Protein AF-A0AAD9N9F2-F1 (afdb_monomer_lite)

Sequence (434 aa):
RIRCLSFFKHLYLKCFPVRGIQPADYESDWMLMVSQNSQKSFKEVEHGLEEVPLKVKVLVKPIRGPYEGWIFEADSSSWTLGRDSPALDQAEQRVLVKVMTWRSSSLPVPDLQTNWISIDTTNSFVEVQHNESVGLNSVQLQTRCLPSNTDQILYSDAVGAGSKPPLDNIDLSRMVGLIFAYDRNKIRVWAPEKGRAYIMGFGDGYFRYKSKSQNCEFRATGWKSLGQEPETFRFTLNGLNTSAIPDISALQLNTTQCDPLKNYIQVQVKALDGPNGGFLFPASGQAHRNAFSGTTYSGLLFAYSTDSIRIFVPANDTGTMIHLPDNWDETRYTQMSNTVEIIINIWTITSDQCRSSKKYTNGFLKRHGTDSCPKDAWIKCAILCLSDPDCVGMSPCHVIDQCLLMGLNVYNNKILTGELGIKGDIYFRKLTCN

Radius of gyration: 26.13 Å; chains: 1; bounding box: 60×46×95 Å

Secondary structure (DSSP, 8-state):
--------------------PPPPSEEPPPEEEETT-TTTS--------SS--SEEEEEEEESSSTTTT-EEEPPS---EE-S---SS----SEEEEEEEEE-GGGSPPPSEEPPPEEEESSS-EEEEE---TT--SEEEEEEEE--TT-SSPEEEE-BS--PPPSSTTS-STT-BS-EEEE-SSEEEEEPPPSTT-BSEE--TTS-S---EESEEEEEEEEES-SSSPPEEEEEEEE---TTS-SS-S-EEEE-TT--TTTEEEEEEEEE-SGGGTT-EEE-BSS--EE-STT--EE--EEEE-SSEEEEE---STTEESEEE-TTTTTTTT-EEESEEEEEEEEEE----S--------TT------STTS-HHHHHHHHHHHHH-TT--S--HHHHHHHHHHTT--EETTEE-GGGGT--S-EE-------

Organism: NCBI:txid53620

Foldseek 3Di:
DDDDPDPPPDPQPPDDQLAFQAAFLFKDDWDKAFAPDQVRVDDDDDRPPVDDFPDKWKWKAACDDPRHQWIFTDAQDAAEDDDDDDDDDPDGRIITMMMGTHHCVNWGPFLDKDDWAKDFQANFKDKDWSQQVLAFPDKWKKKWDDWPPDPDIDIHTAFQAFFDADDPPPQLLRAEAKHWKDARTIIMIWAFHDDNHFNHADDPRRDDDRTTHRIIIMMMTTHNDRSDFFPKDKDKFDFQPLVPCPDPQWPKDFALQQAVSFKDKWKWKAACDFLRRRIITTAGQDWHHYPDPPTATEGWHWITHSGIIIIGADNDPSYFHHFDDCRTPNNVRTDGHRIIMMMMTIGGHDNLVPPPPPPPDDDDDDDPDPPPDDLLSVLVVVLSLLSDPPNPDDDPVNSVVSCVVVVFDDDPQWTPCPVSPDPDIDHDDDDDDD

Structure (mmCIF, N/CA/C/O backbone):
data_AF-A0AAD9N9F2-F1
#
_entry.id   AF-A0AAD9N9F2-F1
#
loop_
_atom_site.group_PDB
_atom_site.id
_atom_site.type_symbol
_atom_site.label_atom_id
_atom_site.label_alt_id
_atom_site.label_comp_id
_atom_site.label_asym_id
_atom_site.label_entity_id
_atom_site.label_seq_id
_atom_site.pdbx_PDB_ins_code
_atom_site.Cartn_x
_atom_site.Cartn_y
_atom_site.Cartn_z
_atom_site.occupancy
_atom_site.B_iso_or_equiv
_atom_site.auth_seq_id
_atom_site.auth_comp_id
_atom_site.auth_asym_id
_atom_site.auth_atom_id
_atom_site.pdbx_PDB_model_num
ATOM 1 N N . ARG A 1 1 ? -14.521 -21.499 67.020 1.00 35.41 1 ARG A N 1
ATOM 2 C CA . ARG A 1 1 ? -13.649 -20.410 66.508 1.00 35.41 1 ARG A CA 1
ATOM 3 C C . ARG A 1 1 ? -12.827 -20.967 65.350 1.00 35.41 1 ARG A C 1
ATOM 5 O O . ARG A 1 1 ? -11.789 -21.557 65.596 1.00 35.41 1 ARG A O 1
ATOM 12 N N . ILE A 1 2 ? -13.311 -20.827 64.117 1.00 26.48 2 ILE A N 1
ATOM 13 C CA . ILE A 1 2 ? -12.553 -21.154 62.902 1.00 26.48 2 ILE A CA 1
ATOM 14 C C . ILE A 1 2 ? -12.209 -19.807 62.263 1.00 26.48 2 ILE A C 1
ATOM 16 O O . ILE A 1 2 ? -13.106 -19.054 61.894 1.00 26.48 2 ILE A O 1
ATOM 20 N N . ARG A 1 3 ? -10.920 -19.450 62.247 1.00 30.67 3 ARG A N 1
ATOM 21 C CA . ARG A 1 3 ? -10.417 -18.272 61.531 1.00 30.67 3 ARG A CA 1
ATOM 22 C C . ARG A 1 3 ? -10.201 -18.679 60.075 1.00 30.67 3 ARG A C 1
ATOM 24 O O . ARG A 1 3 ? -9.194 -19.306 59.766 1.00 30.67 3 ARG A O 1
ATOM 31 N N . CYS A 1 4 ? -11.122 -18.310 59.193 1.00 27.78 4 CYS A N 1
ATOM 32 C CA . CYS A 1 4 ? -10.841 -18.265 57.761 1.00 27.78 4 CYS A CA 1
ATOM 33 C C . CYS A 1 4 ? -10.061 -16.977 57.469 1.00 27.78 4 CYS A C 1
ATOM 35 O O . CYS A 1 4 ? -10.619 -15.883 57.471 1.00 27.78 4 CYS A O 1
ATOM 37 N N . LEU A 1 5 ? -8.753 -17.112 57.254 1.00 31.52 5 LEU A N 1
ATOM 38 C CA . LEU A 1 5 ? -7.922 -16.094 56.615 1.00 31.52 5 LEU A CA 1
ATOM 39 C C . LEU A 1 5 ? -8.255 -16.089 55.118 1.00 31.52 5 LEU A C 1
ATOM 41 O O . LEU A 1 5 ? -7.749 -16.913 54.363 1.00 31.52 5 LEU A O 1
ATOM 45 N N . SER A 1 6 ? -9.134 -15.185 54.685 1.00 33.38 6 SER A N 1
ATOM 46 C CA . SER A 1 6 ? -9.392 -14.961 53.263 1.00 33.38 6 SER A CA 1
ATOM 47 C C . SER A 1 6 ? -8.325 -14.028 52.684 1.00 33.38 6 SER A C 1
ATOM 49 O O . SER A 1 6 ? -8.426 -12.805 52.781 1.00 33.38 6 SER A O 1
ATOM 51 N N . PHE A 1 7 ? -7.300 -14.608 52.066 1.00 32.62 7 PHE A N 1
ATOM 52 C CA . PHE A 1 7 ? -6.383 -13.905 51.170 1.00 32.62 7 PHE A CA 1
ATOM 53 C C . PHE A 1 7 ? -7.052 -13.762 49.791 1.00 32.62 7 PHE A C 1
ATOM 55 O O . PHE A 1 7 ? -6.766 -14.517 48.867 1.00 32.62 7 PHE A O 1
ATOM 62 N N . PHE A 1 8 ? -7.968 -12.805 49.626 1.00 33.19 8 PHE A N 1
ATOM 63 C CA . PHE A 1 8 ? -8.388 -12.392 48.283 1.00 33.19 8 PHE A CA 1
ATOM 64 C C . PHE A 1 8 ? -7.360 -11.396 47.746 1.00 33.19 8 PHE A C 1
ATOM 66 O O . PHE A 1 8 ? -7.487 -10.188 47.940 1.00 33.19 8 PHE A O 1
ATOM 73 N N . LYS A 1 9 ? -6.320 -11.904 47.070 1.00 34.97 9 LYS A N 1
ATOM 74 C CA . LYS A 1 9 ? -5.515 -11.077 46.162 1.00 34.97 9 LYS A CA 1
ATOM 75 C C . LYS A 1 9 ? -6.471 -10.483 45.127 1.00 34.97 9 LYS A C 1
ATOM 77 O O . LYS A 1 9 ? -7.119 -11.219 44.389 1.00 34.97 9 LYS A O 1
ATOM 82 N N . HIS A 1 10 ? -6.600 -9.161 45.129 1.00 36.12 10 HIS A N 1
ATOM 83 C CA . HIS A 1 10 ? -7.405 -8.420 44.168 1.00 36.12 10 HIS A CA 1
ATOM 84 C C . HIS A 1 10 ? -6.837 -8.637 42.764 1.00 36.12 10 HIS A C 1
ATOM 86 O O . HIS A 1 10 ? -5.779 -8.115 42.416 1.00 36.12 10 HIS A O 1
ATOM 92 N N . LEU A 1 11 ? -7.533 -9.454 41.977 1.00 31.08 11 LEU A N 1
ATOM 93 C CA . LEU A 1 11 ? -7.299 -9.580 40.551 1.00 31.08 11 LEU A CA 1
ATOM 94 C C . LEU A 1 11 ? -7.948 -8.357 39.893 1.00 31.08 11 LEU A C 1
ATOM 96 O O . LEU A 1 11 ? -9.160 -8.318 39.694 1.00 31.08 11 LEU A O 1
ATOM 100 N N . TYR A 1 12 ? -7.155 -7.325 39.621 1.00 34.31 12 TYR A N 1
ATOM 101 C CA . TYR A 1 12 ? -7.609 -6.187 38.829 1.00 34.31 12 TYR A CA 1
ATOM 102 C C . TYR A 1 12 ? -7.662 -6.622 37.363 1.00 34.31 12 TYR A C 1
ATOM 104 O O . TYR A 1 12 ? -6.651 -6.620 36.663 1.00 34.31 12 TYR A O 1
ATOM 112 N N . LEU A 1 13 ? -8.843 -7.036 36.907 1.00 32.56 13 LEU A N 1
ATOM 113 C CA . LEU A 1 13 ? -9.133 -7.203 35.487 1.00 32.56 13 LEU A CA 1
ATOM 114 C C . LEU A 1 13 ? -9.258 -5.811 34.874 1.00 32.56 13 LEU A C 1
ATOM 116 O O . LEU A 1 13 ? -10.295 -5.159 34.964 1.00 32.56 13 LEU A O 1
ATOM 120 N N . LYS A 1 14 ? -8.165 -5.334 34.280 1.00 36.62 14 LYS A N 1
ATOM 121 C CA . LYS A 1 14 ? -8.176 -4.122 33.468 1.00 36.62 14 LYS A CA 1
ATOM 122 C C . LYS A 1 14 ? -8.777 -4.495 32.113 1.00 36.62 14 LYS A C 1
ATOM 124 O O . LYS A 1 14 ? -8.070 -4.927 31.208 1.00 36.62 14 LYS A O 1
ATOM 129 N N . CYS A 1 15 ? -10.101 -4.414 32.012 1.00 38.03 15 CYS A N 1
ATOM 130 C CA . CYS A 1 15 ? -10.810 -4.582 30.750 1.00 38.03 15 CYS A CA 1
ATOM 131 C C . CYS A 1 15 ? -10.515 -3.364 29.876 1.00 38.03 15 CYS A C 1
ATOM 133 O O . CYS A 1 15 ? -11.165 -2.329 29.997 1.00 38.03 15 CYS A O 1
ATOM 135 N N . PHE A 1 16 ? -9.516 -3.471 29.004 1.00 47.09 16 PHE A N 1
ATOM 136 C CA . PHE A 1 16 ? -9.398 -2.530 27.903 1.00 47.09 16 PHE A CA 1
ATOM 137 C C . PHE A 1 16 ? -10.477 -2.903 26.887 1.00 47.09 16 PHE A C 1
ATOM 139 O O . PHE A 1 16 ? -10.449 -4.031 26.390 1.00 47.09 16 PHE A O 1
ATOM 146 N N . PRO A 1 17 ? -11.451 -2.023 26.594 1.00 56.53 17 PRO A N 1
ATOM 147 C CA . PRO A 1 17 ? -12.327 -2.265 25.463 1.00 56.53 17 PRO A CA 1
ATOM 148 C C . PRO A 1 17 ? -11.429 -2.405 24.238 1.00 56.53 17 PRO A C 1
ATOM 150 O O . PRO A 1 17 ? -10.628 -1.512 23.949 1.00 56.53 17 PRO A O 1
ATOM 153 N N . VAL A 1 18 ? -11.517 -3.550 23.565 1.00 56.84 18 VAL A N 1
ATOM 154 C CA . VAL A 1 18 ? -10.882 -3.736 22.265 1.00 56.84 18 VAL A CA 1
ATOM 155 C C . VAL A 1 18 ? -11.579 -2.749 21.341 1.00 56.84 18 VAL A C 1
ATOM 157 O O . VAL A 1 18 ? -12.729 -2.950 20.959 1.00 56.84 18 VAL A O 1
ATOM 160 N N . ARG A 1 19 ? -10.934 -1.608 21.095 1.00 72.12 19 ARG A N 1
ATOM 161 C CA . ARG A 1 19 ? -11.469 -0.597 20.190 1.00 72.12 19 ARG A CA 1
ATOM 162 C C . ARG A 1 19 ? -11.261 -1.113 18.779 1.00 72.12 19 ARG A C 1
ATOM 164 O O . ARG A 1 19 ? -10.128 -1.408 18.406 1.00 72.12 19 ARG A O 1
ATOM 171 N N . GLY A 1 20 ? -12.350 -1.234 18.028 1.00 83.62 20 GLY A N 1
ATOM 172 C CA . GLY A 1 20 ? -12.288 -1.387 16.581 1.00 83.62 20 GLY A CA 1
ATOM 173 C C . GLY A 1 20 ? -11.694 -0.141 15.923 1.00 83.62 20 GLY A C 1
ATOM 174 O O . GLY A 1 20 ? -11.384 0.856 16.587 1.00 83.62 20 GLY A O 1
ATOM 175 N N . ILE A 1 21 ? -11.553 -0.200 14.603 1.00 88.62 21 ILE A N 1
ATOM 176 C CA . ILE A 1 21 ? -11.132 0.942 13.786 1.00 88.62 21 ILE A CA 1
ATOM 177 C C . ILE A 1 21 ? -12.108 2.097 14.003 1.00 88.62 21 ILE A C 1
ATOM 179 O O . ILE A 1 21 ? -13.301 1.970 13.724 1.00 88.62 21 ILE A O 1
ATOM 183 N N . GLN A 1 22 ? -11.591 3.225 14.480 1.00 90.75 22 GLN A N 1
ATOM 184 C CA . GLN A 1 22 ? -12.378 4.438 14.657 1.00 90.75 22 GLN A CA 1
ATOM 185 C C . GLN A 1 22 ? -12.478 5.213 13.333 1.00 90.75 22 GLN A C 1
ATOM 187 O O . GLN A 1 22 ? -11.659 5.009 12.425 1.00 90.75 22 GLN A O 1
ATOM 192 N N . PRO A 1 23 ? -13.454 6.131 13.198 1.00 91.62 23 PRO A N 1
ATOM 193 C CA . PRO A 1 23 ? -13.478 7.071 12.086 1.00 91.62 23 PRO A CA 1
ATOM 194 C C . PRO A 1 23 ? -12.153 7.820 11.962 1.00 91.62 23 PRO A C 1
ATOM 196 O O . PRO A 1 23 ? -11.456 8.021 12.960 1.00 91.62 23 PRO A O 1
ATOM 199 N N . ALA A 1 24 ? -11.826 8.235 10.737 1.00 94.25 24 ALA A N 1
ATOM 200 C CA . ALA A 1 24 ? -10.648 9.053 10.488 1.00 94.25 24 ALA A CA 1
ATOM 201 C C . ALA A 1 24 ? -10.655 10.279 11.413 1.00 94.25 24 ALA A C 1
ATOM 203 O O . ALA A 1 24 ? -11.690 10.916 11.622 1.00 94.25 24 ALA A O 1
ATOM 204 N N . ASP A 1 25 ? -9.499 10.609 11.984 1.00 95.06 25 ASP A N 1
ATOM 205 C CA . ASP A 1 25 ? -9.361 11.790 12.839 1.00 95.06 25 ASP A CA 1
ATOM 206 C C . ASP A 1 25 ? -9.470 13.084 12.043 1.00 95.06 25 ASP A C 1
ATOM 208 O O . ASP A 1 25 ? -9.857 14.120 12.584 1.00 95.06 25 ASP A O 1
ATOM 212 N N . TYR A 1 26 ? -9.148 12.999 10.758 1.00 96.19 26 TYR A N 1
ATOM 213 C CA . TYR A 1 26 ? -9.388 14.030 9.775 1.00 96.19 26 TYR A CA 1
ATOM 214 C C . TYR A 1 26 ? -9.938 13.394 8.500 1.00 96.19 26 TYR A C 1
ATOM 216 O O . TYR A 1 26 ? -9.405 12.399 8.003 1.00 96.19 26 TYR A O 1
ATOM 224 N N . GLU A 1 27 ? -10.977 14.010 7.949 1.00 96.00 27 GLU A N 1
ATOM 225 C CA . GLU A 1 27 ? -11.556 13.678 6.654 1.00 96.00 27 GLU A CA 1
ATOM 226 C C . GLU A 1 27 ? -11.804 14.984 5.896 1.00 96.00 27 GLU A C 1
ATOM 228 O O . GLU A 1 27 ? -12.478 15.884 6.400 1.00 96.00 27 GLU A O 1
ATOM 233 N N . SER A 1 28 ? -11.245 15.106 4.692 1.00 96.69 28 SER A N 1
ATOM 234 C CA . SER A 1 28 ? -11.500 16.258 3.829 1.00 96.69 28 SER A CA 1
ATOM 235 C C . SER A 1 28 ? -12.837 16.125 3.096 1.00 96.69 28 SER A C 1
ATOM 237 O O . SER A 1 28 ? -13.323 15.021 2.836 1.00 96.69 28 SER A O 1
ATOM 239 N N . ASP A 1 29 ? -13.374 17.245 2.611 1.00 96.62 29 ASP A N 1
ATOM 240 C CA . ASP A 1 29 ? -14.356 17.207 1.527 1.00 96.62 29 ASP A CA 1
ATOM 241 C C . ASP A 1 29 ? -13.746 16.614 0.244 1.00 96.62 29 ASP A C 1
ATOM 243 O O . ASP A 1 29 ? -12.524 16.492 0.096 1.00 96.62 29 ASP A O 1
ATOM 247 N N . TRP A 1 30 ? -14.607 16.256 -0.711 1.00 96.06 30 TRP A N 1
ATOM 248 C CA . TRP A 1 30 ? -14.170 15.904 -2.061 1.00 96.06 30 TRP A CA 1
ATOM 249 C C . TRP A 1 30 ? -13.657 17.151 -2.792 1.00 96.06 30 TRP A C 1
ATOM 251 O O . TRP A 1 30 ? -14.402 18.097 -3.042 1.00 96.06 30 TRP A O 1
ATOM 261 N N . MET A 1 31 ? -12.390 17.131 -3.187 1.00 95.56 31 MET A N 1
ATOM 262 C CA . MET A 1 31 ? -11.704 18.230 -3.860 1.00 95.56 31 MET A CA 1
ATOM 263 C C . MET A 1 31 ? -11.510 17.917 -5.341 1.00 95.56 31 MET A C 1
ATOM 265 O O . MET A 1 31 ? -11.005 16.857 -5.691 1.00 95.56 31 MET A O 1
ATOM 269 N N . LEU A 1 32 ? -11.851 18.848 -6.232 1.00 94.06 32 LEU A N 1
ATOM 270 C CA . LEU A 1 32 ? -11.563 18.679 -7.657 1.00 94.06 32 LEU A CA 1
ATOM 271 C C . LEU A 1 32 ? -10.061 18.845 -7.926 1.00 94.06 32 LEU A C 1
ATOM 273 O O . LEU A 1 32 ? -9.529 19.949 -7.794 1.00 94.06 32 LEU A O 1
ATOM 277 N N . MET A 1 33 ? -9.422 17.782 -8.405 1.00 91.56 33 MET A N 1
ATOM 278 C CA . MET A 1 33 ? -8.078 17.816 -8.974 1.00 91.56 33 MET A CA 1
ATOM 279 C C . MET A 1 33 ? -8.134 17.708 -10.495 1.00 91.56 33 MET A C 1
ATOM 281 O O . MET A 1 33 ? -9.021 17.067 -11.066 1.00 91.56 33 MET A O 1
ATOM 285 N N . VAL A 1 34 ? -7.197 18.389 -11.154 1.00 87.88 34 VAL A N 1
ATOM 286 C CA . VAL A 1 34 ? -7.081 18.419 -12.612 1.00 87.88 34 VAL A CA 1
ATOM 287 C C . VAL A 1 34 ? -5.628 18.184 -13.005 1.00 87.88 34 VAL A C 1
ATOM 289 O O . VAL A 1 34 ? -4.753 18.965 -12.623 1.00 87.88 34 VAL A O 1
ATOM 292 N N . SER A 1 35 ? -5.359 17.123 -13.764 1.00 82.75 35 SER A N 1
ATOM 293 C CA . SER A 1 35 ? -4.014 16.839 -14.266 1.00 82.75 35 SER A CA 1
ATOM 294 C C . SER A 1 35 ? -3.570 17.908 -15.272 1.00 82.75 35 SER A C 1
ATOM 296 O O . SER A 1 35 ? -4.392 18.600 -15.871 1.00 82.75 35 SER A O 1
ATOM 298 N N . GLN A 1 36 ? -2.252 18.101 -15.413 1.00 76.75 36 GLN A N 1
ATOM 299 C CA . GLN A 1 36 ? -1.649 19.104 -16.314 1.00 76.75 36 GLN A CA 1
ATOM 300 C C . GLN A 1 36 ? -2.093 20.559 -16.062 1.00 76.75 36 GLN A C 1
ATOM 302 O O . GLN A 1 36 ? -1.857 21.449 -16.876 1.00 76.75 36 GLN A O 1
ATOM 307 N N . ASN A 1 37 ? -2.701 20.827 -14.908 1.00 77.31 37 ASN A N 1
ATOM 308 C CA . ASN A 1 37 ? -3.092 22.156 -14.477 1.00 77.31 37 ASN A CA 1
ATOM 309 C C . ASN A 1 37 ? -2.250 22.532 -13.259 1.00 77.31 37 ASN A C 1
ATOM 311 O O . ASN A 1 37 ? -2.445 21.970 -12.186 1.00 77.31 37 ASN A O 1
ATOM 315 N N . SER A 1 38 ? -1.299 23.454 -13.400 1.00 70.38 38 SER A N 1
ATOM 316 C CA . SER A 1 38 ? -0.294 23.751 -12.362 1.00 70.38 38 SER A CA 1
ATOM 317 C C . SER A 1 38 ? -0.873 23.975 -10.957 1.00 70.38 38 SER A C 1
ATOM 319 O O . SER A 1 38 ? -0.296 23.498 -9.988 1.00 70.38 38 SER A O 1
ATOM 321 N N . GLN A 1 39 ? -2.032 24.632 -10.838 1.00 72.44 39 GLN A N 1
ATOM 322 C CA . GLN A 1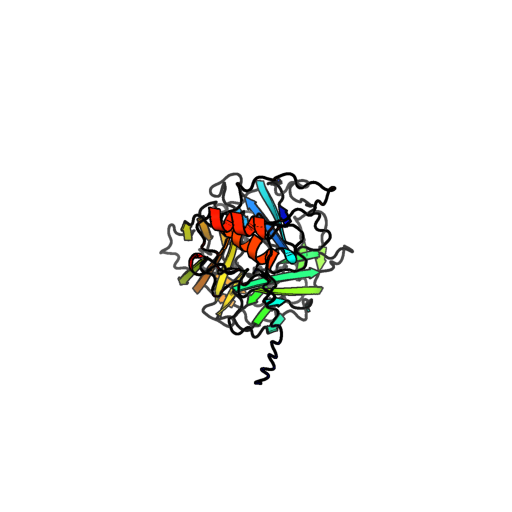 39 ? -2.678 24.916 -9.549 1.00 72.44 39 GLN A CA 1
ATOM 323 C C . GLN A 1 39 ? -3.621 23.810 -9.048 1.00 72.44 39 GLN A C 1
ATOM 325 O O . GLN A 1 39 ? -3.970 23.809 -7.873 1.00 72.44 39 GLN A O 1
ATOM 330 N N . LYS A 1 40 ? -4.076 22.901 -9.921 1.00 78.31 40 LYS A N 1
ATOM 331 C CA . LYS A 1 40 ? -5.044 21.834 -9.582 1.00 78.31 40 LYS A CA 1
ATOM 332 C C . LYS A 1 40 ? -4.481 20.415 -9.700 1.00 78.31 40 LYS A C 1
ATOM 334 O O . LYS A 1 40 ? -5.180 19.460 -9.374 1.00 78.31 40 LYS A O 1
ATOM 339 N N . SER A 1 41 ? -3.240 20.280 -10.154 1.00 78.56 41 SER A N 1
ATOM 340 C CA . SER A 1 41 ? -2.486 19.019 -10.227 1.00 78.56 41 SER A CA 1
ATOM 341 C C . SER A 1 41 ? -1.761 18.694 -8.922 1.00 78.56 41 SER A C 1
ATOM 343 O O . SER A 1 41 ? -1.235 17.598 -8.768 1.00 78.56 41 SER A O 1
ATOM 345 N N . PHE A 1 42 ? -1.765 19.632 -7.974 1.00 84.31 42 PHE A N 1
ATOM 346 C CA . PHE A 1 42 ? -1.180 19.500 -6.651 1.00 84.31 42 PHE A CA 1
ATOM 347 C C . PHE A 1 42 ? -2.074 20.180 -5.620 1.00 84.31 42 PHE A C 1
ATOM 349 O O . PHE A 1 42 ? -2.633 21.249 -5.881 1.00 84.31 42 PHE A O 1
ATOM 356 N N . LYS A 1 43 ? -2.198 19.563 -4.446 1.00 86.75 43 LYS A N 1
ATOM 357 C CA . LYS A 1 43 ? -2.939 20.123 -3.324 1.00 86.75 43 LYS A CA 1
ATOM 358 C C . LYS A 1 43 ? -2.304 19.679 -2.014 1.00 86.75 43 LYS A C 1
ATOM 360 O O . LYS A 1 43 ? -2.237 18.488 -1.735 1.00 86.75 43 LYS A O 1
ATOM 365 N N . GLU A 1 44 ? -1.898 20.650 -1.207 1.00 89.38 44 GLU A N 1
ATOM 366 C CA . GLU A 1 44 ? -1.604 20.432 0.208 1.00 89.38 44 GLU A CA 1
ATOM 367 C C . GLU A 1 44 ? -2.898 20.519 1.010 1.00 89.38 44 GLU A C 1
ATOM 369 O O . GLU A 1 44 ? -3.752 21.382 0.765 1.00 89.38 44 GLU A O 1
ATOM 374 N N . VAL A 1 45 ? -3.040 19.589 1.949 1.00 92.94 45 VAL A N 1
ATOM 375 C CA . VAL A 1 45 ? -4.199 19.463 2.826 1.00 92.94 45 VAL A CA 1
ATOM 376 C C . VAL A 1 45 ? -3.690 19.418 4.257 1.00 92.94 45 VAL A C 1
ATOM 378 O O . VAL A 1 45 ? -2.985 18.489 4.646 1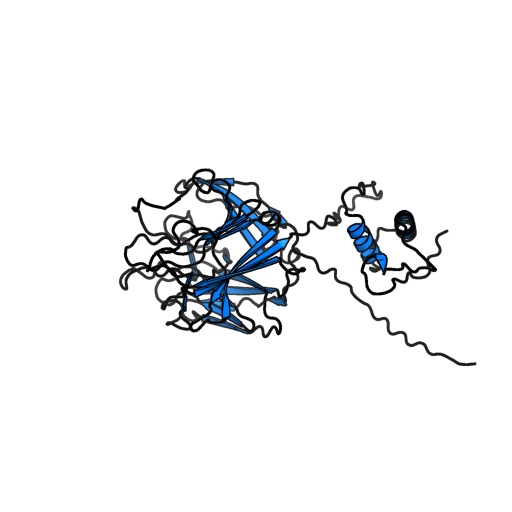.00 92.94 45 VAL A O 1
ATOM 381 N N . GLU A 1 46 ? -4.038 20.435 5.036 1.00 94.56 46 GLU A N 1
ATOM 382 C CA . GLU A 1 46 ? -3.698 20.492 6.452 1.00 94.56 46 GLU A CA 1
ATOM 383 C C . GLU A 1 46 ? -4.681 19.633 7.254 1.00 94.56 46 GLU A C 1
ATOM 385 O O . GLU A 1 46 ? -5.893 19.840 7.196 1.00 94.56 46 GLU A O 1
ATOM 390 N N . HIS A 1 47 ? -4.156 18.652 7.990 1.00 94.69 47 HIS A N 1
ATOM 391 C CA . HIS A 1 47 ? -4.966 17.698 8.754 1.00 94.69 47 HIS A CA 1
ATOM 392 C C . HIS A 1 47 ? -5.128 18.073 10.239 1.00 94.69 47 HIS A C 1
ATOM 394 O O . HIS A 1 47 ? -5.957 17.485 10.927 1.00 94.69 47 HIS A O 1
ATOM 400 N N . GLY A 1 48 ? -4.320 19.005 10.764 1.00 95.50 48 GLY A N 1
ATOM 401 C CA . GLY A 1 48 ? -4.449 19.528 12.133 1.00 95.50 48 GLY A CA 1
ATOM 402 C C . GLY A 1 48 ? -4.247 18.511 13.269 1.00 95.50 48 GLY A C 1
ATOM 403 O O . GLY A 1 48 ? -4.744 18.724 14.370 1.00 95.50 48 GLY A O 1
ATOM 404 N N . LEU A 1 49 ? -3.554 17.388 13.031 1.00 93.56 49 LEU A N 1
ATOM 405 C CA . LEU A 1 49 ? -3.396 16.337 14.055 1.00 93.56 49 LEU A CA 1
ATOM 406 C C . LEU A 1 49 ? -2.260 16.608 15.054 1.00 93.56 49 LEU A C 1
ATOM 408 O O . LEU A 1 49 ? -2.174 15.895 16.049 1.00 93.56 49 LEU A O 1
ATOM 412 N N . GLU A 1 50 ? -1.423 17.622 14.806 1.00 94.31 50 GLU A N 1
ATOM 413 C CA . GLU A 1 50 ? -0.223 17.970 15.601 1.00 94.31 50 GLU A CA 1
ATOM 414 C C . GLU A 1 50 ? 0.819 16.836 15.720 1.00 94.31 50 GLU A C 1
ATOM 416 O O . GLU A 1 50 ? 1.825 16.965 16.411 1.00 94.31 50 GLU A O 1
ATOM 421 N N . GLU A 1 51 ? 0.612 15.732 15.004 1.00 93.69 51 GLU A N 1
ATOM 422 C CA . GLU A 1 51 ? 1.491 14.570 14.926 1.00 93.69 51 GLU A CA 1
ATOM 423 C C . GLU A 1 51 ? 1.448 13.969 13.516 1.00 93.69 51 GLU A C 1
ATOM 425 O O . GLU A 1 51 ? 0.517 14.221 12.745 1.00 93.69 51 GLU A O 1
ATOM 430 N N . VAL A 1 52 ? 2.451 13.154 13.177 1.00 94.06 52 VAL A N 1
ATOM 431 C CA . VAL A 1 52 ? 2.464 12.408 11.913 1.00 94.06 52 VAL A CA 1
ATOM 432 C C . VAL A 1 52 ? 1.379 11.327 11.977 1.00 94.06 52 VAL A C 1
ATOM 434 O O . VAL A 1 52 ? 1.433 10.485 12.880 1.00 94.06 52 VAL A O 1
ATOM 437 N N . PRO A 1 53 ? 0.413 11.304 11.041 1.00 95.69 53 PRO A N 1
ATOM 438 C CA . PRO A 1 53 ? -0.603 10.261 11.019 1.00 95.69 53 PRO A CA 1
ATOM 439 C C . PRO A 1 53 ? 0.026 8.868 10.895 1.00 95.69 53 PRO A C 1
ATOM 441 O O . PRO A 1 53 ? 1.002 8.673 10.163 1.00 95.69 53 PRO A O 1
ATOM 444 N N . LEU A 1 54 ? -0.559 7.878 11.574 1.00 94.19 54 LEU A N 1
ATOM 445 C CA . LEU A 1 54 ? -0.151 6.480 11.417 1.00 94.19 54 LEU A CA 1
ATOM 446 C C . LEU A 1 54 ? -0.583 5.950 10.044 1.00 94.19 54 LEU A C 1
ATOM 448 O O . LEU A 1 54 ? 0.190 5.271 9.371 1.00 94.19 54 LEU A O 1
ATOM 452 N N . LYS A 1 55 ? -1.791 6.320 9.604 1.00 93.75 55 LYS A N 1
ATOM 453 C CA . LYS A 1 55 ? -2.323 5.981 8.282 1.00 93.75 5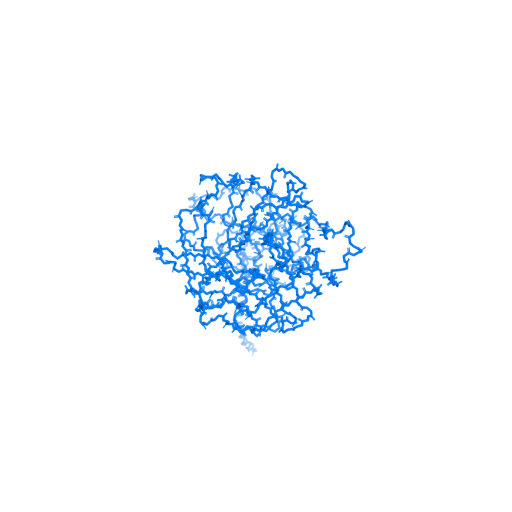5 LYS A CA 1
ATOM 454 C C . LYS A 1 55 ? -2.846 7.224 7.581 1.00 93.75 55 LYS A C 1
ATOM 456 O O . LYS A 1 55 ? -3.541 8.044 8.181 1.00 93.75 55 LYS A O 1
ATOM 461 N N . VAL A 1 56 ? -2.546 7.317 6.292 1.00 94.56 56 VAL A N 1
ATOM 462 C CA . VAL A 1 56 ? -3.176 8.248 5.357 1.00 94.56 56 VAL A CA 1
ATOM 463 C C . VAL A 1 56 ? -3.805 7.412 4.252 1.00 94.56 56 VAL A C 1
ATOM 465 O O . VAL A 1 56 ? -3.177 6.493 3.731 1.00 94.56 56 VAL A O 1
ATOM 468 N N . LYS A 1 57 ? -5.056 7.708 3.914 1.00 93.31 57 LYS A N 1
ATOM 469 C CA . LYS A 1 57 ? -5.760 7.123 2.776 1.00 93.31 57 LYS A CA 1
ATOM 470 C C . LYS A 1 57 ? -6.204 8.253 1.865 1.00 93.31 57 LYS A C 1
ATOM 472 O O . LYS A 1 57 ? -6.838 9.206 2.316 1.00 93.31 57 LYS A O 1
ATOM 477 N N . VAL A 1 58 ? -5.861 8.148 0.589 1.00 93.88 58 VAL A N 1
ATOM 478 C CA . VAL A 1 58 ? -6.265 9.116 -0.429 1.00 93.88 58 VAL A CA 1
ATOM 479 C C . VAL A 1 58 ? -7.166 8.397 -1.418 1.00 93.88 58 VAL A C 1
ATOM 481 O O . VAL A 1 58 ? -6.776 7.403 -2.021 1.00 93.88 58 VAL A O 1
ATOM 484 N N . LEU A 1 59 ? -8.392 8.886 -1.542 1.00 93.94 59 LEU A N 1
ATOM 485 C CA . LEU A 1 59 ? -9.430 8.328 -2.392 1.00 93.94 59 LEU A CA 1
ATOM 486 C C . LEU A 1 59 ? -9.566 9.186 -3.645 1.00 93.94 59 LEU A C 1
ATOM 488 O O . LEU A 1 59 ? -9.630 10.411 -3.540 1.00 93.94 59 LEU A O 1
ATOM 492 N N . VAL A 1 60 ? -9.675 8.559 -4.810 1.00 93.06 60 VAL A N 1
ATOM 493 C CA . VAL A 1 60 ? -9.829 9.230 -6.105 1.00 93.06 60 VAL A CA 1
ATOM 494 C C . VAL A 1 60 ? -11.110 8.748 -6.768 1.00 93.06 60 VAL A C 1
ATOM 496 O O . VAL A 1 60 ? -11.333 7.551 -6.885 1.00 93.06 60 VAL A O 1
ATOM 499 N N . LYS A 1 61 ? -11.959 9.671 -7.212 1.00 93.31 61 LYS A N 1
ATOM 500 C CA . LYS A 1 61 ? -13.253 9.380 -7.831 1.00 93.31 61 LYS A CA 1
ATOM 501 C C . LYS A 1 61 ? -13.375 10.084 -9.185 1.00 93.31 61 LYS A C 1
ATOM 503 O O . LYS A 1 61 ? -13.488 11.317 -9.206 1.00 93.31 61 LYS A O 1
ATOM 508 N N . PRO A 1 62 ? -13.366 9.347 -10.310 1.00 90.62 62 PRO A N 1
ATOM 509 C CA . PRO A 1 62 ? -13.727 9.875 -11.618 1.00 90.62 62 PRO A CA 1
ATOM 510 C C . PRO A 1 62 ? -15.089 10.565 -11.604 1.00 90.62 62 PRO A C 1
ATOM 512 O O . PRO A 1 62 ? -16.042 10.084 -10.989 1.00 90.62 62 PRO A O 1
ATOM 515 N N . ILE A 1 63 ? -15.178 11.695 -12.302 1.00 92.06 63 ILE A N 1
ATOM 516 C CA . ILE A 1 63 ? -16.430 12.457 -12.446 1.00 92.06 63 ILE A CA 1
ATOM 517 C C . ILE A 1 63 ? -17.113 12.240 -13.798 1.00 92.06 63 ILE A C 1
ATOM 519 O O . ILE A 1 63 ? -18.127 12.879 -14.055 1.00 92.06 63 ILE A O 1
ATOM 523 N N . ARG A 1 64 ? -16.502 11.442 -14.682 1.00 87.69 64 ARG A N 1
ATOM 524 C CA . ARG A 1 64 ? -16.972 11.087 -16.027 1.00 87.69 64 ARG A CA 1
ATOM 525 C C . ARG A 1 64 ? -16.380 9.733 -16.432 1.00 87.69 64 ARG A C 1
ATOM 527 O O . ARG A 1 64 ? -15.494 9.218 -15.751 1.00 87.69 64 ARG A O 1
ATOM 534 N N . GLY A 1 65 ? -16.858 9.206 -17.558 1.00 85.44 65 GLY A N 1
ATOM 535 C CA . GLY A 1 65 ? -16.370 7.971 -18.171 1.00 85.44 65 GLY A CA 1
ATOM 536 C C . GLY A 1 65 ? -17.006 6.708 -17.574 1.00 85.44 65 GLY A C 1
ATOM 537 O O . GLY A 1 65 ? -17.871 6.804 -16.705 1.00 85.44 65 GLY A O 1
ATOM 538 N N . PRO A 1 66 ? -16.613 5.513 -18.044 1.00 81.25 66 PRO A N 1
ATOM 539 C CA . PRO A 1 66 ? -17.245 4.255 -17.636 1.00 81.25 66 PRO A CA 1
ATOM 540 C C . PRO A 1 66 ? -17.073 3.920 -16.144 1.00 81.25 66 PRO A C 1
ATOM 542 O O . PRO A 1 66 ? -17.875 3.161 -15.601 1.00 81.25 66 PRO A O 1
ATOM 545 N N . TYR A 1 67 ? -16.075 4.501 -15.470 1.00 82.94 67 TYR A N 1
ATOM 546 C CA . TYR A 1 67 ? -15.881 4.387 -14.020 1.00 82.94 67 TYR A CA 1
ATOM 547 C C . TYR A 1 67 ? -16.336 5.628 -13.228 1.00 82.94 67 TYR A C 1
ATOM 549 O O . TYR A 1 67 ? -15.883 5.834 -12.102 1.00 82.94 67 TYR A O 1
ATOM 557 N N . GLU A 1 68 ? -17.225 6.468 -13.773 1.00 88.56 68 GLU A N 1
ATOM 558 C CA . GLU A 1 68 ? -17.839 7.557 -13.000 1.00 88.56 68 GLU A CA 1
ATOM 559 C C . GLU A 1 68 ? -18.474 7.021 -11.705 1.00 88.56 68 GLU A C 1
ATOM 561 O O . GLU A 1 68 ? -19.201 6.029 -11.706 1.00 88.56 68 GLU A O 1
ATOM 566 N N . GLY A 1 69 ? -18.170 7.671 -10.578 1.00 86.62 69 GLY A N 1
ATOM 567 C CA . GLY A 1 69 ? -18.703 7.291 -9.266 1.00 86.62 69 GLY A CA 1
ATOM 568 C C . GLY A 1 69 ? -17.955 6.159 -8.554 1.00 86.62 69 GLY A C 1
ATOM 569 O O . GLY A 1 69 ? -18.099 6.040 -7.336 1.00 86.62 69 GLY A O 1
ATOM 570 N N . TRP A 1 70 ? -17.112 5.398 -9.257 1.00 89.50 70 TRP A N 1
ATOM 571 C CA . TRP A 1 70 ? -16.184 4.456 -8.629 1.00 89.50 70 TRP A CA 1
ATOM 572 C C . TRP A 1 70 ? -15.084 5.202 -7.888 1.00 89.50 70 TRP A C 1
ATOM 574 O O . TRP A 1 70 ? -14.696 6.306 -8.264 1.00 89.50 70 TRP A O 1
ATOM 584 N N . ILE A 1 71 ? -14.570 4.601 -6.826 1.00 91.81 71 ILE A N 1
ATOM 585 C CA . ILE A 1 71 ? -13.532 5.193 -6.001 1.00 91.81 71 ILE A CA 1
ATOM 586 C C . ILE A 1 71 ? -12.320 4.261 -5.989 1.00 91.81 71 ILE A C 1
ATOM 588 O O . ILE A 1 71 ? -12.438 3.062 -5.759 1.00 91.81 71 ILE A O 1
ATOM 592 N N . PHE A 1 72 ? -11.155 4.839 -6.234 1.00 90.69 72 PHE A N 1
ATOM 593 C CA . PHE A 1 72 ? -9.855 4.187 -6.277 1.00 90.69 72 PHE A CA 1
ATOM 594 C C . PHE A 1 72 ? -9.011 4.663 -5.091 1.00 90.69 72 PHE A C 1
ATOM 596 O O . PHE A 1 72 ? -9.182 5.793 -4.621 1.00 90.69 72 PHE A O 1
ATOM 603 N N . GLU A 1 73 ? -8.084 3.834 -4.621 1.00 89.88 73 GLU A N 1
ATOM 604 C CA . GLU A 1 73 ? -7.032 4.275 -3.698 1.00 89.88 73 GLU A CA 1
ATOM 605 C C . GLU A 1 73 ? -5.870 4.851 -4.503 1.00 89.88 73 GLU A C 1
ATOM 607 O O . GLU A 1 73 ? -5.371 4.214 -5.430 1.00 89.88 73 GLU A O 1
ATOM 612 N N . ALA A 1 74 ? -5.440 6.067 -4.170 1.00 85.69 74 ALA A N 1
ATOM 613 C CA . ALA A 1 74 ? -4.212 6.593 -4.743 1.00 85.69 74 ALA A CA 1
ATOM 614 C C . ALA A 1 74 ? -3.024 5.792 -4.205 1.00 85.69 74 ALA A C 1
ATOM 616 O O . ALA A 1 74 ? -2.976 5.461 -3.019 1.00 85.69 74 ALA A O 1
ATOM 617 N N . ASP A 1 75 ? -2.056 5.537 -5.075 1.00 77.25 75 ASP A N 1
ATOM 618 C CA . ASP A 1 75 ? -0.812 4.874 -4.711 1.00 77.25 75 ASP A CA 1
ATOM 619 C C . ASP A 1 75 ? 0.327 5.891 -4.584 1.00 77.25 75 ASP A C 1
ATOM 621 O O . ASP A 1 75 ? 0.344 6.928 -5.256 1.00 77.25 75 ASP A O 1
ATOM 625 N N . SER A 1 76 ? 1.269 5.598 -3.699 1.00 56.91 76 SER A N 1
ATOM 626 C CA . SER A 1 76 ? 2.403 6.454 -3.365 1.00 56.91 76 SER A CA 1
ATOM 627 C C . SER A 1 76 ? 3.547 6.365 -4.374 1.00 56.91 76 SER A C 1
ATOM 629 O O . SER A 1 76 ? 4.311 7.317 -4.537 1.00 56.91 76 SER A O 1
ATOM 631 N N . SER A 1 77 ? 3.644 5.245 -5.084 1.00 56.59 77 SER A N 1
ATOM 632 C CA . SER A 1 77 ? 4.497 5.087 -6.252 1.00 56.59 77 SER A CA 1
ATOM 633 C C . SER A 1 77 ? 3.612 4.775 -7.441 1.00 56.59 77 SER A C 1
ATOM 635 O O . SER A 1 77 ? 2.833 3.837 -7.394 1.00 56.59 77 SER A O 1
ATOM 637 N N . SER A 1 78 ? 3.708 5.568 -8.501 1.00 55.09 78 SER A N 1
ATOM 638 C CA . SER A 1 78 ? 3.162 5.208 -9.803 1.00 55.09 78 SER A CA 1
ATOM 639 C C . SER A 1 78 ? 4.034 5.807 -10.883 1.00 55.09 78 SER A C 1
ATOM 641 O O . SER A 1 78 ? 4.543 6.924 -10.757 1.00 55.09 78 SER A O 1
ATOM 643 N N . TRP A 1 79 ? 4.246 5.032 -11.938 1.00 51.72 79 TRP A N 1
ATOM 644 C CA . TRP A 1 79 ? 5.057 5.436 -13.067 1.00 51.72 79 TRP A CA 1
ATOM 645 C C . TRP A 1 79 ? 4.251 5.302 -14.349 1.00 51.72 79 TRP A C 1
ATOM 647 O O . TRP A 1 79 ? 3.657 4.258 -14.623 1.00 51.72 79 TRP A O 1
ATOM 657 N N . THR A 1 80 ? 4.255 6.367 -15.150 1.00 48.66 80 THR A N 1
ATOM 658 C CA . THR A 1 80 ? 3.682 6.356 -16.493 1.00 48.66 80 THR A CA 1
ATOM 659 C C . THR A 1 80 ? 4.669 6.917 -17.508 1.00 48.66 80 THR A C 1
ATOM 661 O O . THR A 1 80 ? 5.011 8.098 -17.429 1.00 48.66 80 THR A O 1
ATOM 664 N N . LEU A 1 81 ? 5.079 6.122 -18.500 1.00 40.53 81 LEU A N 1
ATOM 665 C CA . LEU A 1 81 ? 5.664 6.654 -19.736 1.00 40.53 81 LEU A CA 1
ATOM 666 C C . LEU A 1 81 ? 4.729 6.383 -20.909 1.00 40.53 81 LEU A C 1
ATOM 668 O O . LEU A 1 81 ? 4.485 5.230 -21.237 1.00 40.53 81 LEU A O 1
ATOM 672 N N . GLY A 1 82 ? 4.262 7.454 -21.559 1.00 40.84 82 GLY A N 1
ATOM 673 C CA . GLY A 1 82 ? 3.938 7.439 -22.985 1.00 40.84 82 GLY A CA 1
ATOM 674 C C . GLY A 1 82 ? 2.639 8.111 -23.424 1.00 40.84 82 GLY A C 1
ATOM 675 O O . GLY A 1 82 ? 1.560 7.909 -22.870 1.00 40.84 82 GLY A O 1
ATOM 676 N N . ARG A 1 83 ? 2.798 8.899 -24.486 1.00 39.62 83 ARG A N 1
ATOM 677 C CA . ARG A 1 83 ? 1.788 9.387 -25.426 1.00 39.62 83 ARG A CA 1
ATOM 678 C C . ARG A 1 83 ? 1.445 8.200 -26.349 1.00 39.62 83 ARG A C 1
ATOM 680 O O . ARG A 1 83 ? 2.358 7.471 -26.706 1.00 39.62 83 ARG A O 1
ATOM 687 N N . ASP A 1 84 ? 0.180 8.016 -26.713 1.00 39.34 84 ASP A N 1
ATOM 688 C CA . ASP A 1 84 ? -0.271 7.153 -27.827 1.00 39.34 84 ASP A CA 1
ATOM 689 C C . ASP A 1 84 ? -0.530 5.650 -27.533 1.00 39.34 84 ASP A C 1
ATOM 691 O O . ASP A 1 84 ? 0.299 4.771 -27.752 1.00 39.34 84 ASP A O 1
ATOM 695 N N . SER A 1 85 ? -1.760 5.329 -27.102 1.00 36.31 85 SER A N 1
ATOM 696 C CA . SER A 1 85 ? -2.476 4.106 -27.529 1.00 36.31 85 SER A CA 1
ATOM 697 C C . SER A 1 85 ? -3.995 4.260 -27.326 1.00 36.31 85 SER A C 1
ATOM 699 O O . SER A 1 85 ? -4.377 4.854 -26.320 1.00 36.31 85 SER A O 1
ATOM 701 N N . PRO A 1 86 ? -4.872 3.787 -28.244 1.00 40.28 86 PRO A N 1
ATOM 702 C CA . PRO A 1 86 ? -6.252 4.285 -28.318 1.00 40.28 86 PRO A CA 1
ATOM 703 C C . PRO A 1 86 ? -7.370 3.334 -27.846 1.00 40.28 86 PRO A C 1
ATOM 705 O O . PRO A 1 86 ? -8.527 3.663 -28.078 1.00 40.28 86 PRO A O 1
ATOM 708 N N . ALA A 1 87 ? -7.110 2.166 -27.244 1.00 36.06 87 ALA A N 1
ATOM 709 C CA . ALA A 1 87 ? -8.151 1.121 -27.244 1.00 36.06 87 ALA A CA 1
ATOM 710 C C . ALA A 1 87 ? -8.901 0.829 -25.926 1.00 36.06 87 ALA A C 1
ATOM 712 O O . ALA A 1 87 ? -10.058 0.437 -26.021 1.00 36.06 87 ALA A O 1
ATOM 713 N N . LEU A 1 88 ? -8.338 1.016 -24.723 1.00 41.22 88 LEU A N 1
ATOM 714 C CA . LEU A 1 88 ? -9.038 0.665 -23.460 1.00 41.22 88 LEU A CA 1
ATOM 715 C C . LEU A 1 88 ? -8.702 1.580 -22.259 1.00 41.22 88 LEU A C 1
ATOM 717 O O . LEU A 1 88 ? -9.075 1.292 -21.123 1.00 41.22 88 LEU A O 1
ATOM 721 N N . ASP A 1 89 ? -8.017 2.699 -22.500 1.00 52.44 89 ASP A N 1
ATOM 722 C CA . ASP A 1 89 ? -7.464 3.555 -21.447 1.00 52.44 89 ASP A CA 1
ATOM 723 C C . ASP A 1 89 ? -8.498 4.583 -20.954 1.00 52.44 89 ASP A C 1
ATOM 725 O O . ASP A 1 89 ? -8.757 5.583 -21.628 1.00 52.44 89 ASP A O 1
ATOM 729 N N . GLN A 1 90 ? -9.048 4.408 -19.746 1.00 57.59 90 GLN A N 1
ATOM 730 C CA . GLN A 1 90 ? -9.693 5.530 -19.053 1.00 57.59 90 GLN A CA 1
ATOM 731 C C . GLN A 1 90 ? -8.619 6.360 -18.333 1.00 57.59 90 GLN A C 1
ATOM 733 O O . GLN A 1 90 ? -8.261 6.097 -17.187 1.00 57.59 90 GLN A O 1
ATOM 738 N N . ALA A 1 91 ? -8.098 7.377 -19.021 1.00 67.38 91 ALA A N 1
ATOM 739 C CA . ALA A 1 91 ? -7.247 8.404 -18.430 1.00 67.38 91 ALA A CA 1
ATOM 740 C C . ALA A 1 91 ? -8.093 9.634 -18.073 1.00 67.38 91 ALA A C 1
ATOM 742 O O . ALA A 1 91 ? -8.409 10.459 -18.931 1.00 67.38 91 ALA A O 1
ATOM 743 N N . GLU A 1 92 ? -8.449 9.778 -16.797 1.00 74.62 92 GLU A N 1
ATOM 744 C CA . GLU A 1 92 ? -9.217 10.936 -16.344 1.00 74.62 92 GLU A CA 1
ATOM 745 C C . GLU A 1 92 ? -8.311 12.107 -15.987 1.00 74.62 92 GLU A C 1
ATOM 747 O O . GLU A 1 92 ? -7.487 12.050 -15.075 1.00 74.62 92 GLU A O 1
ATOM 752 N N . GLN A 1 93 ? -8.503 13.224 -16.684 1.00 80.06 93 GLN A N 1
ATOM 753 C CA . GLN A 1 93 ? -7.812 14.467 -16.354 1.00 80.06 93 GLN A CA 1
ATOM 754 C C . GLN A 1 93 ? -8.472 15.215 -15.202 1.00 80.06 93 GLN A C 1
ATOM 756 O O . GLN A 1 93 ? -7.886 16.161 -14.687 1.00 80.06 93 GLN A O 1
ATOM 761 N N . ARG A 1 94 ? -9.700 14.850 -14.818 1.00 87.62 94 ARG A N 1
ATOM 762 C CA . ARG A 1 94 ? -10.479 15.528 -13.781 1.00 87.62 94 ARG A CA 1
ATOM 763 C C . ARG A 1 94 ? -11.059 14.491 -12.839 1.00 87.62 94 ARG A C 1
ATOM 765 O O . ARG A 1 94 ? -11.847 13.651 -13.257 1.00 87.62 94 ARG A O 1
ATOM 772 N N . VAL A 1 95 ? -10.706 14.590 -11.569 1.00 92.50 95 VAL A N 1
ATOM 773 C CA . VAL A 1 95 ? -11.135 13.643 -10.538 1.00 92.50 95 VAL A CA 1
ATOM 774 C C . VAL A 1 95 ? -11.478 14.387 -9.258 1.00 92.50 95 VAL A C 1
ATOM 776 O O . VAL A 1 95 ? -10.962 15.475 -8.999 1.00 92.50 95 VAL A O 1
ATOM 779 N N . LEU A 1 96 ? -12.361 13.812 -8.451 1.00 94.94 96 LEU A N 1
ATOM 780 C CA . LEU A 1 96 ? -12.545 14.228 -7.069 1.00 94.94 96 LEU A CA 1
ATOM 781 C C . LEU A 1 96 ? -11.573 13.446 -6.190 1.00 94.94 96 LEU A C 1
ATOM 783 O O . LEU A 1 96 ? -11.453 12.236 -6.336 1.00 94.94 96 LEU A O 1
ATOM 787 N N . VAL A 1 97 ? -10.907 14.127 -5.269 1.00 95.19 97 VAL A N 1
ATOM 788 C CA . VAL A 1 97 ? -9.956 13.537 -4.328 1.00 95.19 97 VAL A CA 1
ATOM 789 C C . VAL A 1 97 ? -10.422 13.789 -2.905 1.00 95.19 97 VAL A C 1
ATOM 791 O O . VAL A 1 97 ? -10.854 14.894 -2.587 1.00 95.19 97 VAL A O 1
ATOM 794 N N . LYS A 1 98 ? -10.340 12.776 -2.050 1.00 96.06 98 LYS A N 1
ATOM 795 C CA . LYS A 1 98 ? -10.620 12.883 -0.617 1.00 96.06 98 LYS A CA 1
ATOM 796 C C . LYS A 1 98 ? -9.440 12.331 0.173 1.00 96.06 98 LYS A C 1
ATOM 798 O O . LYS A 1 98 ? -8.878 11.306 -0.198 1.00 96.06 98 LYS A O 1
ATOM 803 N N . VAL A 1 99 ? -9.078 13.010 1.254 1.00 96.44 99 VAL A N 1
ATOM 804 C CA . VAL A 1 99 ? -7.985 12.622 2.148 1.00 96.44 99 VAL A CA 1
ATOM 805 C C . VAL A 1 99 ? -8.566 12.233 3.498 1.00 96.44 99 VAL A C 1
ATOM 807 O O . VAL A 1 99 ? -9.375 12.967 4.062 1.00 96.44 99 VAL A O 1
ATOM 810 N N . MET A 1 100 ? -8.137 11.088 4.013 1.00 95.94 100 MET A N 1
ATOM 811 C CA . MET A 1 100 ? -8.504 10.576 5.329 1.00 95.94 100 MET A CA 1
ATOM 812 C C . MET A 1 100 ? -7.234 10.238 6.101 1.00 95.94 100 MET A C 1
ATOM 814 O O . MET A 1 100 ? -6.315 9.636 5.540 1.00 95.94 100 MET A O 1
ATOM 818 N N . THR A 1 101 ? -7.158 10.615 7.376 1.00 95.75 101 THR A N 1
ATOM 819 C CA . THR A 1 101 ? -5.986 10.324 8.210 1.00 95.75 101 THR A CA 1
ATOM 820 C C . THR A 1 101 ? -6.379 9.789 9.582 1.00 95.75 101 THR A C 1
ATOM 822 O O . THR A 1 101 ? -7.394 10.180 10.157 1.00 95.75 101 THR A O 1
ATOM 825 N N . TRP A 1 102 ? -5.561 8.880 10.110 1.00 95.38 102 TRP A N 1
ATOM 826 C CA . TRP A 1 102 ? -5.750 8.268 11.423 1.00 95.38 102 TRP A CA 1
ATOM 827 C C . TRP A 1 102 ? -4.501 8.456 12.273 1.00 95.38 102 TRP A C 1
ATOM 829 O O . TRP A 1 102 ? -3.379 8.173 11.836 1.00 95.38 102 TRP A O 1
ATOM 839 N N . ARG A 1 103 ? -4.704 8.890 13.515 1.00 95.38 103 ARG A N 1
ATOM 840 C CA . ARG A 1 103 ? -3.704 8.823 14.579 1.00 95.38 103 ARG A CA 1
ATOM 841 C C . ARG A 1 103 ? -3.487 7.371 14.986 1.00 95.38 103 ARG A C 1
ATOM 843 O O . ARG A 1 103 ? -4.350 6.515 14.791 1.00 95.38 103 ARG A O 1
ATOM 850 N N . SER A 1 104 ? -2.367 7.116 15.656 1.00 92.69 104 SER A N 1
ATOM 851 C CA . SER A 1 104 ? -2.112 5.803 16.259 1.00 92.69 104 SER A CA 1
ATOM 852 C C . SER A 1 104 ? -3.205 5.403 17.263 1.00 92.69 104 SER A C 1
ATOM 854 O O . SER A 1 104 ? -3.611 4.251 17.311 1.00 92.69 104 SER A O 1
ATOM 856 N N . SER A 1 105 ? -3.768 6.367 17.999 1.00 90.94 105 SER A N 1
ATOM 857 C CA . SER A 1 105 ? -4.822 6.135 18.999 1.00 90.94 105 SER A CA 1
ATOM 858 C C . SER A 1 105 ? -6.214 5.821 18.429 1.00 90.94 105 SER A C 1
ATOM 860 O O . SER A 1 105 ? -7.088 5.390 19.188 1.00 90.94 105 SER A O 1
ATOM 862 N N . SER A 1 106 ? -6.424 6.036 17.128 1.00 91.44 106 SER A N 1
ATOM 863 C CA . SER A 1 106 ? -7.678 5.740 16.413 1.00 91.44 106 SER A CA 1
ATOM 864 C C . SER A 1 106 ? -7.655 4.388 15.708 1.00 91.44 106 SER A C 1
ATOM 866 O O . SER A 1 106 ? -8.684 3.925 15.212 1.00 91.44 106 SER A O 1
ATOM 868 N N . LEU A 1 107 ? -6.490 3.743 15.688 1.00 91.50 107 LEU A N 1
ATOM 869 C CA . LEU A 1 107 ? -6.331 2.361 15.282 1.00 91.50 107 LEU A CA 1
ATOM 870 C C . LEU A 1 107 ? -6.121 1.482 16.526 1.00 91.50 107 LEU A C 1
ATOM 872 O O . LEU A 1 107 ? -5.654 1.957 17.564 1.00 91.50 107 LEU A O 1
ATOM 876 N N . PRO A 1 108 ? -6.480 0.193 16.451 1.00 92.12 108 PRO A N 1
ATOM 877 C CA . PRO A 1 108 ? -6.128 -0.776 17.478 1.00 92.12 108 PRO A CA 1
ATOM 878 C C . PRO A 1 108 ? -4.616 -0.800 17.709 1.00 92.12 108 PRO A C 1
ATOM 880 O O . PRO A 1 108 ? -3.833 -0.579 16.780 1.00 92.12 108 PRO A O 1
ATOM 883 N N . VAL A 1 109 ? -4.205 -1.112 18.940 1.00 91.81 109 VAL A N 1
ATOM 884 C CA . VAL A 1 109 ? -2.784 -1.293 19.260 1.00 91.81 109 VAL A CA 1
ATOM 885 C C . VAL A 1 109 ? -2.224 -2.393 18.352 1.00 91.81 109 VAL A C 1
ATOM 887 O O . VAL A 1 109 ? -2.802 -3.481 18.323 1.00 91.81 109 VAL A O 1
ATOM 890 N N . PRO A 1 110 ? -1.151 -2.125 17.595 1.00 94.25 110 PRO A N 1
ATOM 891 C CA . PRO A 1 110 ? -0.595 -3.114 16.688 1.00 94.25 110 PRO A CA 1
ATOM 892 C C . PRO A 1 110 ? 0.036 -4.279 17.449 1.00 94.25 110 PRO A C 1
ATOM 894 O O . PRO A 1 110 ? 0.661 -4.087 18.492 1.00 94.25 110 PRO A O 1
ATOM 897 N N . ASP A 1 111 ? -0.098 -5.482 16.894 1.00 94.50 111 ASP A N 1
ATOM 898 C CA . ASP A 1 111 ? 0.615 -6.673 17.366 1.00 94.50 111 ASP A CA 1
ATOM 899 C C . ASP A 1 111 ? 2.116 -6.564 17.075 1.00 94.50 111 ASP A C 1
ATOM 901 O O . ASP A 1 111 ? 2.944 -7.008 17.864 1.00 94.50 111 ASP A O 1
ATOM 905 N N . LEU A 1 112 ? 2.463 -5.929 15.952 1.00 95.50 112 LEU A N 1
ATOM 906 C CA . LEU A 1 112 ? 3.833 -5.655 15.547 1.00 95.50 112 LEU A CA 1
ATOM 907 C C . LEU A 1 112 ? 3.997 -4.163 15.279 1.00 95.50 112 LEU A C 1
ATOM 909 O O . LEU A 1 112 ? 3.305 -3.604 14.435 1.00 95.50 112 LEU A O 1
ATOM 913 N N . GLN A 1 113 ? 4.983 -3.534 15.907 1.00 96.19 113 GLN A N 1
ATOM 914 C CA . GLN A 1 113 ? 5.460 -2.222 15.488 1.00 96.19 113 GLN A CA 1
ATOM 915 C C . GLN A 1 113 ? 6.976 -2.170 15.621 1.00 96.19 113 GLN A C 1
ATOM 917 O O . GLN A 1 113 ? 7.517 -2.288 16.720 1.00 96.19 113 GLN A O 1
ATOM 922 N N . THR A 1 114 ? 7.672 -1.990 14.504 1.00 97.44 114 THR A N 1
ATOM 923 C CA . THR A 1 114 ? 9.131 -1.883 14.521 1.00 97.44 114 THR A CA 1
ATOM 924 C C . THR A 1 114 ? 9.581 -0.481 14.936 1.00 97.44 114 THR A C 1
ATOM 926 O O . THR A 1 114 ? 8.833 0.499 14.855 1.00 97.44 114 THR A O 1
ATOM 929 N N . ASN A 1 115 ? 10.854 -0.363 15.317 1.00 97.50 115 ASN A N 1
ATOM 930 C CA . ASN A 1 115 ? 11.555 0.915 15.205 1.00 97.50 115 ASN A CA 1
ATOM 931 C C . ASN A 1 115 ? 11.697 1.305 13.723 1.00 97.50 115 ASN A C 1
ATOM 933 O O . ASN A 1 115 ? 11.406 0.508 12.827 1.00 97.50 115 ASN A O 1
ATOM 937 N N . TRP A 1 116 ? 12.152 2.529 13.466 1.00 97.50 116 TRP A N 1
ATOM 938 C CA . TRP A 1 116 ? 12.593 2.918 12.130 1.00 97.50 116 TRP A CA 1
ATOM 939 C C . TRP A 1 116 ? 13.845 2.116 11.754 1.00 97.50 116 TRP A C 1
ATOM 941 O O . TRP A 1 116 ? 14.785 2.032 12.544 1.00 97.50 116 TRP A O 1
ATOM 951 N N . ILE A 1 117 ? 13.823 1.486 10.582 1.00 97.88 117 ILE A N 1
ATOM 952 C CA . ILE A 1 117 ? 14.890 0.637 10.051 1.00 97.88 117 ILE A CA 1
ATOM 953 C C . ILE A 1 117 ? 15.444 1.314 8.805 1.00 97.88 117 ILE A C 1
ATOM 955 O O . ILE A 1 117 ? 14.685 1.629 7.889 1.00 97.88 117 ILE A O 1
ATOM 959 N N . SER A 1 118 ? 16.754 1.547 8.769 1.00 96.88 118 SER A N 1
ATOM 960 C CA . SER A 1 118 ? 17.411 2.156 7.613 1.00 96.88 118 SER A CA 1
ATOM 961 C C . SER A 1 118 ? 17.372 1.232 6.399 1.00 96.88 118 SER A C 1
ATOM 963 O O . SER A 1 118 ? 17.610 0.029 6.507 1.00 96.88 118 SER A O 1
ATOM 965 N N . ILE A 1 119 ? 17.091 1.815 5.240 1.00 94.81 119 ILE A N 1
ATOM 966 C CA . ILE A 1 119 ? 17.110 1.146 3.945 1.00 94.81 119 ILE A CA 1
ATOM 967 C C . ILE A 1 119 ? 17.636 2.127 2.898 1.00 94.81 119 ILE A C 1
ATOM 969 O O . ILE A 1 119 ? 17.291 3.313 2.898 1.00 94.81 119 ILE A O 1
ATOM 973 N N . ASP A 1 120 ? 18.499 1.640 2.019 1.00 92.69 120 ASP A N 1
ATOM 974 C CA . ASP A 1 120 ? 19.100 2.442 0.961 1.00 92.69 120 ASP A CA 1
ATOM 975 C C . ASP A 1 120 ? 19.325 1.591 -0.294 1.00 92.69 120 ASP A C 1
ATOM 977 O O . ASP A 1 120 ? 19.016 0.401 -0.323 1.00 92.69 120 ASP A O 1
ATOM 981 N N . THR A 1 121 ? 19.836 2.196 -1.362 1.00 88.50 121 THR A N 1
ATOM 982 C CA . THR A 1 121 ? 20.055 1.495 -2.640 1.00 88.50 121 THR A CA 1
ATOM 983 C C . THR A 1 121 ? 21.248 0.523 -2.627 1.00 88.50 121 THR A C 1
ATOM 985 O O . THR A 1 121 ? 21.517 -0.113 -3.645 1.00 88.50 121 THR A O 1
ATOM 988 N N . THR A 1 122 ? 22.004 0.449 -1.525 1.00 88.88 122 THR A N 1
ATOM 989 C CA . THR A 1 122 ? 23.115 -0.497 -1.292 1.00 88.88 122 THR A CA 1
ATOM 990 C C . THR A 1 122 ? 22.735 -1.615 -0.316 1.00 88.88 122 THR A C 1
ATOM 992 O O . THR A 1 122 ? 23.196 -2.742 -0.468 1.00 88.88 122 THR A O 1
ATOM 995 N N . ASN A 1 123 ? 21.859 -1.323 0.646 1.00 89.62 123 ASN A N 1
ATOM 996 C CA . ASN A 1 123 ? 21.171 -2.276 1.507 1.00 89.62 123 ASN A CA 1
ATOM 997 C C . ASN A 1 123 ? 19.714 -2.384 1.046 1.00 89.62 123 ASN A C 1
ATOM 999 O O . ASN A 1 123 ? 18.785 -2.001 1.761 1.00 89.62 123 ASN A O 1
ATOM 1003 N N . SER A 1 124 ? 19.530 -2.859 -0.187 1.00 91.31 124 SER A N 1
ATOM 1004 C CA . SER A 1 124 ? 18.250 -2.831 -0.896 1.00 91.31 124 SER A CA 1
ATOM 1005 C C . SER A 1 124 ? 17.232 -3.866 -0.423 1.00 91.31 124 SER A C 1
ATOM 1007 O O . SER A 1 124 ? 16.140 -3.941 -0.979 1.00 91.31 124 SER A O 1
ATOM 1009 N N . PHE A 1 125 ? 17.539 -4.652 0.607 1.00 94.50 125 PHE A N 1
ATOM 1010 C CA . PHE A 1 125 ? 16.625 -5.663 1.119 1.00 94.50 125 PHE A CA 1
ATOM 1011 C C . PHE A 1 125 ? 16.736 -5.857 2.617 1.00 94.50 125 PHE A C 1
ATOM 1013 O O . PHE A 1 125 ? 17.826 -5.981 3.175 1.00 94.50 125 PHE A O 1
ATOM 1020 N N . VAL A 1 126 ? 15.574 -5.965 3.254 1.00 96.25 126 VAL A N 1
ATOM 1021 C CA . VAL A 1 126 ? 15.461 -6.238 4.683 1.00 96.25 126 VAL A CA 1
ATOM 1022 C C . VAL A 1 126 ? 14.373 -7.283 4.925 1.00 96.25 126 VAL A C 1
ATOM 1024 O O . VAL A 1 126 ? 13.257 -7.161 4.418 1.00 96.25 126 VAL A O 1
ATOM 1027 N N . GLU A 1 127 ? 14.677 -8.289 5.753 1.00 96.81 127 GLU A N 1
ATOM 1028 C CA . GLU A 1 127 ? 13.665 -9.166 6.354 1.00 96.81 127 GLU A CA 1
ATOM 1029 C C . GLU A 1 127 ? 13.443 -8.786 7.819 1.00 96.81 127 GLU A C 1
ATOM 1031 O O . GLU A 1 127 ? 14.378 -8.768 8.621 1.00 96.81 127 GLU A O 1
ATOM 1036 N N . VAL A 1 128 ? 12.189 -8.544 8.190 1.00 96.81 128 VAL A N 1
ATOM 1037 C CA . VAL A 1 128 ? 11.771 -8.341 9.578 1.00 96.81 128 VAL A CA 1
ATOM 1038 C C . VAL A 1 128 ? 11.066 -9.601 10.054 1.00 96.81 128 VAL A C 1
ATOM 1040 O O . VAL A 1 128 ? 9.986 -9.928 9.568 1.00 96.81 128 VAL A O 1
ATOM 1043 N N . GLN A 1 129 ? 11.655 -10.301 11.021 1.00 95.50 129 GLN A N 1
ATOM 1044 C CA . GLN A 1 129 ? 10.994 -11.416 11.699 1.00 95.50 129 GLN A CA 1
ATOM 1045 C C . GLN A 1 129 ? 9.994 -10.866 12.715 1.00 95.50 129 GLN A C 1
ATOM 1047 O O . GLN A 1 129 ? 10.351 -10.001 13.515 1.00 95.50 129 GLN A O 1
ATOM 1052 N N . HIS A 1 130 ? 8.767 -11.379 12.712 1.00 89.50 130 HIS A N 1
ATOM 1053 C CA . HIS A 1 130 ? 7.774 -11.043 13.734 1.00 89.50 130 HIS A CA 1
ATOM 1054 C C . HIS A 1 130 ? 7.304 -12.257 14.537 1.00 89.50 130 HIS A C 1
ATOM 1056 O O . HIS A 1 130 ? 6.779 -12.069 15.625 1.00 89.50 130 HIS A O 1
ATOM 1062 N N . ASN A 1 131 ? 7.556 -13.493 14.075 1.00 81.75 131 ASN A N 1
ATOM 1063 C CA . ASN A 1 131 ? 7.275 -14.740 14.812 1.00 81.75 131 ASN A CA 1
ATOM 1064 C C . ASN A 1 131 ? 5.863 -14.805 15.432 1.00 81.75 131 ASN A C 1
ATOM 1066 O O . ASN A 1 131 ? 5.643 -15.467 16.449 1.00 81.75 131 ASN A O 1
ATOM 1070 N N . GLU A 1 132 ? 4.897 -14.118 14.822 1.00 82.94 132 GLU A N 1
ATOM 1071 C CA . GLU A 1 132 ? 3.530 -14.078 15.324 1.00 82.94 132 GLU A CA 1
ATOM 1072 C C . GLU A 1 132 ? 2.858 -15.405 14.987 1.00 82.94 132 GLU A C 1
ATOM 1074 O O . GLU A 1 132 ? 2.613 -15.711 13.824 1.00 82.94 132 GLU A O 1
ATOM 1079 N N . SER A 1 133 ? 2.538 -16.205 16.005 1.00 69.19 133 SER A N 1
ATOM 1080 C CA . SER A 1 133 ? 2.069 -17.591 15.843 1.00 69.19 133 SER A CA 1
ATOM 1081 C C . SER A 1 133 ? 0.824 -17.753 14.960 1.00 69.19 133 SER A C 1
ATOM 1083 O O . SER A 1 133 ? 0.620 -18.812 14.366 1.00 69.19 133 SER A O 1
ATOM 1085 N N . VAL A 1 134 ? -0.004 -16.710 14.863 1.00 74.06 134 VAL A N 1
ATOM 1086 C CA . VAL A 1 134 ? -1.249 -16.689 14.075 1.00 74.06 134 VAL A CA 1
ATOM 1087 C C . VAL A 1 134 ? -1.054 -16.021 12.701 1.00 74.06 134 VAL A C 1
ATOM 1089 O O . VAL A 1 134 ? -1.899 -16.161 11.820 1.00 74.06 134 VAL A O 1
ATOM 1092 N N . GLY A 1 135 ? 0.092 -15.374 12.466 1.00 84.75 135 GLY A N 1
ATOM 1093 C CA . GLY A 1 135 ? 0.320 -14.493 11.323 1.00 84.75 135 GLY A CA 1
ATOM 1094 C C . GLY A 1 135 ? -0.407 -13.153 11.454 1.00 84.75 135 GLY A C 1
ATOM 1095 O O . GLY A 1 135 ? -1.303 -12.987 12.279 1.00 84.75 135 GLY A O 1
ATOM 1096 N N . LEU A 1 136 ? 0.008 -12.177 10.650 1.00 92.38 136 LEU A N 1
ATOM 1097 C CA . LEU A 1 136 ? -0.628 -10.860 10.586 1.00 92.38 136 LEU A CA 1
ATOM 1098 C C . LEU A 1 136 ? -1.706 -10.878 9.495 1.00 92.38 136 LEU A C 1
ATOM 1100 O O . LEU A 1 136 ? -1.491 -11.447 8.427 1.00 92.38 136 LEU A O 1
ATOM 1104 N N . ASN A 1 137 ? -2.853 -10.249 9.746 1.00 91.44 137 ASN A N 1
ATOM 1105 C CA . ASN A 1 137 ? -3.918 -10.088 8.749 1.00 91.44 137 ASN A CA 1
ATOM 1106 C C . ASN A 1 137 ? -3.765 -8.784 7.963 1.00 91.44 137 ASN A C 1
ATOM 1108 O O . ASN A 1 137 ? -4.148 -8.723 6.800 1.00 91.44 137 ASN A O 1
ATOM 1112 N N . SER A 1 138 ? -3.168 -7.762 8.576 1.00 93.25 138 SER A N 1
ATOM 1113 C CA . SER A 1 138 ? -2.874 -6.481 7.941 1.00 93.25 138 SER A CA 1
ATOM 1114 C C . SER A 1 138 ? -1.471 -6.031 8.316 1.00 93.25 138 SER A C 1
ATOM 1116 O O . SER A 1 138 ? -1.096 -6.079 9.488 1.00 93.25 138 SER A O 1
ATOM 1118 N N . VAL A 1 139 ? -0.703 -5.581 7.325 1.00 95.38 139 VAL A N 1
ATOM 1119 C CA . VAL A 1 139 ? 0.581 -4.903 7.515 1.00 95.38 139 VAL A CA 1
ATOM 1120 C C . VAL A 1 139 ? 0.578 -3.615 6.705 1.00 95.38 139 VAL A C 1
ATOM 1122 O O . VAL A 1 139 ? 0.196 -3.604 5.534 1.00 95.38 139 VAL A O 1
ATOM 1125 N N . GLN A 1 140 ? 1.036 -2.540 7.334 1.00 95.00 140 GLN A N 1
ATOM 1126 C CA . GLN A 1 140 ? 1.370 -1.277 6.697 1.00 95.00 140 GLN A CA 1
ATOM 1127 C C . GLN A 1 140 ? 2.869 -1.036 6.854 1.00 95.00 140 GLN A C 1
ATOM 1129 O O . GLN A 1 140 ? 3.433 -1.245 7.930 1.00 95.00 140 GLN A O 1
ATOM 1134 N N . LEU A 1 141 ? 3.502 -0.547 5.793 1.00 95.94 141 LEU A N 1
ATOM 1135 C CA . LEU A 1 141 ? 4.891 -0.125 5.830 1.00 95.94 141 LEU A CA 1
ATOM 1136 C C . LEU A 1 141 ? 4.977 1.353 5.464 1.00 95.94 141 LEU A C 1
ATOM 1138 O O . LEU A 1 141 ? 4.708 1.736 4.328 1.00 95.94 141 LEU A O 1
ATOM 1142 N N . GLN A 1 142 ? 5.330 2.172 6.452 1.00 95.50 142 GLN A N 1
ATOM 1143 C CA . GLN A 1 142 ? 5.521 3.606 6.285 1.00 95.50 142 GLN A CA 1
ATOM 1144 C C . GLN A 1 142 ? 7.009 3.879 6.089 1.00 95.50 142 GLN A C 1
ATOM 1146 O O . GLN A 1 142 ? 7.838 3.468 6.895 1.00 95.50 142 GLN A O 1
ATOM 1151 N N . THR A 1 143 ? 7.337 4.601 5.033 1.00 94.94 143 THR A N 1
ATOM 1152 C CA . THR A 1 143 ? 8.678 5.061 4.682 1.00 94.94 143 THR A CA 1
ATOM 1153 C C . THR A 1 143 ? 8.802 6.526 5.057 1.00 94.94 143 THR A C 1
ATOM 1155 O O . THR A 1 143 ? 7.870 7.299 4.830 1.00 94.94 143 THR A O 1
ATOM 1158 N N . ARG A 1 144 ? 9.952 6.924 5.597 1.00 94.81 144 ARG A N 1
ATOM 1159 C CA . ARG A 1 144 ? 10.320 8.323 5.778 1.00 94.81 144 ARG A CA 1
ATOM 1160 C C . ARG A 1 144 ? 11.679 8.600 5.162 1.00 94.81 144 ARG A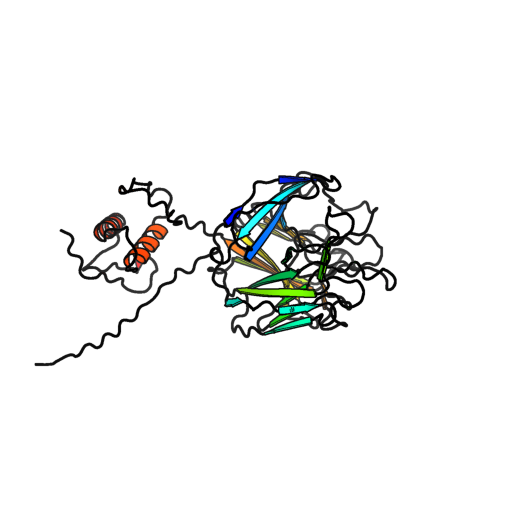 C 1
ATOM 1162 O O . ARG A 1 144 ? 12.599 7.794 5.278 1.00 94.81 144 ARG A O 1
ATOM 1169 N N . CYS A 1 145 ? 11.810 9.752 4.530 1.00 93.00 145 CYS A N 1
ATOM 1170 C CA . CYS A 1 145 ? 13.056 10.166 3.906 1.00 93.00 145 CYS A CA 1
ATOM 1171 C C . CYS A 1 145 ? 13.285 11.648 4.171 1.00 93.00 145 CYS A C 1
ATOM 1173 O O . CYS A 1 145 ? 12.322 12.408 4.268 1.00 93.00 145 CYS A O 1
ATOM 1175 N N . LEU A 1 146 ? 14.553 12.054 4.231 1.00 89.19 146 LEU A N 1
ATOM 1176 C CA . LEU A 1 146 ? 14.956 13.451 4.110 1.00 89.19 146 LEU A CA 1
ATOM 1177 C C . LEU A 1 146 ? 15.507 13.654 2.693 1.00 89.19 146 LEU A C 1
ATOM 1179 O O . LEU A 1 146 ? 16.643 13.263 2.419 1.00 89.19 146 LEU A O 1
ATOM 1183 N N . PRO A 1 147 ? 14.704 14.169 1.754 1.00 81.94 147 PRO A N 1
ATOM 1184 C CA . PRO A 1 147 ? 15.173 14.350 0.394 1.00 81.94 147 PRO A CA 1
ATOM 1185 C C . PRO A 1 147 ? 16.241 15.437 0.258 1.00 81.94 147 PRO A C 1
ATOM 1187 O O . PRO A 1 147 ? 16.304 16.380 1.038 1.00 81.94 147 PRO A O 1
ATOM 1190 N N . SER A 1 148 ? 17.014 15.371 -0.826 1.00 78.25 148 SER A N 1
ATOM 1191 C CA . SER A 1 148 ? 18.202 16.211 -1.036 1.00 78.25 148 SER A CA 1
ATOM 1192 C C . SER A 1 148 ? 17.975 17.731 -1.111 1.00 78.25 148 SER A C 1
ATOM 1194 O O . SER A 1 148 ? 18.943 18.482 -1.148 1.00 78.25 148 SER A O 1
ATOM 1196 N N . ASN A 1 149 ? 16.734 18.199 -1.235 1.00 77.62 149 ASN A N 1
ATOM 1197 C CA . ASN A 1 149 ? 16.395 19.600 -1.510 1.00 77.62 149 ASN A CA 1
ATOM 1198 C C . ASN A 1 149 ? 15.338 20.177 -0.554 1.00 77.62 149 ASN A C 1
ATOM 1200 O O . ASN A 1 149 ? 14.714 21.188 -0.880 1.00 77.62 149 ASN A O 1
ATOM 1204 N N . THR A 1 150 ? 15.092 19.521 0.579 1.00 78.12 150 THR A N 1
ATOM 1205 C CA . THR A 1 150 ? 14.157 19.993 1.602 1.00 78.12 150 THR A CA 1
ATOM 1206 C C . THR A 1 150 ? 14.662 19.618 2.990 1.00 78.12 150 THR A C 1
ATOM 1208 O O . THR A 1 150 ? 15.219 18.542 3.179 1.00 78.12 150 THR A O 1
ATOM 1211 N N . ASP A 1 151 ? 14.418 20.492 3.963 1.00 83.56 151 ASP A N 1
ATOM 1212 C CA . ASP A 1 151 ? 14.680 20.217 5.381 1.00 83.56 151 ASP A CA 1
ATOM 1213 C C . ASP A 1 151 ? 13.518 19.453 6.043 1.00 83.56 151 ASP A C 1
ATOM 1215 O O . ASP A 1 151 ? 13.529 19.182 7.243 1.00 83.56 151 ASP A O 1
ATOM 1219 N N . GLN A 1 152 ? 12.479 19.119 5.270 1.00 86.81 152 GLN A N 1
ATOM 1220 C CA . GLN A 1 152 ? 11.302 18.411 5.756 1.00 86.81 152 GLN A CA 1
ATOM 1221 C C . GLN A 1 152 ? 11.407 16.913 5.488 1.00 86.81 152 GLN A C 1
ATOM 1223 O O . GLN A 1 152 ? 11.631 16.471 4.360 1.00 86.81 152 GLN A O 1
ATOM 1228 N N . ILE A 1 153 ? 11.165 16.125 6.534 1.00 91.25 153 ILE A N 1
ATOM 1229 C CA . ILE A 1 153 ? 10.992 14.681 6.407 1.00 91.25 153 ILE A CA 1
ATOM 1230 C C . ILE A 1 153 ? 9.661 14.421 5.707 1.00 91.25 153 ILE A C 1
ATOM 1232 O O . ILE A 1 153 ? 8.605 14.855 6.172 1.00 91.25 153 ILE A O 1
ATOM 1236 N N . LEU A 1 154 ? 9.718 13.681 4.609 1.00 90.81 154 LEU A N 1
ATOM 1237 C CA . LEU A 1 154 ? 8.546 13.239 3.871 1.00 90.81 154 LEU A CA 1
ATOM 1238 C C . LEU A 1 154 ? 8.200 11.806 4.255 1.00 90.81 154 LEU A C 1
ATOM 1240 O O . LEU A 1 154 ? 9.096 10.997 4.498 1.00 90.81 154 LEU A O 1
ATOM 1244 N N . TYR A 1 155 ? 6.904 11.500 4.273 1.00 93.06 155 TYR A N 1
ATOM 1245 C CA . TYR A 1 155 ? 6.366 10.182 4.596 1.00 93.06 155 TYR A CA 1
ATOM 1246 C C . TYR A 1 155 ? 5.584 9.623 3.410 1.00 93.06 155 TYR A C 1
ATOM 1248 O O . TYR A 1 155 ? 4.908 10.365 2.700 1.00 93.06 155 TYR A O 1
ATOM 1256 N N . SER A 1 156 ? 5.666 8.313 3.210 1.00 91.06 156 SER A N 1
ATOM 1257 C CA . SER A 1 156 ? 4.980 7.591 2.138 1.00 91.06 156 SER A CA 1
ATOM 1258 C C . SER A 1 156 ? 4.705 6.158 2.568 1.00 91.06 156 SER A C 1
ATOM 1260 O O . SER A 1 156 ? 5.524 5.577 3.270 1.00 91.06 156 SER A O 1
ATOM 1262 N N . ASP A 1 157 ? 3.612 5.554 2.113 1.00 91.38 157 ASP A N 1
ATOM 1263 C CA . ASP A 1 157 ? 3.442 4.104 2.241 1.00 91.38 157 ASP A CA 1
ATOM 1264 C C . ASP A 1 157 ? 4.286 3.383 1.173 1.00 91.38 157 ASP A C 1
ATOM 1266 O O . ASP A 1 157 ? 4.594 3.958 0.126 1.00 91.38 157 ASP A O 1
ATOM 1270 N N . ALA A 1 158 ? 4.703 2.153 1.456 1.00 90.06 158 ALA A N 1
ATOM 1271 C CA . ALA A 1 158 ? 5.255 1.240 0.459 1.00 90.06 158 ALA A CA 1
ATOM 1272 C C . ALA A 1 158 ? 4.147 0.442 -0.236 1.00 90.06 158 ALA A C 1
ATOM 1274 O O . ALA A 1 158 ? 3.017 0.380 0.250 1.00 90.06 158 ALA A O 1
ATOM 1275 N N . VAL A 1 159 ? 4.491 -0.197 -1.350 1.00 86.75 159 VAL A N 1
ATOM 1276 C CA . VAL A 1 159 ? 3.533 -0.856 -2.245 1.00 86.75 159 VAL A CA 1
ATOM 1277 C C . VAL A 1 159 ? 3.773 -2.358 -2.328 1.00 86.75 159 VAL A C 1
ATOM 1279 O O . VAL A 1 159 ? 4.806 -2.855 -1.889 1.00 86.75 159 VAL A O 1
ATOM 1282 N N . GLY A 1 160 ? 2.825 -3.110 -2.885 1.00 79.12 160 GLY A N 1
ATOM 1283 C CA . GLY A 1 160 ? 2.993 -4.550 -3.112 1.00 79.12 160 GLY A CA 1
ATOM 1284 C C . GLY A 1 160 ? 3.438 -4.934 -4.522 1.00 79.12 160 GLY A C 1
ATOM 1285 O O . GLY A 1 160 ? 3.598 -6.118 -4.796 1.00 79.12 160 GLY A O 1
ATOM 1286 N N . ALA A 1 161 ? 3.635 -3.986 -5.438 1.00 72.88 161 ALA A N 1
ATOM 1287 C CA . ALA A 1 161 ? 4.033 -4.303 -6.807 1.00 72.88 161 ALA A CA 1
ATOM 1288 C C . ALA A 1 161 ? 5.004 -3.268 -7.376 1.00 72.88 161 ALA A C 1
ATOM 1290 O O . ALA A 1 161 ? 4.865 -2.070 -7.149 1.00 72.88 161 ALA A O 1
ATOM 1291 N N . GLY A 1 162 ? 5.983 -3.750 -8.143 1.00 65.62 162 GLY A N 1
ATOM 1292 C CA . GLY A 1 162 ? 6.940 -2.920 -8.864 1.00 65.62 162 GLY A CA 1
ATOM 1293 C C . GLY A 1 162 ? 6.701 -2.946 -10.362 1.00 65.62 162 GLY A C 1
ATOM 1294 O O . GLY A 1 162 ? 6.373 -3.983 -10.936 1.00 65.62 162 GLY A O 1
ATOM 1295 N N . SER A 1 163 ? 6.965 -1.824 -11.025 1.00 62.81 163 SER A N 1
ATOM 1296 C CA . SER A 1 163 ? 7.087 -1.775 -12.483 1.00 62.81 163 SER A CA 1
ATOM 1297 C C . SER A 1 163 ? 8.551 -1.907 -12.913 1.00 62.81 163 SER A C 1
ATOM 1299 O O . SER A 1 163 ? 9.408 -1.189 -12.392 1.00 62.81 163 SER A O 1
ATOM 1301 N N . LYS A 1 164 ? 8.833 -2.754 -13.912 1.00 64.75 164 LYS A N 1
ATOM 1302 C CA . LYS A 1 164 ? 10.131 -2.789 -14.607 1.00 64.75 164 LYS A CA 1
ATOM 1303 C C . LYS A 1 164 ? 10.082 -1.854 -15.828 1.00 64.75 164 LYS A C 1
ATOM 1305 O O . LYS A 1 164 ? 9.199 -2.029 -16.673 1.00 64.75 164 LYS A O 1
ATOM 1310 N N . PRO A 1 165 ? 10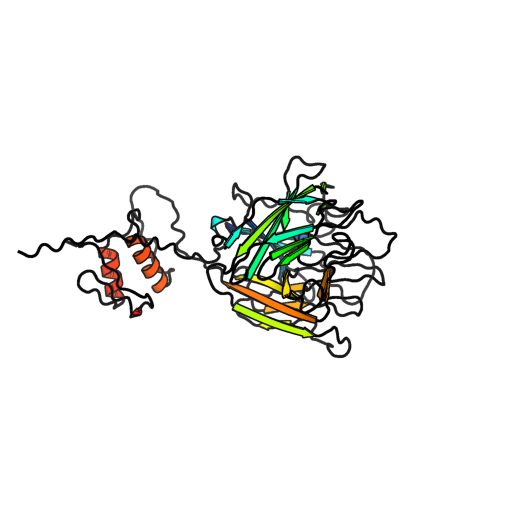.979 -0.858 -15.959 1.00 59.03 165 PRO A N 1
ATOM 1311 C CA . PRO A 1 165 ? 11.126 -0.134 -17.218 1.00 59.03 165 PRO A CA 1
ATOM 1312 C C . PRO A 1 165 ? 11.669 -1.087 -18.302 1.00 59.03 165 PRO A C 1
ATOM 1314 O O . PRO A 1 165 ? 12.446 -1.988 -17.989 1.00 59.03 165 PRO A O 1
ATOM 1317 N N . PRO A 1 166 ? 11.273 -0.928 -19.573 1.00 50.41 166 PRO A N 1
ATOM 1318 C CA . PRO A 1 166 ? 11.772 -1.756 -20.651 1.00 50.41 166 PRO A CA 1
ATOM 1319 C C . PRO A 1 166 ? 13.184 -1.300 -20.997 1.00 50.41 166 PRO A C 1
ATOM 1321 O O . PRO A 1 166 ? 13.456 -0.102 -21.031 1.00 50.41 166 PRO A O 1
ATOM 1324 N N . LEU A 1 167 ? 14.018 -2.260 -21.378 1.00 53.53 167 LEU A N 1
ATOM 1325 C CA . LEU A 1 167 ? 15.343 -2.084 -21.972 1.00 53.53 167 LEU A CA 1
ATOM 1326 C C . LEU A 1 167 ? 16.479 -1.805 -20.980 1.00 53.53 167 LEU A C 1
ATOM 1328 O O . LEU A 1 167 ? 16.464 -0.843 -20.216 1.00 53.53 167 LEU A O 1
ATOM 1332 N N . ASP A 1 168 ? 17.553 -2.571 -21.172 1.00 53.31 168 ASP A N 1
ATOM 1333 C CA . ASP A 1 168 ? 18.870 -2.454 -20.528 1.00 53.31 168 ASP A CA 1
ATOM 1334 C C . ASP A 1 168 ? 19.585 -1.108 -20.801 1.00 53.31 168 ASP A C 1
ATOM 1336 O O . ASP A 1 168 ? 20.683 -0.869 -20.308 1.00 53.31 168 ASP A O 1
ATOM 1340 N N . ASN A 1 169 ? 18.965 -0.213 -21.582 1.00 48.88 169 ASN A N 1
ATOM 1341 C CA . ASN A 1 169 ? 19.499 1.091 -21.992 1.00 48.88 169 ASN A CA 1
ATOM 1342 C C . ASN A 1 169 ? 18.627 2.290 -21.578 1.00 48.88 169 ASN A C 1
ATOM 1344 O O . ASN A 1 169 ? 18.981 3.429 -21.896 1.00 48.88 169 ASN A O 1
ATOM 1348 N N . ILE A 1 170 ? 17.498 2.085 -20.885 1.00 56.16 170 ILE A N 1
ATOM 1349 C CA . ILE A 1 170 ? 16.787 3.207 -20.262 1.00 56.16 170 ILE A CA 1
ATOM 1350 C C . ILE A 1 170 ? 17.402 3.453 -18.892 1.00 56.16 170 ILE A C 1
ATOM 1352 O O . ILE A 1 170 ? 17.462 2.574 -18.040 1.00 56.16 170 ILE A O 1
ATOM 1356 N N . ASP A 1 171 ? 17.850 4.691 -18.708 1.00 58.03 171 ASP A N 1
ATOM 1357 C CA . ASP A 1 171 ? 18.340 5.248 -17.460 1.00 58.03 171 ASP A CA 1
ATOM 1358 C C . ASP A 1 171 ? 17.496 4.758 -16.265 1.00 58.03 171 ASP A C 1
ATOM 1360 O O . ASP A 1 171 ? 16.352 5.193 -16.092 1.00 58.03 171 ASP A O 1
ATOM 1364 N N . LEU A 1 172 ? 18.073 3.882 -15.426 1.00 53.84 172 LEU A N 1
ATOM 1365 C CA . LEU A 1 172 ? 17.496 3.378 -14.164 1.00 53.84 172 LEU A CA 1
ATOM 1366 C C . LEU A 1 172 ? 17.144 4.516 -13.176 1.00 53.84 172 LEU A C 1
ATOM 1368 O O . LEU A 1 172 ? 16.654 4.267 -12.078 1.00 53.84 172 LEU A O 1
ATOM 1372 N N . SER A 1 173 ? 17.323 5.782 -13.578 1.00 54.78 173 SER A N 1
ATOM 1373 C CA . SER A 1 173 ? 17.004 7.020 -12.861 1.00 54.78 173 SER A CA 1
ATOM 1374 C C . SER A 1 173 ? 15.567 7.258 -12.429 1.00 54.78 173 SER A C 1
ATOM 1376 O O . SER A 1 173 ? 15.228 8.357 -11.968 1.00 54.78 173 SER A O 1
ATOM 1378 N N . ARG A 1 174 ? 14.706 6.263 -12.626 1.00 66.56 174 ARG A N 1
ATOM 1379 C CA . ARG A 1 174 ? 13.256 6.432 -12.608 1.00 66.56 174 ARG A CA 1
ATOM 1380 C C . ARG A 1 174 ? 12.515 5.382 -11.790 1.00 66.56 174 ARG A C 1
ATOM 1382 O O . ARG A 1 174 ? 11.296 5.476 -11.712 1.00 66.56 174 ARG A O 1
ATOM 1389 N N . MET A 1 175 ? 13.214 4.423 -11.183 1.00 75.25 175 MET A N 1
ATOM 1390 C CA . MET A 1 175 ? 12.599 3.535 -10.195 1.00 75.25 175 MET A CA 1
ATOM 1391 C C . MET A 1 175 ? 12.447 4.282 -8.873 1.00 75.25 175 MET A C 1
ATOM 1393 O O . MET A 1 175 ? 13.406 4.903 -8.409 1.00 75.25 175 MET A O 1
ATOM 1397 N N . VAL A 1 176 ? 11.234 4.257 -8.318 1.00 81.38 176 VAL A N 1
ATOM 1398 C CA . VAL A 1 176 ? 10.877 4.950 -7.079 1.00 81.38 176 VAL A CA 1
ATOM 1399 C C . VAL A 1 176 ? 9.964 4.073 -6.232 1.00 81.38 176 VAL A C 1
ATOM 1401 O O . VAL A 1 176 ? 9.014 3.505 -6.764 1.00 81.38 176 VAL A O 1
ATOM 1404 N N . GLY A 1 177 ? 10.220 4.023 -4.927 1.00 87.81 177 GLY A N 1
ATOM 1405 C CA . GLY A 1 177 ? 9.354 3.384 -3.939 1.00 87.81 177 GLY A CA 1
ATOM 1406 C C . GLY A 1 177 ? 10.033 2.232 -3.207 1.00 87.81 177 GLY A C 1
ATOM 1407 O O . GLY A 1 177 ? 11.171 1.870 -3.498 1.00 87.81 177 GLY A O 1
ATOM 1408 N N . LEU A 1 178 ? 9.306 1.650 -2.258 1.00 91.12 178 LEU A N 1
ATOM 1409 C CA . LEU A 1 178 ? 9.625 0.358 -1.656 1.00 91.12 178 LEU A CA 1
ATOM 1410 C C . LEU A 1 178 ? 8.530 -0.631 -2.030 1.00 91.12 178 LEU A C 1
ATOM 1412 O O . LEU A 1 178 ? 7.352 -0.271 -2.019 1.00 91.12 178 LEU A O 1
ATOM 1416 N N . ILE A 1 179 ? 8.919 -1.875 -2.290 1.00 91.75 179 ILE A N 1
ATOM 1417 C CA . ILE A 1 179 ? 7.988 -2.996 -2.371 1.00 91.75 179 ILE A CA 1
ATOM 1418 C C . ILE A 1 179 ? 8.060 -3.754 -1.058 1.00 91.75 179 ILE A C 1
ATOM 1420 O O . ILE A 1 179 ? 9.145 -3.949 -0.510 1.00 91.75 179 ILE A O 1
ATOM 1424 N N . PHE A 1 180 ? 6.925 -4.218 -0.555 1.00 95.44 180 PHE A N 1
ATOM 1425 C CA . PHE A 1 180 ? 6.920 -5.148 0.557 1.00 95.44 180 PHE A CA 1
ATOM 1426 C C . PHE A 1 180 ? 5.894 -6.255 0.383 1.00 95.44 180 PHE A C 1
ATOM 1428 O O . PHE A 1 180 ? 4.883 -6.120 -0.306 1.00 95.44 180 PHE A O 1
ATOM 1435 N N . ALA A 1 181 ? 6.178 -7.359 1.055 1.00 96.12 181 ALA A N 1
ATOM 1436 C CA . ALA A 1 181 ? 5.278 -8.483 1.184 1.00 96.12 181 ALA A CA 1
ATOM 1437 C C . ALA A 1 181 ? 5.478 -9.123 2.550 1.00 96.12 181 ALA A C 1
ATOM 1439 O O . ALA A 1 181 ? 6.533 -8.972 3.169 1.00 96.12 181 ALA A O 1
ATOM 1440 N N . TYR A 1 182 ? 4.490 -9.862 3.029 1.00 96.75 182 TYR A N 1
ATOM 1441 C CA . TYR A 1 182 ? 4.598 -10.510 4.330 1.00 96.75 182 TYR A CA 1
ATOM 1442 C C . TYR A 1 182 ? 3.896 -11.857 4.367 1.00 96.75 182 TYR A C 1
ATOM 1444 O O . TYR A 1 182 ? 2.942 -12.093 3.634 1.00 96.75 182 TYR A O 1
ATOM 1452 N N . ASP A 1 183 ? 4.368 -12.747 5.225 1.00 95.44 183 ASP A N 1
ATOM 1453 C CA . ASP A 1 183 ? 3.728 -14.028 5.492 1.00 95.44 183 ASP A CA 1
ATOM 1454 C C . ASP A 1 183 ? 3.388 -14.155 6.986 1.00 95.44 183 ASP A C 1
ATOM 1456 O O . ASP A 1 183 ? 3.157 -13.165 7.684 1.00 95.44 183 ASP A O 1
ATOM 1460 N N . ARG A 1 184 ? 3.285 -15.387 7.491 1.00 93.69 184 ARG A N 1
ATOM 1461 C CA . ARG A 1 184 ? 2.997 -15.622 8.911 1.00 93.69 184 ARG A CA 1
ATOM 1462 C C . ARG A 1 184 ? 4.175 -15.323 9.837 1.00 93.69 184 ARG A C 1
ATOM 1464 O O . ARG A 1 184 ? 3.950 -15.136 11.026 1.00 93.69 184 ARG A O 1
ATOM 1471 N N . ASN A 1 185 ? 5.398 -15.304 9.325 1.00 94.44 185 ASN A N 1
ATOM 1472 C CA . ASN A 1 185 ? 6.612 -15.277 10.132 1.00 94.44 185 ASN A CA 1
ATOM 1473 C C . ASN A 1 185 ? 7.402 -13.981 9.954 1.00 94.44 185 ASN A C 1
ATOM 1475 O O . ASN A 1 185 ? 8.052 -13.528 10.903 1.00 94.44 185 ASN A O 1
ATOM 1479 N N . LYS A 1 186 ? 7.381 -13.406 8.747 1.00 96.06 186 LYS A N 1
ATOM 1480 C CA . LYS A 1 186 ? 8.240 -12.285 8.386 1.00 96.06 186 LYS A CA 1
ATOM 1481 C C . LYS A 1 186 ? 7.641 -11.338 7.356 1.00 96.06 186 LYS A C 1
ATOM 1483 O O . LYS A 1 186 ? 6.766 -11.682 6.566 1.00 96.06 186 LYS A O 1
ATOM 1488 N N . ILE A 1 187 ? 8.213 -10.140 7.336 1.00 97.38 187 ILE A N 1
ATOM 1489 C CA . ILE A 1 187 ? 8.000 -9.105 6.327 1.00 97.38 187 ILE A CA 1
ATOM 1490 C C . ILE A 1 187 ? 9.279 -8.994 5.503 1.00 97.38 187 ILE A C 1
ATOM 1492 O O . ILE A 1 187 ? 10.371 -8.917 6.065 1.00 97.38 187 ILE A O 1
ATOM 1496 N N . ARG A 1 188 ? 9.145 -8.976 4.181 1.00 96.75 188 ARG A N 1
ATOM 1497 C CA . ARG A 1 188 ? 10.216 -8.686 3.228 1.00 96.75 188 ARG A CA 1
ATOM 1498 C C . ARG A 1 188 ? 10.008 -7.300 2.653 1.00 96.75 188 ARG A C 1
ATOM 1500 O O . ARG A 1 188 ? 8.888 -6.950 2.288 1.00 96.75 188 ARG A O 1
ATOM 1507 N N . VAL A 1 189 ? 11.087 -6.536 2.575 1.00 96.06 189 VAL A N 1
ATOM 1508 C CA . VAL A 1 189 ? 11.092 -5.172 2.053 1.00 96.06 189 VAL A CA 1
ATOM 1509 C C . VAL A 1 189 ? 12.201 -5.078 1.028 1.00 96.06 189 VAL A C 1
ATOM 1511 O O . VAL A 1 189 ? 13.340 -5.419 1.338 1.00 96.06 189 VAL A O 1
ATOM 1514 N N . TRP A 1 190 ? 11.864 -4.609 -0.166 1.00 93.81 190 TRP A N 1
ATOM 1515 C CA . TRP A 1 190 ? 12.796 -4.394 -1.261 1.00 93.81 190 TRP A CA 1
ATOM 1516 C C . TRP A 1 190 ? 12.813 -2.915 -1.633 1.00 93.81 190 TRP A C 1
ATOM 1518 O O . TRP A 1 190 ? 11.769 -2.298 -1.851 1.00 93.81 190 TRP A O 1
ATOM 1528 N N . ALA A 1 191 ? 14.010 -2.362 -1.739 1.00 90.81 191 ALA A N 1
ATOM 1529 C CA . ALA A 1 191 ? 14.291 -1.102 -2.399 1.00 90.81 191 ALA A CA 1
ATOM 1530 C C . ALA A 1 191 ? 14.851 -1.381 -3.801 1.00 90.81 191 ALA A C 1
ATOM 1532 O O . ALA A 1 191 ? 15.417 -2.451 -4.045 1.00 90.81 191 ALA A O 1
ATOM 1533 N N . PRO A 1 192 ? 14.712 -0.436 -4.739 1.00 86.38 192 PRO A N 1
ATOM 1534 C CA . PRO A 1 192 ? 15.324 -0.590 -6.044 1.00 86.38 192 PRO A CA 1
ATOM 1535 C C . PRO A 1 192 ? 16.855 -0.553 -5.918 1.00 86.38 192 PRO A C 1
ATOM 1537 O O . PRO A 1 192 ? 17.420 0.215 -5.134 1.00 86.38 192 PRO A O 1
ATOM 1540 N N . GLU A 1 193 ? 17.525 -1.398 -6.692 1.00 79.75 193 GLU A N 1
ATOM 1541 C CA . GLU A 1 193 ? 18.975 -1.581 -6.640 1.00 79.75 193 GLU A CA 1
ATOM 1542 C C . GLU A 1 193 ? 19.713 -0.562 -7.526 1.00 79.75 193 GLU A C 1
ATOM 1544 O O . GLU A 1 193 ? 19.245 -0.272 -8.623 1.00 79.75 193 GLU A O 1
ATOM 1549 N N . LYS A 1 194 ? 20.891 -0.101 -7.063 1.00 67.19 194 LYS A N 1
ATOM 1550 C CA . LYS A 1 194 ? 22.007 0.556 -7.791 1.00 67.19 194 LYS A CA 1
ATOM 1551 C C . LYS A 1 194 ? 21.686 1.680 -8.807 1.00 67.19 194 LYS A C 1
ATOM 1553 O O . LYS A 1 194 ? 20.681 1.768 -9.501 1.00 67.19 194 LYS A O 1
ATOM 1558 N N . GLY A 1 195 ? 22.646 2.592 -8.960 1.00 67.75 195 GLY A N 1
ATOM 1559 C CA . GLY A 1 195 ? 22.585 3.658 -9.964 1.00 67.75 195 GLY A CA 1
ATOM 1560 C C . GLY A 1 195 ? 21.698 4.831 -9.545 1.00 67.75 195 GLY A C 1
ATOM 1561 O O . GLY A 1 195 ? 21.837 5.366 -8.448 1.00 67.75 195 GLY A O 1
ATOM 1562 N N . ARG A 1 196 ? 20.832 5.294 -10.450 1.00 64.56 196 ARG A N 1
ATOM 1563 C CA . ARG A 1 196 ? 19.986 6.478 -10.242 1.00 64.56 196 ARG A CA 1
ATOM 1564 C C . ARG A 1 196 ? 18.587 6.123 -9.692 1.00 64.56 196 ARG A C 1
ATOM 1566 O O . ARG A 1 196 ? 17.702 6.964 -9.759 1.00 64.56 196 ARG A O 1
ATOM 1573 N N . ALA A 1 197 ? 18.348 4.918 -9.177 1.00 80.81 197 ALA A N 1
ATOM 1574 C CA . ALA A 1 197 ? 17.079 4.596 -8.522 1.00 80.81 197 ALA A CA 1
ATOM 1575 C C . ALA A 1 197 ? 16.921 5.350 -7.191 1.00 80.81 197 ALA A C 1
ATOM 1577 O O . ALA A 1 197 ? 17.913 5.742 -6.576 1.00 80.81 197 ALA A O 1
ATOM 1578 N N . TYR A 1 198 ? 15.685 5.558 -6.742 1.00 86.50 198 TYR A N 1
ATOM 1579 C CA . TYR A 1 198 ? 15.385 6.266 -5.500 1.00 86.50 198 TYR A CA 1
ATOM 1580 C C . TYR A 1 198 ? 14.370 5.485 -4.677 1.00 86.50 198 TYR A C 1
ATOM 1582 O O . TYR A 1 198 ? 13.496 4.823 -5.216 1.00 86.50 198 TYR A O 1
ATOM 1590 N N . ILE A 1 199 ? 14.440 5.590 -3.359 1.00 88.88 199 ILE A N 1
ATOM 1591 C CA . ILE A 1 199 ? 13.409 5.025 -2.482 1.00 88.88 199 ILE A CA 1
ATOM 1592 C C . ILE A 1 199 ? 12.209 5.970 -2.417 1.00 88.88 199 ILE A C 1
ATOM 1594 O O . ILE A 1 199 ? 11.062 5.538 -2.385 1.00 88.88 199 ILE A O 1
ATOM 1598 N N . MET A 1 200 ? 12.469 7.274 -2.484 1.00 87.44 200 MET A N 1
ATOM 1599 C CA . MET A 1 200 ? 11.445 8.305 -2.585 1.00 87.44 200 MET A CA 1
ATOM 1600 C C . MET A 1 200 ? 11.835 9.299 -3.666 1.00 87.44 200 MET A C 1
ATOM 1602 O O . MET A 1 200 ? 12.991 9.713 -3.745 1.00 87.44 200 MET A O 1
ATOM 1606 N N . GLY A 1 201 ? 10.886 9.690 -4.509 1.00 79.69 201 GLY A N 1
ATOM 1607 C CA . GLY A 1 201 ? 11.178 10.515 -5.668 1.00 79.69 201 GLY A CA 1
ATOM 1608 C C . GLY A 1 201 ? 9.935 11.150 -6.269 1.00 79.69 201 GLY A C 1
ATOM 1609 O O . GLY A 1 201 ? 8.976 10.461 -6.596 1.00 79.69 201 GLY A O 1
ATOM 1610 N N . PHE A 1 202 ? 9.996 12.459 -6.489 1.00 75.62 202 PHE A N 1
ATOM 1611 C CA . PHE A 1 202 ? 9.006 13.215 -7.250 1.00 75.62 202 PHE A CA 1
ATOM 1612 C C . PHE A 1 202 ? 9.674 13.678 -8.552 1.00 75.62 202 PHE A C 1
ATOM 1614 O O . PHE A 1 202 ? 10.641 14.449 -8.540 1.00 75.62 202 PHE A O 1
ATOM 1621 N N . GLY A 1 203 ? 9.237 13.100 -9.674 1.00 65.88 203 GLY A N 1
ATOM 1622 C CA . GLY A 1 203 ? 9.824 13.289 -11.005 1.00 65.88 203 GLY A CA 1
ATOM 1623 C C . GLY A 1 203 ? 9.084 14.299 -11.888 1.00 65.88 203 GLY A C 1
ATOM 1624 O O . GLY A 1 203 ? 8.080 14.889 -11.492 1.00 65.88 203 GLY A O 1
ATOM 1625 N N . ASP A 1 204 ? 9.594 14.496 -13.109 1.00 56.22 204 ASP A N 1
ATOM 1626 C CA . ASP A 1 204 ? 9.050 15.442 -14.091 1.00 56.22 204 ASP A CA 1
ATOM 1627 C C . ASP A 1 204 ? 7.537 15.246 -14.311 1.00 56.22 204 ASP A C 1
ATOM 1629 O O . ASP A 1 204 ? 7.076 14.144 -14.596 1.00 56.22 204 ASP A O 1
ATOM 1633 N N . GLY A 1 205 ? 6.767 16.333 -14.188 1.00 57.56 205 GLY A N 1
ATOM 1634 C CA . GLY A 1 205 ? 5.305 16.342 -14.347 1.00 57.56 205 GLY A CA 1
ATOM 1635 C C . GLY A 1 205 ? 4.513 16.481 -13.041 1.00 57.56 205 GLY A C 1
ATOM 1636 O O . GLY A 1 205 ? 3.369 16.928 -13.090 1.00 57.56 205 GLY A O 1
ATOM 1637 N N . TYR A 1 206 ? 5.129 16.208 -11.884 1.00 59.88 206 TYR A N 1
ATOM 1638 C CA . TYR A 1 206 ? 4.506 16.326 -10.560 1.00 59.88 206 TYR A CA 1
ATOM 1639 C C . TYR A 1 206 ? 5.125 17.490 -9.755 1.00 59.88 206 TYR A C 1
ATOM 1641 O O . TYR A 1 206 ? 6.057 17.304 -8.987 1.00 59.88 206 TYR A O 1
ATOM 1649 N N . PHE A 1 207 ? 4.592 18.705 -9.947 1.00 57.72 207 PHE A N 1
ATOM 1650 C CA . PHE A 1 207 ? 4.812 19.926 -9.138 1.00 57.72 207 PHE A CA 1
ATOM 1651 C C . PHE A 1 207 ? 6.276 20.327 -8.770 1.00 57.72 207 PHE A C 1
ATOM 1653 O O . PHE A 1 207 ? 7.259 19.880 -9.350 1.00 57.72 207 PHE A O 1
ATOM 1660 N N . ARG A 1 208 ? 6.392 21.328 -7.880 1.00 56.75 208 ARG A N 1
ATOM 1661 C CA . ARG A 1 208 ? 7.491 22.292 -7.647 1.00 56.75 208 ARG A CA 1
ATOM 1662 C C . ARG A 1 208 ? 8.755 21.726 -6.983 1.00 56.75 208 ARG A C 1
ATOM 1664 O O . ARG A 1 208 ? 9.795 22.379 -7.038 1.00 56.75 208 ARG A O 1
ATOM 1671 N N . TYR A 1 209 ? 8.689 20.540 -6.381 1.00 59.91 209 TYR A N 1
ATOM 1672 C CA . TYR A 1 209 ? 9.793 19.948 -5.624 1.00 59.91 209 TYR A CA 1
ATOM 1673 C C . TYR A 1 209 ? 10.352 18.734 -6.364 1.00 59.91 209 TYR A C 1
ATOM 1675 O O . TYR A 1 209 ? 9.873 17.618 -6.200 1.00 59.91 209 TYR A O 1
ATOM 1683 N N . LYS A 1 210 ? 11.407 18.939 -7.162 1.00 71.38 210 LYS A N 1
ATOM 1684 C CA . LYS A 1 210 ? 12.201 17.823 -7.700 1.00 71.38 210 LYS A CA 1
ATOM 1685 C C . LYS A 1 210 ? 13.038 17.241 -6.579 1.00 71.38 210 LYS A C 1
ATOM 1687 O O . LYS A 1 210 ? 14.144 17.700 -6.316 1.00 71.38 210 LYS A O 1
ATOM 1692 N N . SER A 1 211 ? 12.456 16.288 -5.880 1.00 75.44 211 SER A N 1
ATOM 1693 C CA . SER A 1 211 ? 12.948 15.825 -4.600 1.00 75.44 211 SER A CA 1
ATOM 1694 C C . SER A 1 211 ? 13.131 14.327 -4.661 1.00 75.44 211 SER A C 1
ATOM 1696 O O . SER A 1 211 ? 12.222 13.619 -5.091 1.00 75.44 211 SER A O 1
ATOM 1698 N N . LYS A 1 212 ? 14.330 13.855 -4.329 1.00 86.19 212 LYS A N 1
ATOM 1699 C CA . LYS A 1 212 ? 14.670 12.441 -4.420 1.00 86.19 212 LYS A CA 1
ATOM 1700 C C . LYS A 1 212 ? 15.538 12.034 -3.236 1.00 86.19 212 LYS A C 1
ATOM 1702 O O . LYS A 1 212 ? 16.363 12.825 -2.780 1.00 86.19 212 LYS A O 1
ATOM 1707 N N . SER A 1 213 ? 15.354 10.813 -2.753 1.00 90.12 213 SER A N 1
ATOM 1708 C CA . SER A 1 213 ? 16.191 10.221 -1.718 1.00 90.12 213 SER A CA 1
ATOM 1709 C C . SER A 1 213 ? 16.511 8.771 -2.037 1.00 90.12 213 SER A C 1
ATOM 1711 O O . SER A 1 213 ? 15.633 7.990 -2.405 1.00 90.12 213 SER A O 1
ATOM 1713 N N . GLN A 1 214 ? 17.782 8.427 -1.869 1.00 90.94 214 GLN A N 1
ATOM 1714 C CA . GLN A 1 214 ? 18.284 7.054 -1.910 1.00 90.94 214 GLN A CA 1
ATOM 1715 C C . GLN A 1 214 ? 18.481 6.479 -0.508 1.00 90.94 214 GLN A C 1
ATOM 1717 O O . GLN A 1 214 ? 18.699 5.285 -0.390 1.00 90.94 214 GLN A O 1
ATOM 1722 N N . ASN A 1 215 ? 18.395 7.320 0.529 1.00 92.69 215 ASN A N 1
ATOM 1723 C CA . ASN A 1 215 ? 18.582 6.941 1.924 1.00 92.69 215 ASN A CA 1
ATOM 1724 C C . ASN A 1 215 ? 17.297 7.259 2.678 1.00 92.69 215 ASN A C 1
ATOM 1726 O O . ASN A 1 215 ? 16.879 8.420 2.768 1.00 92.69 215 ASN A O 1
ATOM 1730 N N . CYS A 1 216 ? 16.650 6.224 3.184 1.00 95.38 216 CYS A N 1
ATOM 1731 C CA . CYS A 1 216 ? 15.384 6.347 3.878 1.00 95.38 216 CYS A CA 1
ATOM 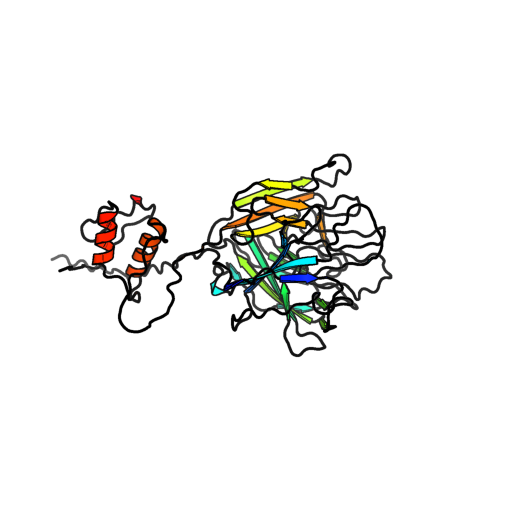1732 C C . CYS A 1 216 ? 15.365 5.419 5.084 1.00 95.38 216 CYS A C 1
ATOM 1734 O O . CYS A 1 216 ? 16.259 4.605 5.312 1.00 95.38 216 CYS A O 1
ATOM 1736 N N . GLU A 1 217 ? 14.309 5.537 5.867 1.00 97.31 217 GLU A N 1
ATOM 1737 C CA . GLU A 1 217 ? 13.984 4.560 6.885 1.00 97.31 217 GLU A CA 1
ATOM 1738 C C . GLU A 1 217 ? 12.552 4.100 6.673 1.00 97.31 217 GLU A C 1
ATOM 1740 O O . GLU A 1 217 ? 11.715 4.852 6.171 1.00 97.31 217 GLU A O 1
ATOM 1745 N N . PHE A 1 218 ? 12.244 2.886 7.098 1.00 97.19 218 PHE A N 1
ATOM 1746 C CA . PHE A 1 218 ? 10.876 2.403 7.128 1.00 97.19 218 PHE A CA 1
ATOM 1747 C C . PHE A 1 218 ? 10.483 1.886 8.503 1.00 97.19 218 PHE A C 1
ATOM 1749 O O . PHE A 1 218 ? 11.322 1.526 9.325 1.00 97.19 218 PHE A O 1
ATOM 1756 N N . ARG A 1 219 ? 9.179 1.836 8.743 1.00 97.44 219 ARG A N 1
ATOM 1757 C CA . ARG A 1 219 ? 8.568 1.230 9.917 1.00 97.44 219 ARG A CA 1
ATOM 1758 C C . ARG A 1 219 ? 7.438 0.323 9.465 1.00 97.44 219 ARG A C 1
ATOM 1760 O O . ARG A 1 219 ? 6.548 0.763 8.738 1.00 97.44 219 ARG A O 1
ATOM 1767 N N . ALA A 1 220 ? 7.475 -0.920 9.925 1.00 97.44 220 ALA A N 1
ATOM 1768 C CA . ALA A 1 220 ? 6.391 -1.865 9.731 1.00 97.44 220 ALA A CA 1
ATOM 1769 C C . ALA A 1 220 ? 5.457 -1.842 10.943 1.00 97.44 220 ALA A C 1
ATOM 1771 O O . ALA A 1 220 ? 5.908 -1.933 12.090 1.00 97.44 220 ALA A O 1
ATOM 1772 N N . THR A 1 221 ? 4.162 -1.751 10.664 1.00 96.88 221 THR A N 1
ATOM 1773 C CA . THR A 1 221 ? 3.089 -1.858 11.649 1.00 96.88 221 THR A CA 1
ATOM 1774 C C . THR A 1 221 ? 2.139 -2.960 11.200 1.00 96.88 221 THR A C 1
ATOM 1776 O O . THR A 1 221 ? 1.701 -2.960 10.051 1.00 96.88 221 THR A O 1
ATOM 1779 N N . GLY A 1 222 ? 1.845 -3.917 12.075 1.00 95.56 222 GLY A N 1
ATOM 1780 C CA . GLY A 1 222 ? 1.062 -5.100 11.750 1.00 95.56 222 GLY A CA 1
ATOM 1781 C C . GLY A 1 222 ? 0.014 -5.435 12.802 1.00 95.56 222 GLY A C 1
ATOM 1782 O O . GLY A 1 222 ? 0.228 -5.232 13.996 1.00 95.56 222 GLY A O 1
ATOM 1783 N N . TRP A 1 223 ? -1.104 -5.992 12.343 1.00 94.38 223 TRP A N 1
ATOM 1784 C CA . TRP A 1 223 ? -2.237 -6.396 13.169 1.00 94.38 223 TRP A CA 1
ATOM 1785 C C . TRP A 1 223 ? -2.685 -7.811 12.810 1.00 94.38 223 TRP A C 1
ATOM 1787 O O . TRP A 1 223 ? -2.891 -8.133 11.637 1.00 94.38 223 TRP A O 1
ATOM 1797 N N . LYS A 1 224 ? -2.907 -8.644 13.827 1.00 91.31 224 LYS A N 1
ATOM 1798 C CA . LYS A 1 224 ? -3.666 -9.896 13.710 1.00 91.31 224 LYS A CA 1
ATOM 1799 C C . LYS A 1 224 ? -5.142 -9.601 13.511 1.00 91.31 224 LYS A C 1
ATOM 1801 O O . LYS A 1 224 ? -5.808 -10.263 12.733 1.00 91.31 224 LYS A O 1
ATOM 1806 N N . SER A 1 225 ? -5.656 -8.591 14.199 1.00 87.94 225 SER A N 1
ATOM 1807 C CA . SER A 1 225 ? -7.049 -8.174 14.103 1.00 87.94 225 SER A CA 1
ATOM 1808 C C . SER A 1 225 ? -7.135 -6.672 14.310 1.00 87.94 225 SER A C 1
ATOM 1810 O O . SER A 1 225 ? -6.451 -6.119 15.171 1.00 87.94 225 SER A O 1
ATOM 1812 N N . LEU A 1 226 ? -7.988 -5.996 13.540 1.00 88.06 226 LEU A N 1
ATOM 1813 C CA . LEU A 1 226 ? -8.226 -4.565 13.704 1.00 88.06 226 LEU A CA 1
ATOM 1814 C C . LEU A 1 226 ? -9.368 -4.308 14.706 1.00 88.06 226 LEU A C 1
ATOM 1816 O O . LEU A 1 226 ? -10.300 -3.546 14.456 1.00 88.06 226 LEU A O 1
ATOM 1820 N N . GLY A 1 227 ? -9.282 -4.976 15.859 1.00 84.56 227 GLY A N 1
ATOM 1821 C CA . GLY A 1 227 ? -10.267 -4.932 16.942 1.00 84.56 227 GLY A CA 1
ATOM 1822 C C . GLY A 1 227 ? -11.561 -5.710 16.671 1.00 84.56 227 GLY A C 1
ATOM 1823 O O . GLY A 1 227 ? -12.396 -5.841 17.562 1.00 84.56 227 GLY A O 1
ATOM 1824 N N . GLN A 1 228 ? -11.702 -6.260 15.467 1.00 86.31 228 GLN A N 1
ATOM 1825 C CA . GLN A 1 228 ? -12.753 -7.180 15.052 1.00 86.31 228 GLN A CA 1
ATOM 1826 C C . GLN A 1 228 ? -12.225 -8.058 13.912 1.00 86.31 228 GLN A C 1
ATOM 1828 O O . GLN A 1 228 ? -11.330 -7.648 13.161 1.00 86.31 228 GLN A O 1
ATOM 1833 N N . GLU A 1 229 ? -12.797 -9.248 13.764 1.00 87.50 229 GLU A N 1
ATOM 1834 C CA . GLU A 1 229 ? -12.518 -10.095 12.605 1.00 87.50 229 GLU A CA 1
ATOM 1835 C C . GLU A 1 229 ? -13.071 -9.440 11.330 1.00 87.50 229 GLU A C 1
ATOM 1837 O O . GLU A 1 229 ? -14.206 -8.953 11.350 1.00 87.50 229 GLU A O 1
ATOM 1842 N N . PRO A 1 230 ? -12.294 -9.392 10.234 1.00 91.19 230 PRO A N 1
ATOM 1843 C CA . PRO A 1 230 ? -12.798 -8.886 8.967 1.00 91.19 230 PRO A CA 1
ATOM 1844 C C . PRO A 1 230 ? -13.805 -9.843 8.336 1.00 91.19 230 PRO A C 1
ATOM 1846 O O . PRO A 1 230 ? -13.652 -11.066 8.402 1.00 91.19 230 PRO A O 1
ATOM 1849 N N . GLU A 1 231 ? -14.747 -9.288 7.577 1.00 89.25 231 GLU A N 1
ATOM 1850 C CA . GLU A 1 231 ? -15.367 -10.056 6.502 1.00 89.25 231 GLU A CA 1
ATOM 1851 C C . GLU A 1 231 ? -14.289 -10.324 5.439 1.00 89.25 231 GLU A C 1
ATOM 1853 O O . GLU A 1 231 ? -13.692 -9.394 4.893 1.00 89.25 231 GLU A O 1
ATOM 1858 N N . THR A 1 232 ? -13.980 -11.602 5.210 1.00 91.25 232 THR A N 1
ATOM 1859 C CA . THR A 1 232 ? -12.870 -12.022 4.347 1.00 91.25 232 THR A CA 1
ATOM 1860 C C . THR A 1 232 ? -13.389 -12.754 3.122 1.00 91.25 232 THR A C 1
ATOM 1862 O O . THR A 1 232 ? -14.039 -13.793 3.241 1.00 91.25 232 THR A O 1
ATOM 1865 N N . PHE A 1 233 ? -13.002 -12.280 1.943 1.00 89.94 233 PHE A N 1
ATOM 1866 C CA . PHE A 1 233 ? -13.263 -12.949 0.675 1.00 89.94 233 PHE A CA 1
ATOM 1867 C C . PHE A 1 233 ? -11.961 -13.467 0.070 1.00 89.94 233 PHE A C 1
ATOM 1869 O O . PHE A 1 233 ? -10.938 -12.781 0.109 1.00 89.94 233 PHE A O 1
ATOM 1876 N N . ARG A 1 234 ? -11.995 -14.681 -0.493 1.00 92.44 234 ARG A N 1
ATOM 1877 C CA . ARG A 1 234 ? -10.831 -15.337 -1.105 1.00 92.44 234 ARG A CA 1
ATOM 1878 C C . ARG A 1 234 ? -11.177 -15.889 -2.475 1.00 92.44 234 ARG A C 1
ATOM 1880 O O . ARG A 1 234 ? -12.183 -16.579 -2.622 1.00 92.44 234 ARG A O 1
ATOM 1887 N N . PHE A 1 235 ? -10.313 -15.631 -3.450 1.00 87.00 235 PHE A N 1
ATOM 1888 C CA . PHE A 1 235 ? -10.474 -16.109 -4.822 1.00 87.00 235 PHE A CA 1
ATOM 1889 C C . PHE A 1 235 ? -9.138 -16.591 -5.348 1.00 87.00 235 PHE A C 1
ATOM 1891 O O . PHE A 1 235 ? -8.153 -15.867 -5.270 1.00 87.00 235 PHE A O 1
ATOM 1898 N N . THR A 1 236 ? -9.096 -17.781 -5.929 1.00 89.62 236 THR A N 1
ATOM 1899 C CA . THR A 1 236 ? -7.920 -18.222 -6.679 1.00 89.62 236 THR A CA 1
ATOM 1900 C C . THR A 1 236 ? -8.107 -17.862 -8.143 1.00 89.62 236 THR A C 1
ATOM 1902 O O . THR A 1 236 ? -9.088 -18.272 -8.761 1.00 89.62 236 THR A O 1
ATOM 1905 N N . LEU A 1 237 ? -7.160 -17.113 -8.702 1.00 84.25 237 LEU A N 1
ATOM 1906 C CA . LEU A 1 237 ? -7.074 -16.868 -10.136 1.00 84.25 237 LEU A CA 1
ATOM 1907 C C . LEU A 1 237 ? -5.933 -17.701 -10.707 1.00 84.25 237 LEU A C 1
ATOM 1909 O O . LEU A 1 237 ? -4.808 -17.613 -10.223 1.00 84.25 237 LEU A O 1
ATOM 1913 N N . ASN A 1 238 ? -6.239 -18.507 -11.724 1.00 80.56 238 ASN A N 1
ATOM 1914 C CA . ASN A 1 238 ? -5.302 -19.423 -12.368 1.00 80.56 238 ASN A CA 1
ATOM 1915 C C . ASN A 1 238 ? -5.022 -18.972 -13.803 1.00 80.56 238 ASN A C 1
ATOM 1917 O O . ASN A 1 238 ? -5.798 -19.293 -14.704 1.00 80.56 238 ASN A O 1
ATOM 1921 N N . GLY A 1 239 ? -3.896 -18.292 -14.014 1.00 67.25 239 GLY A N 1
ATOM 1922 C CA . GLY A 1 239 ? -3.396 -17.932 -15.338 1.00 67.25 239 GLY A CA 1
ATOM 1923 C C . GLY A 1 239 ? -4.228 -16.882 -16.086 1.00 67.25 239 GLY A C 1
ATOM 1924 O O . GLY A 1 239 ? -5.431 -16.721 -15.894 1.00 67.25 239 GLY A O 1
ATOM 1925 N N . LEU A 1 240 ? -3.567 -16.180 -17.005 1.00 62.41 240 LEU A N 1
ATOM 1926 C CA . LEU A 1 240 ? -4.215 -15.309 -17.983 1.00 62.41 240 LEU A CA 1
ATOM 1927 C C . LEU A 1 240 ? -4.659 -16.163 -19.175 1.00 62.41 240 LEU A C 1
ATOM 1929 O O . LEU A 1 240 ? -3.991 -16.204 -20.204 1.00 62.41 240 LEU A O 1
ATOM 1933 N N . ASN A 1 241 ? -5.754 -16.914 -19.040 1.00 50.16 241 ASN A N 1
ATOM 1934 C CA . ASN A 1 241 ? -6.348 -17.593 -20.195 1.00 50.16 241 ASN A CA 1
ATOM 1935 C C . ASN A 1 241 ? -7.089 -16.553 -21.051 1.00 50.16 241 ASN A C 1
ATOM 1937 O O . ASN A 1 241 ? -8.299 -16.357 -20.937 1.00 50.16 241 ASN A O 1
ATOM 1941 N N . THR A 1 242 ? -6.331 -15.883 -21.919 1.00 46.91 242 THR A N 1
ATOM 1942 C CA . THR A 1 242 ? -6.736 -14.765 -22.794 1.00 46.91 242 THR A CA 1
ATOM 1943 C C . THR A 1 242 ? -7.887 -15.077 -23.758 1.00 46.91 242 THR A C 1
ATOM 1945 O O . THR A 1 242 ? -8.426 -14.173 -24.384 1.00 46.91 242 THR A O 1
ATOM 1948 N N . SER A 1 243 ? -8.307 -16.341 -23.875 1.00 41.03 243 SER A N 1
ATOM 1949 C CA . SER A 1 243 ? -9.431 -16.763 -24.728 1.00 41.03 243 SER A CA 1
ATOM 1950 C C . SER A 1 243 ? -10.750 -16.986 -23.973 1.00 41.03 243 SER A C 1
ATOM 1952 O O . SER A 1 243 ? -11.786 -17.156 -24.609 1.00 41.03 243 SER A O 1
ATOM 1954 N N . ALA A 1 244 ? -10.735 -17.005 -22.634 1.00 36.47 244 ALA A N 1
ATOM 1955 C CA . ALA A 1 244 ? -11.888 -17.392 -21.809 1.00 36.47 244 ALA A CA 1
ATOM 1956 C C . ALA A 1 244 ? -12.385 -16.293 -20.859 1.00 36.47 244 ALA A C 1
ATOM 1958 O O . ALA A 1 244 ? -13.283 -16.546 -20.058 1.00 36.47 244 ALA A O 1
ATOM 1959 N N . ILE A 1 245 ? -11.868 -15.066 -20.968 1.00 44.84 245 ILE A N 1
ATOM 1960 C CA . ILE A 1 245 ? -12.364 -13.934 -20.177 1.00 44.84 245 ILE A CA 1
ATOM 1961 C C . ILE A 1 245 ? -12.852 -12.815 -21.112 1.00 44.84 245 ILE A C 1
ATOM 1963 O O . ILE A 1 245 ? -12.224 -11.762 -21.169 1.00 44.84 245 ILE A O 1
ATOM 1967 N N . PRO A 1 246 ? -13.948 -13.004 -21.881 1.00 37.28 246 PRO A N 1
ATOM 1968 C CA . PRO A 1 246 ? -14.435 -11.957 -22.777 1.00 37.28 246 PRO A CA 1
ATOM 1969 C C . PRO A 1 246 ? -15.120 -10.801 -22.038 1.00 37.28 246 PRO A C 1
ATOM 1971 O O . PRO A 1 246 ? -15.346 -9.770 -22.654 1.00 37.28 246 PRO A O 1
ATOM 1974 N N . ASP A 1 247 ? -15.475 -10.948 -20.754 1.00 39.62 247 ASP A N 1
ATOM 1975 C CA . ASP A 1 247 ? -16.250 -9.915 -20.043 1.00 39.62 247 ASP A CA 1
ATOM 1976 C C . ASP A 1 247 ? -16.234 -10.062 -18.502 1.00 39.62 247 ASP A C 1
ATOM 1978 O O . ASP A 1 247 ? -17.186 -9.717 -17.808 1.00 39.62 247 ASP A O 1
ATOM 1982 N N . ILE A 1 248 ? -15.148 -10.609 -17.935 1.00 43.16 248 ILE A N 1
ATOM 1983 C CA . ILE A 1 248 ? -14.886 -10.567 -16.479 1.00 43.16 248 ILE A CA 1
ATOM 1984 C C . ILE A 1 248 ? -13.607 -9.762 -16.232 1.00 43.16 248 ILE A C 1
ATOM 1986 O O . ILE A 1 248 ? -12.685 -10.202 -15.554 1.00 43.16 248 ILE A O 1
ATOM 1990 N N . SER A 1 249 ? -13.531 -8.549 -16.782 1.00 48.12 249 SER A N 1
ATOM 1991 C CA . SER A 1 249 ? -12.468 -7.580 -16.452 1.00 48.12 249 SER A CA 1
ATOM 1992 C C . SER A 1 249 ? -12.568 -7.048 -15.007 1.00 48.12 249 SER A C 1
ATOM 1994 O O . SER A 1 249 ? -11.805 -6.172 -14.604 1.00 48.12 249 SER A O 1
ATOM 1996 N N . ALA A 1 250 ? -13.525 -7.583 -14.243 1.00 53.41 250 ALA A N 1
ATOM 1997 C CA . ALA A 1 250 ? -13.981 -7.143 -12.944 1.00 53.41 250 ALA A CA 1
ATOM 1998 C C . ALA A 1 250 ? -14.574 -8.331 -12.163 1.00 53.41 250 ALA A C 1
ATOM 2000 O O . ALA A 1 250 ? -15.703 -8.738 -12.437 1.00 53.41 250 ALA A O 1
ATOM 2001 N N . LEU A 1 251 ? -13.881 -8.864 -11.149 1.00 62.84 251 LEU A N 1
ATOM 2002 C CA . LEU A 1 251 ? -14.598 -9.588 -10.088 1.00 62.84 251 LEU A CA 1
ATOM 2003 C C . LEU A 1 251 ? -15.384 -8.538 -9.300 1.00 62.84 251 LEU A C 1
ATOM 2005 O O . LEU A 1 251 ? -14.762 -7.677 -8.679 1.00 62.84 251 LEU A O 1
ATOM 2009 N N . GLN A 1 252 ? -16.717 -8.587 -9.364 1.00 66.50 252 GLN A N 1
ATOM 2010 C CA . GLN A 1 252 ? -17.590 -7.689 -8.613 1.00 66.50 252 GLN A CA 1
ATOM 2011 C C . GLN A 1 252 ? -18.176 -8.406 -7.395 1.00 66.50 252 GLN A C 1
ATOM 2013 O O . GLN A 1 252 ? -18.925 -9.372 -7.535 1.00 66.50 252 GLN A O 1
ATOM 2018 N N . LEU A 1 253 ? -17.853 -7.919 -6.199 1.00 67.00 253 LEU A N 1
ATOM 2019 C CA . LEU A 1 253 ? -18.422 -8.424 -4.949 1.00 67.00 253 LEU A CA 1
ATOM 2020 C C . LEU A 1 253 ? -19.516 -7.493 -4.470 1.00 67.00 253 LEU A C 1
ATOM 2022 O O . LEU A 1 253 ? -19.213 -6.419 -3.967 1.00 67.00 253 LEU A O 1
ATOM 2026 N N . ASN A 1 254 ? -20.772 -7.902 -4.620 1.00 66.25 254 ASN A N 1
ATOM 2027 C CA . ASN A 1 254 ? -21.896 -7.145 -4.085 1.00 66.25 254 ASN A CA 1
ATOM 2028 C C . ASN A 1 254 ? -21.988 -7.390 -2.574 1.00 66.25 254 ASN A C 1
ATOM 2030 O O . ASN A 1 254 ? -22.399 -8.465 -2.140 1.00 66.25 254 ASN A O 1
ATOM 2034 N N . THR A 1 255 ? -21.614 -6.395 -1.776 1.00 65.94 255 THR A N 1
ATOM 2035 C CA . THR A 1 255 ? -21.859 -6.376 -0.329 1.00 65.94 255 THR A CA 1
ATOM 2036 C C . THR A 1 255 ? -22.240 -4.965 0.092 1.00 65.94 255 THR A C 1
ATOM 2038 O O . THR A 1 255 ? -21.679 -3.973 -0.371 1.00 65.94 255 THR A O 1
ATOM 2041 N N . THR A 1 256 ? -23.194 -4.855 1.016 1.00 62.53 256 THR A N 1
ATOM 2042 C CA . THR A 1 256 ? -23.599 -3.572 1.611 1.00 62.53 256 THR A CA 1
ATOM 2043 C C . THR A 1 256 ? -22.480 -2.922 2.442 1.00 62.53 256 THR A C 1
ATOM 2045 O O . THR A 1 256 ? -22.682 -1.843 2.995 1.00 62.53 256 THR A O 1
ATOM 2048 N N . GLN A 1 257 ? -21.315 -3.574 2.554 1.00 67.94 257 GLN A N 1
ATOM 2049 C CA . GLN A 1 257 ? -20.150 -3.154 3.336 1.00 67.94 257 GLN A CA 1
ATOM 2050 C C . GLN A 1 257 ? -18.958 -2.679 2.474 1.00 67.94 257 GLN A C 1
ATOM 2052 O O . GLN A 1 257 ? -17.847 -2.548 2.975 1.00 67.94 257 GLN A O 1
ATOM 2057 N N . CYS A 1 258 ? -19.162 -2.376 1.188 1.00 77.69 258 CYS A N 1
ATOM 2058 C CA . CYS A 1 258 ? -18.091 -1.878 0.305 1.00 77.69 258 CYS A CA 1
ATOM 2059 C C . CYS A 1 258 ? -17.811 -0.373 0.417 1.00 77.69 258 CYS A C 1
ATOM 2061 O O . CYS A 1 258 ? -16.875 0.111 -0.213 1.00 77.69 258 CYS A O 1
ATOM 2063 N N . ASP A 1 259 ? -18.603 0.382 1.188 1.00 85.12 259 ASP A N 1
ATOM 2064 C CA . ASP A 1 259 ? -18.440 1.834 1.296 1.00 85.12 259 ASP A CA 1
ATOM 2065 C C . ASP A 1 259 ? -17.082 2.175 1.953 1.00 85.12 259 ASP A C 1
ATOM 2067 O O . ASP A 1 259 ? -16.926 1.977 3.163 1.00 85.12 259 ASP A O 1
ATOM 2071 N N . PRO A 1 260 ? -16.103 2.714 1.206 1.00 83.56 260 PRO A N 1
ATOM 2072 C CA . PRO A 1 260 ? -14.753 3.004 1.702 1.00 83.56 260 PRO A CA 1
ATOM 2073 C C . PRO A 1 260 ? -14.716 4.135 2.734 1.00 83.56 260 PRO A C 1
ATOM 2075 O O . PRO A 1 260 ? -13.683 4.359 3.360 1.00 83.56 260 PRO A O 1
ATOM 2078 N N . LEU A 1 261 ? -15.815 4.885 2.874 1.00 87.00 261 LEU A N 1
ATOM 2079 C CA . LEU A 1 261 ? -15.958 5.932 3.881 1.00 87.00 261 LEU A CA 1
ATOM 2080 C C . LEU A 1 261 ? -16.429 5.358 5.221 1.00 87.00 261 LEU A C 1
ATOM 2082 O O . LEU A 1 261 ? -16.272 5.998 6.255 1.00 87.00 261 LEU A O 1
ATOM 2086 N N . LYS A 1 262 ? -17.008 4.153 5.208 1.00 87.50 262 LYS A N 1
ATOM 2087 C CA . LYS A 1 262 ? -17.538 3.466 6.395 1.00 87.50 262 LYS A CA 1
ATOM 2088 C C . LYS A 1 262 ? -16.771 2.200 6.743 1.00 87.50 262 LYS A C 1
ATOM 2090 O O . LYS A 1 262 ? -17.005 1.628 7.804 1.00 87.50 262 LYS A O 1
ATOM 2095 N N . ASN A 1 263 ? -15.875 1.754 5.870 1.00 89.88 263 ASN A N 1
ATOM 2096 C CA . ASN A 1 263 ? -15.138 0.516 6.037 1.00 89.88 263 ASN A CA 1
ATOM 2097 C C . ASN A 1 263 ? -13.658 0.735 5.738 1.00 89.88 263 ASN A C 1
ATOM 2099 O O . ASN A 1 263 ? -13.280 1.432 4.794 1.00 89.88 263 ASN A O 1
ATOM 2103 N N . TYR A 1 264 ? -12.812 0.091 6.531 1.00 91.12 264 TYR A N 1
ATOM 2104 C CA . TYR A 1 264 ? -11.423 -0.119 6.174 1.00 91.12 264 TYR A CA 1
ATOM 2105 C C . TYR A 1 264 ? -11.370 -1.365 5.294 1.00 91.12 264 TYR A C 1
ATOM 2107 O O . TYR A 1 264 ? -11.767 -2.446 5.719 1.00 91.12 264 TYR A O 1
ATOM 2115 N N . ILE A 1 265 ? -10.934 -1.196 4.051 1.00 91.19 265 ILE A N 1
ATOM 2116 C CA . ILE A 1 265 ? -10.860 -2.265 3.056 1.00 91.19 265 ILE A CA 1
ATOM 2117 C C . ILE A 1 265 ? -9.393 -2.456 2.711 1.00 91.19 265 ILE A C 1
ATOM 2119 O O . ILE A 1 265 ? -8.688 -1.477 2.465 1.00 91.19 265 ILE A O 1
ATOM 2123 N N . GLN A 1 266 ? -8.947 -3.706 2.695 1.00 92.38 266 GLN A N 1
ATOM 2124 C CA . GLN A 1 266 ? -7.618 -4.078 2.240 1.00 92.38 266 GLN A CA 1
ATOM 2125 C C . GLN A 1 266 ? -7.735 -5.177 1.195 1.00 92.38 266 GLN A C 1
ATOM 2127 O O . GLN A 1 266 ? -8.344 -6.218 1.442 1.00 92.38 266 GLN A O 1
ATOM 2132 N N . VAL A 1 267 ? -7.123 -4.944 0.038 1.00 92.56 267 VAL A N 1
ATOM 2133 C CA . VAL A 1 267 ? -7.031 -5.920 -1.046 1.00 92.56 267 VAL A CA 1
ATOM 2134 C C . VAL A 1 267 ? -5.588 -6.383 -1.153 1.00 92.56 267 VAL A C 1
ATOM 2136 O O . VAL A 1 267 ? -4.658 -5.575 -1.131 1.00 92.56 267 VAL A O 1
ATOM 2139 N N . GLN A 1 268 ? -5.392 -7.694 -1.223 1.00 94.31 268 GLN A N 1
ATOM 2140 C CA . GLN A 1 268 ? -4.077 -8.319 -1.212 1.00 94.31 268 GLN A CA 1
ATOM 2141 C C . GLN A 1 268 ? -4.014 -9.469 -2.200 1.00 94.31 268 GLN A C 1
ATOM 2143 O O . GLN A 1 268 ? -5.021 -10.102 -2.518 1.00 94.31 268 GLN A O 1
ATOM 2148 N N . VAL A 1 269 ? -2.800 -9.764 -2.643 1.00 93.31 269 VAL A N 1
ATOM 2149 C CA . VAL A 1 269 ? -2.501 -10.858 -3.553 1.00 93.31 269 VAL A CA 1
ATOM 2150 C C . VAL A 1 269 ? -1.493 -11.775 -2.888 1.00 93.31 269 VAL A C 1
ATOM 2152 O O . VAL A 1 269 ? -0.394 -11.359 -2.533 1.00 93.31 269 VAL A O 1
ATOM 2155 N N . LYS A 1 270 ? -1.866 -13.035 -2.711 1.00 95.38 270 LYS A N 1
ATOM 2156 C CA . LYS A 1 270 ? -0.992 -14.067 -2.183 1.00 95.38 270 LYS A CA 1
ATOM 2157 C C . LYS A 1 270 ? -0.304 -14.798 -3.326 1.00 95.38 270 LYS A C 1
ATOM 2159 O O . LYS A 1 270 ? -0.977 -15.394 -4.172 1.00 95.38 270 LYS A O 1
ATOM 2164 N N . ALA A 1 271 ? 1.025 -14.802 -3.320 1.00 95.00 271 ALA A N 1
ATOM 2165 C CA . ALA A 1 271 ? 1.796 -15.654 -4.216 1.00 95.00 271 ALA A CA 1
ATOM 2166 C C . ALA A 1 271 ? 1.558 -17.127 -3.851 1.00 95.00 271 ALA A C 1
ATOM 2168 O O . ALA A 1 271 ? 1.674 -17.516 -2.686 1.00 95.00 271 ALA A O 1
ATOM 2169 N N . LEU A 1 272 ? 1.210 -17.950 -4.839 1.00 95.44 272 LEU A N 1
ATOM 2170 C CA . LEU A 1 272 ? 1.016 -19.396 -4.660 1.00 95.44 272 LEU A CA 1
ATOM 2171 C C . LEU A 1 272 ? 2.235 -20.209 -5.112 1.00 95.44 272 LEU A C 1
ATOM 2173 O O . LEU A 1 272 ? 2.279 -21.421 -4.916 1.00 95.44 272 LEU A O 1
ATOM 2177 N N . ASP A 1 273 ? 3.222 -19.538 -5.694 1.00 94.25 273 ASP A N 1
ATOM 2178 C CA . ASP A 1 273 ? 4.387 -20.117 -6.338 1.00 94.25 273 ASP A CA 1
ATOM 2179 C C . ASP A 1 273 ? 5.644 -19.260 -6.124 1.00 94.25 273 ASP A C 1
ATOM 2181 O O . ASP A 1 273 ? 5.611 -18.165 -5.557 1.00 94.25 273 ASP A O 1
ATOM 2185 N N . GLY A 1 274 ? 6.773 -19.777 -6.605 1.00 94.06 274 GLY A N 1
ATOM 2186 C CA . GLY A 1 274 ? 8.043 -19.066 -6.617 1.00 94.06 274 GLY A CA 1
ATOM 2187 C C . GLY A 1 274 ? 8.651 -18.807 -5.230 1.00 94.06 274 GLY A C 1
ATOM 2188 O O . GLY A 1 274 ? 8.210 -19.358 -4.217 1.00 94.06 274 GLY A O 1
ATOM 2189 N N . PRO A 1 275 ? 9.706 -17.977 -5.172 1.00 94.88 275 PRO A N 1
ATOM 2190 C CA . PRO A 1 275 ? 10.471 -17.723 -3.950 1.00 94.88 275 PRO A CA 1
ATOM 2191 C C . PRO A 1 275 ? 9.701 -16.980 -2.845 1.00 94.88 275 PRO A C 1
ATOM 2193 O O . PRO A 1 275 ? 10.162 -16.932 -1.698 1.00 94.88 275 PRO A O 1
ATOM 2196 N N . ASN A 1 276 ? 8.546 -16.394 -3.174 1.00 95.56 276 ASN A N 1
ATOM 2197 C CA . ASN A 1 276 ? 7.637 -15.749 -2.227 1.00 95.56 276 ASN A CA 1
ATOM 2198 C C . ASN A 1 276 ? 6.325 -16.525 -2.049 1.00 95.56 276 ASN A C 1
ATOM 2200 O O . ASN A 1 276 ? 5.346 -15.949 -1.582 1.00 95.56 276 ASN A O 1
ATOM 2204 N N . GLY A 1 277 ? 6.278 -17.820 -2.378 1.00 96.62 277 GLY A N 1
ATOM 2205 C CA . GLY A 1 277 ? 5.099 -18.652 -2.138 1.00 96.62 277 GLY A CA 1
ATOM 2206 C C . GLY A 1 277 ? 4.603 -18.537 -0.689 1.00 96.62 277 GLY A C 1
ATOM 2207 O O . GLY A 1 277 ? 5.339 -18.804 0.258 1.00 96.62 277 GLY A O 1
ATOM 2208 N N . GLY A 1 278 ? 3.351 -18.113 -0.517 1.00 95.38 278 GLY A N 1
ATOM 2209 C CA . GLY A 1 278 ? 2.722 -17.860 0.780 1.00 95.38 278 GLY A CA 1
ATOM 2210 C C . GLY A 1 278 ? 2.700 -16.396 1.231 1.00 95.38 278 GLY A C 1
ATOM 2211 O O . GLY A 1 278 ? 1.910 -16.082 2.122 1.00 95.38 278 GLY A O 1
ATOM 2212 N N . PHE A 1 279 ? 3.490 -15.514 0.613 1.00 96.38 279 PHE A N 1
ATOM 2213 C CA . PHE A 1 279 ? 3.529 -14.086 0.939 1.00 96.38 279 PHE A CA 1
ATOM 2214 C C . PHE A 1 279 ? 2.336 -13.329 0.359 1.00 96.38 279 PHE A C 1
ATOM 2216 O O . PHE A 1 279 ? 1.892 -13.602 -0.756 1.00 96.38 279 PHE A O 1
ATOM 2223 N N . LEU A 1 280 ? 1.870 -12.340 1.116 1.00 96.12 280 LEU A N 1
ATOM 2224 C CA . LEU A 1 280 ? 0.837 -11.371 0.787 1.00 96.12 280 LEU A CA 1
ATOM 2225 C C . LEU A 1 280 ? 1.475 -10.068 0.314 1.00 96.12 280 LEU A C 1
ATOM 2227 O O . LEU A 1 280 ? 2.247 -9.447 1.042 1.00 96.12 280 LEU A O 1
ATOM 2231 N N . PHE A 1 281 ? 1.095 -9.642 -0.882 1.00 94.44 281 PHE A N 1
ATOM 2232 C CA . PHE A 1 281 ? 1.450 -8.367 -1.485 1.00 94.44 281 PHE A CA 1
ATOM 2233 C C . PHE A 1 281 ? 0.214 -7.455 -1.454 1.00 94.44 281 PHE A C 1
ATOM 2235 O O . PHE A 1 281 ? -0.850 -7.875 -1.919 1.00 94.44 281 PHE A O 1
ATOM 2242 N N . PRO A 1 282 ? 0.291 -6.229 -0.907 1.00 92.88 282 PRO A N 1
ATOM 2243 C CA . PRO A 1 282 ? -0.799 -5.263 -1.031 1.00 92.88 282 PRO A CA 1
ATOM 2244 C C . PRO A 1 282 ? -1.125 -4.976 -2.501 1.00 92.88 282 PRO A C 1
ATOM 2246 O O . PRO A 1 282 ? -0.229 -4.724 -3.305 1.00 92.88 282 PRO A O 1
ATOM 2249 N N . ALA A 1 283 ? -2.405 -4.995 -2.857 1.00 88.12 283 ALA A N 1
ATOM 2250 C CA . ALA A 1 283 ? -2.840 -4.521 -4.163 1.00 88.12 283 ALA A CA 1
ATOM 2251 C C . ALA A 1 283 ? -2.786 -2.988 -4.231 1.00 88.12 283 ALA A C 1
ATOM 2253 O O . ALA A 1 283 ? -2.810 -2.313 -3.200 1.00 88.12 283 ALA A O 1
ATOM 2254 N N . SER A 1 284 ? -2.757 -2.446 -5.446 1.00 78.88 284 SER A N 1
ATOM 2255 C CA . SER A 1 284 ? -2.793 -1.001 -5.678 1.00 78.88 284 SER A CA 1
ATOM 2256 C C . SER A 1 284 ? -4.169 -0.578 -6.185 1.00 78.88 284 SER A C 1
ATOM 2258 O O . SER A 1 284 ? -4.850 -1.344 -6.856 1.00 78.88 284 SER A O 1
ATOM 2260 N N . GLY A 1 285 ? -4.603 0.646 -5.896 1.00 58.75 285 GLY A N 1
ATOM 2261 C CA . GLY A 1 285 ? -5.798 1.211 -6.529 1.00 58.75 285 GLY A CA 1
ATOM 2262 C C . GLY A 1 285 ? -5.534 1.765 -7.936 1.00 58.75 285 GLY A C 1
ATOM 2263 O O . GLY A 1 285 ? -6.473 2.174 -8.610 1.00 58.75 285 GLY A O 1
ATOM 2264 N N . GLN A 1 286 ? -4.283 1.788 -8.413 1.00 58.28 286 GLN A N 1
ATOM 2265 C CA . GLN A 1 286 ? -3.918 2.334 -9.726 1.00 58.28 286 GLN A CA 1
ATOM 2266 C C . GLN A 1 286 ? -2.788 1.546 -10.399 1.00 58.28 286 GLN A C 1
ATOM 2268 O O . GLN A 1 286 ? -1.919 0.993 -9.737 1.00 58.28 286 GLN A O 1
ATOM 2273 N N . ALA A 1 287 ? -2.791 1.487 -11.734 1.00 60.41 287 ALA A N 1
ATOM 2274 C CA . ALA A 1 287 ? -1.740 0.805 -12.491 1.00 60.41 287 ALA A CA 1
ATOM 2275 C C . ALA A 1 287 ? -0.606 1.743 -12.884 1.00 60.41 287 ALA A C 1
ATOM 2277 O O . ALA A 1 287 ? -0.805 2.922 -13.183 1.00 60.41 287 ALA A O 1
ATOM 2278 N N . HIS A 1 288 ? 0.585 1.158 -12.981 1.00 61.97 288 HIS A N 1
ATOM 2279 C CA . HIS A 1 288 ? 1.732 1.783 -13.617 1.00 61.97 288 HIS A CA 1
ATOM 2280 C C . HIS A 1 288 ? 1.624 1.502 -15.119 1.00 61.97 288 HIS A C 1
ATOM 2282 O O . HIS A 1 288 ? 1.663 0.347 -15.548 1.00 61.97 288 HIS A O 1
ATOM 2288 N N . ARG A 1 289 ? 1.456 2.547 -15.933 1.00 56.72 289 ARG A N 1
ATOM 2289 C CA . ARG A 1 289 ? 1.358 2.406 -17.392 1.00 56.72 289 ARG A CA 1
ATOM 2290 C C . ARG A 1 289 ? 2.741 2.472 -18.011 1.00 56.72 289 ARG A C 1
ATOM 2292 O O . ARG A 1 289 ? 3.493 3.417 -17.802 1.00 56.72 289 ARG A O 1
ATOM 2299 N N . ASN A 1 290 ? 3.043 1.527 -18.878 1.00 54.38 290 ASN A N 1
ATOM 2300 C CA . ASN A 1 290 ? 4.219 1.611 -19.716 1.00 54.38 290 ASN A CA 1
ATOM 2301 C C . ASN A 1 290 ? 3.778 1.507 -21.171 1.00 54.38 290 ASN A C 1
ATOM 2303 O O . ASN A 1 290 ? 3.209 0.498 -21.564 1.00 54.38 290 ASN A O 1
ATOM 2307 N N . ALA A 1 291 ? 3.945 2.574 -21.951 1.00 48.88 291 ALA A N 1
ATOM 2308 C CA . ALA A 1 291 ? 3.466 2.624 -23.333 1.00 48.88 291 ALA A CA 1
ATOM 2309 C C . ALA A 1 291 ? 4.447 2.010 -24.339 1.00 48.88 291 ALA A C 1
ATOM 2311 O O . ALA A 1 291 ? 4.231 2.116 -25.544 1.00 48.88 291 ALA A O 1
ATOM 2312 N N . PHE A 1 292 ? 5.549 1.416 -23.884 1.00 56.72 292 PHE A N 1
ATOM 2313 C CA . PHE A 1 292 ? 6.479 0.754 -24.787 1.00 56.72 292 PHE A CA 1
ATOM 2314 C C . PHE A 1 292 ? 6.047 -0.694 -25.020 1.00 56.72 292 PHE A C 1
ATOM 2316 O O . PHE A 1 292 ? 5.790 -1.451 -24.087 1.00 56.72 292 PHE A O 1
ATOM 2323 N N . SER A 1 293 ? 6.010 -1.104 -26.285 1.00 56.59 293 SER A N 1
ATOM 2324 C CA . SER A 1 293 ? 5.824 -2.504 -26.662 1.00 56.59 293 SER A CA 1
ATOM 2325 C C . SER A 1 293 ? 6.876 -3.395 -25.988 1.00 56.59 293 SER A C 1
ATOM 2327 O O . SER A 1 293 ? 8.062 -3.064 -26.012 1.00 56.59 293 SER A O 1
ATOM 2329 N N . GLY A 1 294 ? 6.452 -4.529 -25.422 1.00 58.66 294 GLY A N 1
ATOM 2330 C CA . GLY A 1 294 ? 7.342 -5.495 -24.762 1.00 58.66 294 GLY A CA 1
ATOM 2331 C C . GLY A 1 294 ? 7.591 -5.235 -23.273 1.00 58.66 294 GLY A C 1
ATOM 2332 O O . GLY A 1 294 ? 8.385 -5.940 -22.657 1.00 58.66 294 GLY A O 1
ATOM 2333 N N . THR A 1 295 ? 6.925 -4.249 -22.668 1.00 61.66 295 THR A N 1
ATOM 2334 C CA . THR A 1 295 ? 7.007 -4.025 -21.221 1.00 61.66 295 THR A CA 1
ATOM 2335 C C . THR A 1 295 ? 6.132 -4.992 -20.451 1.00 61.66 295 THR A C 1
ATOM 2337 O O . THR A 1 295 ? 4.943 -5.145 -20.750 1.00 61.66 295 THR A O 1
ATOM 2340 N N . THR A 1 296 ? 6.693 -5.550 -19.387 1.00 66.00 296 THR A N 1
ATOM 2341 C CA . THR A 1 296 ? 5.922 -6.239 -18.359 1.00 66.00 296 THR A CA 1
ATOM 2342 C C . THR A 1 296 ? 5.253 -5.227 -17.439 1.00 66.00 296 THR A C 1
ATOM 2344 O O . THR A 1 296 ? 5.934 -4.376 -16.859 1.00 66.00 296 THR A O 1
ATOM 2347 N N . TYR A 1 297 ? 3.940 -5.333 -17.284 1.00 69.06 297 TYR A N 1
ATOM 2348 C CA . TYR A 1 297 ? 3.168 -4.573 -16.305 1.00 69.06 297 TYR A CA 1
ATOM 2349 C C . TYR A 1 297 ? 2.588 -5.532 -15.273 1.00 69.06 297 TYR A C 1
ATOM 2351 O O . TYR A 1 297 ? 2.463 -6.731 -15.524 1.00 69.06 297 TYR A O 1
ATOM 2359 N N . SER A 1 298 ? 2.295 -5.019 -14.085 1.00 75.19 298 SER A N 1
ATOM 2360 C CA . SER A 1 298 ? 1.963 -5.879 -12.964 1.00 75.19 298 SER A CA 1
ATOM 2361 C C . SER A 1 298 ? 1.094 -5.215 -11.921 1.00 75.19 298 SER A C 1
ATOM 2363 O O . SER A 1 298 ? 0.914 -3.996 -11.914 1.00 75.19 298 SER A O 1
ATOM 2365 N N . GLY A 1 299 ? 0.606 -6.055 -11.018 1.00 77.00 299 GLY A N 1
ATOM 2366 C CA . GLY A 1 299 ? -0.223 -5.644 -9.908 1.00 77.00 299 GLY A CA 1
ATOM 2367 C C . GLY A 1 299 ? -1.696 -5.864 -10.205 1.00 77.00 299 GLY A C 1
ATOM 2368 O O . GLY A 1 299 ? -2.165 -5.824 -11.343 1.00 77.00 299 GLY A O 1
ATOM 2369 N N . LEU A 1 300 ? -2.423 -6.116 -9.128 1.00 81.25 300 LEU A N 1
ATOM 2370 C CA . LEU A 1 300 ? -3.872 -6.149 -9.115 1.00 81.25 300 LEU A CA 1
ATOM 2371 C C . LEU A 1 300 ? -4.372 -4.735 -8.840 1.00 81.25 300 LEU A C 1
ATOM 2373 O O . LEU A 1 300 ? -3.895 -4.103 -7.893 1.00 81.25 300 LEU A O 1
ATOM 2377 N N . LEU A 1 301 ? -5.345 -4.278 -9.632 1.00 84.19 301 LEU A N 1
ATOM 2378 C CA . LEU A 1 301 ? -6.046 -3.028 -9.357 1.00 84.19 301 LEU A CA 1
ATOM 2379 C C . LEU A 1 301 ? -7.388 -3.291 -8.714 1.00 84.19 301 LEU A C 1
ATOM 2381 O O . LEU A 1 301 ? -8.045 -4.291 -9.007 1.00 84.19 301 LEU A O 1
ATOM 2385 N N . PHE A 1 302 ? -7.839 -2.351 -7.901 1.00 86.69 302 PHE A N 1
ATOM 2386 C CA . PHE A 1 302 ? -9.190 -2.395 -7.383 1.00 86.69 302 PHE A CA 1
ATOM 2387 C C . PHE A 1 302 ? -9.826 -1.015 -7.315 1.00 86.69 302 PHE A C 1
ATOM 2389 O O . PHE A 1 302 ? -9.161 0.008 -7.165 1.00 86.69 302 PHE A O 1
ATOM 2396 N N . ALA A 1 303 ? -11.146 -1.017 -7.421 1.00 87.62 303 ALA A N 1
ATOM 2397 C CA . ALA A 1 303 ? -11.993 0.134 -7.186 1.00 87.62 303 ALA A CA 1
ATOM 2398 C C . ALA A 1 303 ? -13.218 -0.314 -6.401 1.00 87.62 303 ALA A C 1
ATOM 2400 O O . ALA A 1 303 ? -13.614 -1.476 -6.464 1.00 87.62 303 ALA A O 1
ATOM 2401 N N . TYR A 1 304 ? -13.852 0.607 -5.697 1.00 88.44 304 TYR A N 1
ATOM 2402 C CA . TYR A 1 304 ? -15.072 0.336 -4.951 1.00 88.44 304 TYR A CA 1
ATOM 2403 C C . TYR A 1 304 ? -16.161 1.352 -5.292 1.00 88.44 304 TYR A C 1
ATOM 2405 O O . TYR A 1 304 ? -15.901 2.538 -5.497 1.00 88.44 304 TYR A O 1
ATOM 2413 N N . SER A 1 305 ? -17.395 0.872 -5.364 1.00 84.94 305 SER A N 1
ATOM 2414 C CA . SER A 1 305 ? -18.614 1.668 -5.268 1.00 84.94 305 SER A CA 1
ATOM 2415 C C . SER A 1 305 ? -19.145 1.595 -3.831 1.00 84.94 305 SER A C 1
ATOM 2417 O O . SER A 1 305 ? -18.530 1.012 -2.940 1.00 84.94 305 SER A O 1
ATOM 2419 N N . THR A 1 306 ? -20.314 2.176 -3.580 1.00 80.31 306 THR A N 1
ATOM 2420 C CA . THR A 1 306 ? -20.994 2.073 -2.278 1.00 80.31 306 THR A CA 1
ATOM 2421 C C . THR A 1 306 ? -21.359 0.642 -1.880 1.00 80.31 306 THR A C 1
ATOM 2423 O O . THR A 1 306 ? -21.563 0.365 -0.702 1.00 80.31 306 THR A O 1
ATOM 2426 N N . ASP A 1 307 ? -21.475 -0.252 -2.855 1.00 82.38 307 ASP A N 1
ATOM 2427 C CA . ASP A 1 307 ? -22.062 -1.585 -2.728 1.00 82.38 307 ASP A CA 1
ATOM 2428 C C . ASP A 1 307 ? -21.233 -2.683 -3.402 1.00 82.38 307 ASP A C 1
ATOM 2430 O O . ASP A 1 307 ? -21.589 -3.859 -3.329 1.00 82.38 307 ASP A O 1
ATOM 2434 N N . SER A 1 308 ? -20.120 -2.331 -4.048 1.00 84.56 308 SER A N 1
ATOM 2435 C CA . SER A 1 308 ? -19.298 -3.320 -4.722 1.00 84.56 308 SER A CA 1
ATOM 2436 C C . SER A 1 308 ? -17.811 -3.008 -4.735 1.00 84.56 308 SER A C 1
ATOM 2438 O O . SER A 1 308 ? -17.410 -1.850 -4.772 1.00 84.56 308 SER A O 1
ATOM 2440 N N . ILE A 1 309 ? -16.989 -4.055 -4.729 1.00 86.56 309 ILE A N 1
ATOM 2441 C CA . ILE A 1 309 ? -15.559 -3.973 -5.045 1.00 86.56 309 ILE A CA 1
ATOM 2442 C C . ILE A 1 309 ? -15.362 -4.608 -6.411 1.00 86.56 309 ILE A C 1
ATOM 2444 O O . ILE A 1 309 ? -15.857 -5.706 -6.653 1.00 86.56 309 ILE A O 1
ATOM 2448 N N . ARG A 1 310 ? -14.633 -3.914 -7.279 1.00 85.56 310 ARG A N 1
ATOM 2449 C CA . ARG A 1 310 ? -14.233 -4.340 -8.613 1.00 85.56 310 ARG A CA 1
ATOM 2450 C C . ARG A 1 310 ? -12.735 -4.577 -8.638 1.00 85.56 310 ARG A C 1
ATOM 2452 O O . ARG A 1 310 ? -11.971 -3.693 -8.266 1.00 85.56 310 ARG A O 1
ATOM 2459 N N . ILE A 1 311 ? -12.338 -5.750 -9.113 1.00 83.06 311 ILE A N 1
ATOM 2460 C CA . ILE A 1 311 ? -10.938 -6.159 -9.234 1.00 83.06 311 ILE A CA 1
ATOM 2461 C C . ILE A 1 311 ? -10.532 -6.233 -10.701 1.00 83.06 311 ILE A C 1
ATOM 2463 O O . ILE A 1 311 ? -11.131 -7.002 -11.448 1.00 83.06 311 ILE A O 1
ATOM 2467 N N . PHE A 1 312 ? -9.486 -5.507 -11.084 1.00 81.25 312 PHE A N 1
ATOM 2468 C CA . PHE A 1 312 ? -8.900 -5.571 -12.417 1.00 81.25 312 PHE A CA 1
ATOM 2469 C C . PHE A 1 312 ? -7.591 -6.349 -12.376 1.00 81.25 312 PHE A C 1
ATOM 2471 O O . PHE A 1 312 ? -6.730 -6.121 -11.521 1.00 81.25 312 PHE A O 1
ATOM 2478 N N . VAL A 1 313 ? -7.441 -7.248 -13.340 1.00 78.62 313 VAL A N 1
ATOM 2479 C CA . VAL A 1 313 ? -6.248 -8.070 -13.515 1.00 78.62 313 VAL A CA 1
ATOM 2480 C C . VAL A 1 313 ? -5.610 -7.778 -14.870 1.00 78.62 313 VAL A C 1
ATOM 2482 O O . VAL A 1 313 ? -6.324 -7.403 -15.805 1.00 78.62 313 VAL A O 1
ATOM 2485 N N . PRO A 1 314 ? -4.284 -7.931 -15.005 1.00 75.56 314 PRO A N 1
ATOM 2486 C CA . PRO A 1 314 ? -3.625 -7.842 -16.301 1.00 75.56 314 PRO A CA 1
ATOM 2487 C C . PRO A 1 314 ? -4.264 -8.785 -17.328 1.00 75.56 314 PRO A C 1
ATOM 2489 O O . PRO A 1 314 ? -4.583 -9.914 -16.985 1.00 75.56 314 PRO A O 1
ATOM 2492 N N . ALA A 1 315 ? -4.472 -8.341 -18.571 1.00 68.50 315 ALA A N 1
ATOM 2493 C CA . ALA A 1 315 ? -5.210 -9.114 -19.583 1.00 68.50 315 ALA A CA 1
ATOM 2494 C C . ALA A 1 315 ? -4.332 -9.664 -20.722 1.00 68.50 315 ALA A C 1
ATOM 2496 O O . ALA A 1 315 ? -4.746 -10.586 -21.422 1.00 68.50 315 ALA A O 1
ATOM 2497 N N . ASN A 1 316 ? -3.126 -9.121 -20.906 1.00 68.00 316 ASN A N 1
ATOM 2498 C CA . ASN A 1 316 ? -2.219 -9.507 -21.991 1.00 68.00 316 ASN A CA 1
ATOM 2499 C C . ASN A 1 316 ? -1.103 -10.427 -21.482 1.00 68.00 316 ASN A C 1
ATOM 2501 O O . ASN A 1 316 ? -0.800 -10.458 -20.294 1.00 68.00 316 ASN A O 1
ATOM 2505 N N . ASP A 1 317 ? -0.450 -11.119 -22.409 1.00 66.19 317 ASP A N 1
ATOM 2506 C CA . ASP A 1 317 ? 0.665 -12.049 -22.193 1.00 66.19 317 ASP A CA 1
ATOM 2507 C C . ASP A 1 317 ? 1.896 -11.443 -21.498 1.00 66.19 317 ASP A C 1
ATOM 2509 O O . ASP A 1 317 ? 2.672 -12.171 -20.881 1.00 66.19 317 ASP A O 1
ATOM 2513 N N . THR A 1 318 ? 2.067 -10.121 -21.543 1.00 70.75 318 THR A N 1
ATOM 2514 C CA . THR A 1 318 ? 3.135 -9.420 -20.811 1.00 70.75 318 THR A CA 1
ATOM 2515 C C . THR A 1 318 ? 2.742 -8.989 -19.393 1.00 70.75 318 THR A C 1
ATOM 2517 O O . THR A 1 318 ? 3.568 -8.431 -18.669 1.00 70.75 318 THR A O 1
ATOM 2520 N N . GLY A 1 319 ? 1.492 -9.205 -18.987 1.00 74.50 319 GLY A N 1
ATOM 2521 C CA . GLY A 1 319 ? 0.975 -8.834 -17.675 1.00 74.50 319 GLY A CA 1
ATOM 2522 C C . GLY A 1 319 ? 1.172 -9.927 -16.625 1.00 74.50 319 GLY A C 1
ATOM 2523 O O . GLY A 1 319 ? 0.991 -11.102 -16.932 1.00 74.50 319 GLY A O 1
ATOM 2524 N N . THR A 1 320 ? 1.481 -9.562 -15.376 1.00 80.25 320 THR A N 1
ATOM 2525 C CA . THR A 1 320 ? 1.491 -10.521 -14.254 1.00 80.25 320 THR A CA 1
ATOM 2526 C C . THR A 1 320 ? 0.784 -9.990 -13.010 1.00 80.25 320 THR A C 1
ATOM 2528 O O . THR A 1 320 ? 0.822 -8.802 -12.700 1.00 80.25 320 THR A O 1
ATOM 2531 N N . MET A 1 321 ? 0.140 -10.870 -12.244 1.00 83.69 321 MET A N 1
ATOM 2532 C CA . MET A 1 321 ? -0.576 -10.470 -11.023 1.00 83.69 321 MET A CA 1
ATOM 2533 C C . MET A 1 321 ? 0.379 -9.965 -9.939 1.00 83.69 321 MET A C 1
ATOM 2535 O O . MET A 1 321 ? 0.089 -8.984 -9.259 1.00 83.69 321 MET A O 1
ATOM 2539 N N . ILE A 1 322 ? 1.534 -10.621 -9.806 1.00 87.75 322 ILE A N 1
ATOM 2540 C CA . ILE A 1 322 ? 2.647 -10.183 -8.960 1.00 87.75 322 ILE A CA 1
ATOM 2541 C C . ILE A 1 322 ? 3.878 -10.050 -9.849 1.00 87.75 322 ILE A C 1
ATOM 2543 O O . ILE A 1 322 ? 4.182 -10.963 -10.622 1.00 87.75 322 ILE A O 1
ATOM 2547 N N . HIS A 1 323 ? 4.592 -8.933 -9.720 1.00 84.38 323 HIS A N 1
ATOM 2548 C CA . HIS A 1 323 ? 5.910 -8.755 -10.319 1.00 84.38 323 HIS A CA 1
ATOM 2549 C C . HIS A 1 323 ? 6.840 -8.048 -9.342 1.00 84.38 323 HIS A C 1
ATOM 2551 O O . HIS A 1 323 ? 6.624 -6.893 -8.969 1.00 84.38 323 HIS A O 1
ATOM 2557 N N . LEU A 1 324 ? 7.892 -8.761 -8.974 1.00 86.75 324 LEU A N 1
ATOM 2558 C CA . LEU A 1 324 ? 9.064 -8.258 -8.290 1.00 86.75 324 LEU A CA 1
ATOM 2559 C C . LEU A 1 324 ? 10.266 -8.551 -9.202 1.00 86.75 324 LEU A C 1
ATOM 2561 O O . LEU A 1 324 ? 10.727 -9.699 -9.241 1.00 86.75 324 LEU A O 1
ATOM 2565 N N . PRO A 1 325 ? 10.695 -7.560 -10.003 1.00 78.56 325 PRO A N 1
ATOM 2566 C CA . PRO A 1 325 ? 11.741 -7.759 -10.992 1.00 78.56 325 PRO A CA 1
ATOM 2567 C C . PRO A 1 325 ? 13.139 -7.871 -10.369 1.00 78.56 325 PRO A C 1
ATOM 2569 O O . PRO A 1 325 ? 13.362 -7.580 -9.198 1.00 78.56 325 PRO A O 1
ATOM 2572 N N . ASP A 1 326 ? 14.090 -8.294 -11.195 1.00 79.19 326 ASP A N 1
ATOM 2573 C CA . ASP A 1 326 ? 15.506 -8.537 -10.884 1.00 79.19 326 ASP A CA 1
ATOM 2574 C C . ASP A 1 326 ? 16.285 -7.314 -10.380 1.00 79.19 326 ASP A C 1
ATOM 2576 O O . ASP A 1 326 ? 17.267 -7.469 -9.663 1.00 79.19 326 ASP A O 1
ATOM 2580 N N . ASN A 1 327 ? 15.823 -6.109 -10.698 1.00 77.19 327 ASN A N 1
ATOM 2581 C CA . ASN A 1 327 ? 16.412 -4.830 -10.293 1.00 77.19 327 ASN A CA 1
ATOM 2582 C C . ASN A 1 327 ? 15.938 -4.313 -8.916 1.00 77.19 327 ASN A C 1
ATOM 2584 O O . ASN A 1 327 ? 16.131 -3.139 -8.591 1.00 77.19 327 ASN A O 1
ATOM 2588 N N . TRP A 1 328 ? 15.321 -5.175 -8.108 1.00 78.12 328 TRP A N 1
ATOM 2589 C CA . TRP A 1 328 ? 14.981 -4.933 -6.705 1.00 78.12 328 TRP A CA 1
ATOM 2590 C C . TRP A 1 328 ? 15.780 -5.906 -5.823 1.00 78.12 328 TRP A C 1
ATOM 2592 O O . TRP A 1 328 ? 15.295 -6.987 -5.503 1.00 78.12 328 TRP A O 1
ATOM 2602 N N . ASP A 1 329 ? 17.004 -5.513 -5.452 1.00 78.56 329 ASP A N 1
ATOM 2603 C CA . ASP A 1 329 ? 17.986 -6.283 -4.660 1.00 78.56 329 ASP A CA 1
ATOM 2604 C C . ASP A 1 329 ? 18.655 -7.485 -5.359 1.00 78.56 329 ASP A C 1
ATOM 2606 O O . ASP A 1 329 ? 18.524 -8.623 -4.912 1.00 78.56 329 ASP A O 1
ATOM 2610 N N . GLU A 1 330 ? 19.412 -7.264 -6.438 1.00 74.81 330 GLU A N 1
ATOM 2611 C CA . GLU A 1 330 ? 20.293 -8.275 -7.054 1.00 74.81 330 GLU A CA 1
ATOM 2612 C C . GLU A 1 330 ? 19.590 -9.614 -7.341 1.00 74.81 330 GLU A C 1
ATOM 2614 O O . GLU A 1 330 ? 20.160 -10.691 -7.154 1.00 74.81 330 GLU A O 1
ATOM 2619 N N . THR A 1 331 ? 18.333 -9.573 -7.795 1.00 78.25 331 THR A N 1
ATOM 2620 C CA . THR A 1 331 ? 17.472 -10.739 -8.087 1.00 78.25 331 THR A CA 1
ATOM 2621 C C . THR A 1 331 ? 16.964 -11.540 -6.879 1.00 78.25 331 THR A C 1
ATOM 2623 O O . THR A 1 331 ? 16.282 -12.563 -7.048 1.00 78.25 331 THR A O 1
ATOM 2626 N N . ARG A 1 332 ? 17.243 -11.089 -5.651 1.00 86.69 332 ARG A N 1
ATOM 2627 C CA . ARG A 1 332 ? 16.888 -11.814 -4.432 1.00 86.69 332 ARG A CA 1
ATOM 2628 C C . ARG A 1 332 ? 15.372 -11.913 -4.262 1.00 86.69 332 ARG A C 1
ATOM 2630 O O . ARG A 1 332 ? 14.670 -10.933 -4.032 1.00 86.69 332 ARG A O 1
ATOM 2637 N N . TYR A 1 333 ? 14.883 -13.152 -4.290 1.00 91.75 333 TYR A N 1
ATOM 2638 C CA . TYR A 1 333 ? 13.457 -13.471 -4.202 1.00 91.75 333 TYR A CA 1
ATOM 2639 C C . TYR A 1 333 ? 12.613 -12.759 -5.267 1.00 91.75 333 TYR A C 1
ATOM 2641 O O . TYR A 1 333 ? 11.498 -12.341 -4.976 1.00 91.75 333 TYR A O 1
ATOM 2649 N N . THR A 1 334 ? 13.112 -12.641 -6.498 1.00 89.88 334 THR A N 1
ATOM 2650 C CA . THR A 1 334 ? 12.276 -12.220 -7.633 1.00 89.88 334 THR A CA 1
ATOM 2651 C C . THR A 1 334 ? 10.980 -13.028 -7.715 1.00 89.88 334 THR A C 1
ATOM 2653 O O . THR A 1 334 ? 10.930 -14.207 -7.356 1.00 89.88 334 THR A O 1
ATOM 2656 N N . GLN A 1 335 ? 9.908 -12.387 -8.181 1.00 90.44 335 GLN A N 1
ATOM 2657 C CA . GLN A 1 335 ? 8.594 -13.013 -8.299 1.00 90.44 335 GLN A CA 1
ATOM 2658 C C . GLN A 1 335 ? 7.919 -12.590 -9.593 1.00 90.44 335 GLN A C 1
ATOM 2660 O O . GLN A 1 335 ? 7.811 -11.403 -9.884 1.00 90.44 335 GLN A O 1
ATOM 2665 N N . MET A 1 336 ? 7.393 -13.562 -10.327 1.00 87.75 336 MET A N 1
ATOM 2666 C CA . MET A 1 336 ? 6.451 -13.343 -11.417 1.00 87.75 336 MET A CA 1
ATOM 2667 C C . MET A 1 336 ? 5.362 -14.399 -11.283 1.00 87.75 336 MET A C 1
ATOM 2669 O O . MET A 1 336 ? 5.621 -15.571 -11.539 1.00 87.75 336 MET A O 1
ATOM 2673 N N . SER A 1 337 ? 4.168 -13.998 -10.846 1.00 88.44 337 SER A N 1
ATOM 2674 C CA . SER A 1 337 ? 3.046 -14.924 -10.645 1.00 88.44 337 SER A CA 1
ATOM 2675 C C . SER A 1 337 ? 1.867 -14.537 -11.519 1.00 88.44 337 SER A C 1
ATOM 2677 O O . SER A 1 337 ? 1.386 -13.404 -11.459 1.00 88.44 337 SER A O 1
ATOM 2679 N N . ASN A 1 338 ? 1.359 -15.516 -12.264 1.00 85.62 338 ASN A N 1
ATOM 2680 C CA . ASN A 1 338 ? 0.083 -15.441 -12.987 1.00 85.62 338 ASN A CA 1
ATOM 2681 C C . ASN A 1 338 ? -1.022 -16.252 -12.304 1.00 85.62 338 ASN A C 1
ATOM 2683 O O . ASN A 1 338 ? -2.185 -16.164 -12.691 1.00 85.62 338 ASN A O 1
ATOM 2687 N N . THR A 1 339 ? -0.654 -17.026 -11.284 1.00 87.62 339 THR A N 1
ATOM 2688 C CA . THR A 1 339 ? -1.572 -17.807 -10.463 1.00 87.62 339 THR A CA 1
ATOM 2689 C C . THR A 1 339 ? -1.446 -17.350 -9.021 1.00 87.62 339 THR A C 1
ATOM 2691 O O . THR A 1 339 ? -0.376 -17.448 -8.421 1.00 87.62 339 THR A O 1
ATOM 2694 N N . VAL A 1 340 ? -2.526 -16.801 -8.475 1.00 91.50 340 VAL A N 1
ATOM 2695 C CA . VAL A 1 340 ? -2.518 -16.132 -7.169 1.00 91.50 340 VAL A CA 1
ATOM 2696 C C . VAL A 1 340 ? -3.825 -16.360 -6.420 1.00 91.50 340 VAL A C 1
ATOM 2698 O O . VAL A 1 340 ? -4.858 -16.655 -7.020 1.00 91.50 340 VAL A O 1
ATOM 2701 N N . GLU A 1 341 ? -3.796 -16.182 -5.101 1.00 93.69 341 GLU A N 1
ATOM 2702 C CA . GLU A 1 341 ? -5.010 -16.049 -4.291 1.00 93.69 341 GLU A CA 1
ATOM 2703 C C . GLU A 1 341 ? -5.229 -14.567 -3.955 1.00 93.69 341 GLU A C 1
ATOM 2705 O O . GLU A 1 341 ? -4.392 -13.937 -3.318 1.00 93.69 341 GLU A O 1
ATOM 2710 N N . ILE A 1 342 ? -6.350 -13.997 -4.384 1.00 92.12 342 ILE A N 1
ATOM 2711 C CA . ILE A 1 342 ? -6.794 -12.658 -3.998 1.00 92.12 342 ILE A CA 1
ATOM 2712 C C . ILE A 1 342 ? -7.503 -12.761 -2.657 1.00 92.12 342 ILE A C 1
ATOM 2714 O O . ILE A 1 342 ? -8.372 -13.617 -2.481 1.00 92.12 342 ILE A O 1
ATOM 2718 N N . ILE A 1 343 ? -7.160 -11.866 -1.737 1.00 93.69 343 ILE A N 1
ATOM 2719 C CA . ILE A 1 343 ? -7.755 -11.778 -0.407 1.00 93.69 343 ILE A CA 1
ATOM 2720 C C . ILE A 1 343 ? -8.259 -10.355 -0.209 1.00 93.69 343 ILE A C 1
ATOM 2722 O O . ILE A 1 343 ? -7.509 -9.394 -0.383 1.00 93.69 343 ILE A O 1
ATOM 2726 N N . ILE A 1 344 ? -9.531 -10.226 0.148 1.00 92.56 344 ILE A N 1
ATOM 2727 C CA . ILE A 1 344 ? -10.174 -8.947 0.439 1.00 92.56 344 ILE A CA 1
ATOM 2728 C C . ILE A 1 344 ? -10.679 -9.012 1.868 1.00 92.56 344 ILE A C 1
ATOM 2730 O O . ILE A 1 344 ? -11.521 -9.851 2.181 1.00 92.56 344 ILE A O 1
ATOM 2734 N N . ASN A 1 345 ? -10.162 -8.125 2.707 1.00 93.00 345 ASN A N 1
ATOM 2735 C CA . ASN A 1 345 ? -10.572 -7.987 4.095 1.00 93.00 345 ASN A CA 1
ATOM 2736 C C . ASN A 1 345 ? -11.340 -6.674 4.255 1.00 93.00 345 ASN A C 1
ATOM 2738 O O . ASN A 1 345 ? -10.847 -5.613 3.858 1.00 93.00 345 ASN A O 1
ATOM 2742 N N . ILE A 1 346 ? -12.530 -6.747 4.846 1.00 91.69 346 ILE A N 1
ATOM 2743 C CA . ILE A 1 346 ? -13.393 -5.597 5.112 1.00 91.69 346 ILE A CA 1
ATOM 2744 C C . ILE A 1 346 ? -13.642 -5.513 6.616 1.00 91.69 346 ILE A C 1
ATOM 2746 O O . ILE A 1 346 ? -14.149 -6.449 7.232 1.00 91.69 346 ILE A O 1
ATOM 2750 N N . TRP A 1 347 ? -13.298 -4.372 7.207 1.00 91.25 347 TRP A N 1
ATOM 2751 C CA . TRP A 1 347 ? -13.587 -4.050 8.600 1.00 91.25 347 TRP A CA 1
ATOM 2752 C C . TRP A 1 347 ? -14.521 -2.845 8.659 1.00 91.25 347 TRP A C 1
ATOM 2754 O O . TRP A 1 347 ? -14.189 -1.772 8.154 1.00 91.25 347 TRP A O 1
ATOM 2764 N N . THR A 1 348 ? -15.658 -2.985 9.335 1.00 88.69 348 THR A N 1
ATOM 2765 C CA . THR A 1 348 ? -16.566 -1.863 9.589 1.00 88.69 348 THR A CA 1
ATOM 2766 C C . THR A 1 348 ? -15.934 -0.857 10.543 1.00 88.69 348 THR A C 1
ATOM 2768 O O . THR A 1 348 ? -15.499 -1.208 11.637 1.00 88.69 348 THR A O 1
ATOM 2771 N N . ILE A 1 349 ? -15.900 0.414 10.157 1.00 85.50 349 ILE A N 1
ATOM 2772 C CA . ILE A 1 349 ? -15.452 1.481 11.048 1.00 85.50 349 ILE A CA 1
ATOM 2773 C C . ILE A 1 349 ? -16.526 1.666 12.118 1.00 85.50 349 ILE A C 1
ATOM 2775 O O . ILE A 1 349 ? -17.660 2.049 11.816 1.00 85.50 349 ILE A O 1
ATOM 2779 N N . THR A 1 350 ? -16.188 1.392 13.376 1.00 78.00 350 THR A N 1
ATOM 2780 C CA . THR A 1 350 ? -17.132 1.583 14.471 1.00 78.00 350 THR A CA 1
ATOM 2781 C C . THR A 1 350 ? -17.174 3.064 14.802 1.00 78.00 350 THR A C 1
ATOM 2783 O O . THR A 1 350 ? -16.256 3.626 15.397 1.00 78.00 350 THR A O 1
ATOM 2786 N N . SER A 1 351 ? -18.262 3.739 14.425 1.00 63.03 351 SER A N 1
ATOM 2787 C CA . SER A 1 351 ? -18.585 5.034 15.013 1.00 63.03 351 SER A CA 1
ATOM 2788 C C . SER A 1 351 ? -19.062 4.780 16.441 1.00 63.03 351 SER A C 1
ATOM 2790 O O . SER A 1 351 ? -20.262 4.819 16.724 1.00 63.03 351 SER A O 1
ATOM 2792 N N . ASP A 1 352 ? -18.147 4.455 17.348 1.00 53.22 352 ASP A N 1
ATOM 2793 C CA . ASP A 1 352 ? -18.478 4.446 18.761 1.00 53.22 352 ASP A CA 1
ATOM 2794 C C . ASP A 1 352 ? -18.837 5.891 19.123 1.00 53.22 352 ASP A C 1
ATOM 2796 O O . ASP A 1 352 ? -17.984 6.742 19.375 1.00 53.22 352 ASP A O 1
ATOM 2800 N N . GLN A 1 353 ? -20.141 6.193 19.116 1.00 41.62 353 GLN A N 1
ATOM 2801 C CA . GLN A 1 353 ? -20.694 7.498 19.486 1.00 41.62 353 GLN A CA 1
ATOM 2802 C C . GLN A 1 353 ? -20.377 7.874 20.943 1.00 41.62 353 GLN A C 1
ATOM 2804 O O . GLN A 1 353 ? -20.672 8.982 21.381 1.00 41.62 353 GLN A O 1
ATOM 2809 N N . CYS A 1 354 ? -19.703 7.002 21.692 1.00 40.38 354 CYS A N 1
ATOM 2810 C CA . CYS A 1 354 ? -19.091 7.317 22.972 1.00 40.38 354 CYS A CA 1
ATOM 2811 C C . CYS A 1 354 ? -17.710 7.989 22.828 1.00 40.38 354 CYS A C 1
ATOM 2813 O O . CYS A 1 354 ? -16.820 7.760 23.646 1.00 40.38 354 CYS A O 1
ATOM 2815 N N . ARG A 1 355 ? -17.525 8.904 21.864 1.00 39.97 355 ARG A N 1
ATOM 2816 C CA . ARG A 1 355 ? -16.594 10.023 22.082 1.00 39.97 355 ARG A CA 1
ATOM 2817 C C . ARG A 1 355 ? -17.245 10.912 23.136 1.00 39.97 355 ARG A C 1
ATOM 2819 O O . ARG A 1 355 ? -18.000 11.821 22.806 1.00 39.97 355 ARG A O 1
ATOM 2826 N N . SER A 1 356 ? -16.979 10.643 24.417 1.00 38.97 356 SER A N 1
ATOM 2827 C CA . SER A 1 356 ? -17.259 11.623 25.461 1.00 38.97 356 SER A CA 1
ATOM 2828 C C . SER A 1 356 ? -16.457 12.873 25.109 1.00 38.97 356 SER A C 1
ATOM 2830 O O . SER A 1 356 ? -15.237 12.942 25.260 1.00 38.97 356 SER A O 1
ATOM 2832 N N . SER A 1 357 ? -17.134 13.858 24.526 1.00 35.62 357 SER A N 1
ATOM 2833 C CA . SER A 1 357 ? -16.548 15.161 24.287 1.00 35.62 357 SER A CA 1
ATOM 2834 C C . SER A 1 357 ? -16.096 15.680 25.646 1.00 35.62 357 SER A C 1
ATOM 2836 O O . SER A 1 357 ? -16.930 16.025 26.485 1.00 35.62 357 SER A O 1
ATOM 2838 N N . LYS A 1 358 ? -14.784 15.725 25.887 1.00 35.12 358 LYS A N 1
ATOM 2839 C CA . LYS A 1 358 ? -14.195 16.456 27.010 1.00 35.12 358 LYS A CA 1
ATOM 2840 C C . LYS A 1 358 ? -14.403 17.956 26.775 1.00 35.12 358 LYS A C 1
ATOM 2842 O O . LYS A 1 358 ? -13.470 18.690 26.483 1.00 35.12 358 LYS A O 1
ATOM 2847 N N . LYS A 1 359 ? -15.645 18.421 26.885 1.00 32.72 359 LYS A N 1
ATOM 2848 C CA . LYS A 1 359 ? -15.967 19.817 27.170 1.00 32.72 359 LYS A CA 1
ATOM 2849 C C . LYS A 1 359 ? -16.565 19.851 28.566 1.00 32.72 359 LYS A C 1
ATOM 2851 O O . LYS A 1 359 ? -17.776 19.857 28.749 1.00 32.72 359 LYS A O 1
ATOM 2856 N N . TYR A 1 360 ? -15.680 19.861 29.561 1.00 37.12 360 TYR A N 1
ATOM 2857 C CA . TYR A 1 360 ? -16.035 20.341 30.888 1.00 37.12 360 TYR A CA 1
ATOM 2858 C C . TYR A 1 360 ? -16.217 21.855 30.791 1.00 37.12 360 TYR A C 1
ATOM 2860 O O . TYR A 1 360 ? -15.271 22.620 30.942 1.00 37.12 360 TYR A O 1
ATOM 2868 N N . THR A 1 361 ? -17.437 22.290 30.503 1.00 35.91 361 THR A N 1
ATOM 2869 C CA . THR A 1 361 ? -17.863 23.656 30.804 1.00 35.91 361 THR A CA 1
ATOM 2870 C C . THR A 1 361 ? -18.804 23.592 31.993 1.00 35.91 361 THR A C 1
ATOM 2872 O O . THR A 1 361 ? -19.924 23.111 31.868 1.00 35.91 361 THR A O 1
ATOM 2875 N N . ASN A 1 362 ? -18.286 24.027 33.143 1.00 36.03 362 ASN A N 1
ATOM 2876 C CA . ASN A 1 362 ? -18.985 24.452 34.353 1.00 36.03 362 ASN A CA 1
ATOM 2877 C C . ASN A 1 362 ? -20.358 23.810 34.621 1.00 36.03 362 ASN A C 1
ATOM 2879 O O . ASN A 1 362 ? -21.402 24.329 34.239 1.00 36.03 362 ASN A O 1
ATOM 2883 N N . GLY A 1 363 ? -20.340 22.733 35.405 1.00 36.59 363 GLY A N 1
ATOM 2884 C CA . GLY A 1 363 ? -21.248 22.615 36.545 1.00 36.59 363 GLY A CA 1
ATOM 2885 C C . GLY A 1 363 ? -22.735 22.373 36.296 1.00 36.59 363 GLY A C 1
ATOM 2886 O O . GLY A 1 363 ? -23.467 22.476 37.265 1.00 36.59 363 GLY A O 1
ATOM 2887 N N . PHE A 1 364 ? -23.200 22.021 35.094 1.00 32.59 364 PHE A N 1
ATOM 2888 C CA . PHE A 1 364 ? -24.540 21.445 34.900 1.00 32.59 364 PHE A CA 1
ATOM 2889 C C . PHE A 1 364 ? -24.555 20.491 33.698 1.00 32.59 364 PHE A C 1
ATOM 2891 O O . PHE A 1 364 ? -24.385 20.906 32.552 1.00 32.59 364 PHE A O 1
ATOM 2898 N N . LEU A 1 365 ? -24.794 19.201 33.958 1.00 34.28 365 LEU A N 1
ATOM 2899 C CA . LEU A 1 365 ? -25.122 18.206 32.933 1.00 34.28 365 LEU A CA 1
ATOM 2900 C C . LEU A 1 365 ? -26.445 18.608 32.262 1.00 34.28 365 LEU A C 1
ATOM 2902 O O . LEU A 1 365 ? -27.528 18.342 32.783 1.00 34.28 365 LEU A O 1
ATOM 2906 N N . LYS A 1 366 ? -26.376 19.248 31.090 1.00 32.38 366 LYS A N 1
ATOM 2907 C CA . LYS A 1 366 ? -27.520 19.276 30.174 1.00 32.38 366 LYS A CA 1
ATOM 2908 C C . LYS A 1 366 ? -27.722 17.859 29.641 1.00 32.38 366 LYS A C 1
ATOM 2910 O O . LYS A 1 366 ? -26.785 17.265 29.115 1.00 32.38 366 LYS A O 1
ATOM 2915 N N . ARG A 1 367 ? -28.949 17.342 29.776 1.00 37.53 367 ARG A N 1
ATOM 2916 C CA . ARG A 1 367 ? -29.419 16.112 29.120 1.00 37.53 367 ARG A CA 1
ATOM 2917 C C . ARG A 1 367 ? -29.147 16.221 27.618 1.00 37.53 367 ARG A C 1
ATOM 2919 O O . ARG A 1 367 ? -29.917 16.859 26.906 1.00 37.53 367 ARG A O 1
ATOM 2926 N N . HIS A 1 368 ? -28.062 15.625 27.140 1.00 35.59 368 HIS A N 1
ATOM 2927 C CA . HIS A 1 368 ? -27.978 15.237 25.741 1.00 35.59 368 HIS A CA 1
ATOM 2928 C C . HIS A 1 368 ? -28.758 13.931 25.603 1.00 35.59 368 HIS A C 1
ATOM 2930 O O . HIS A 1 368 ? -28.507 12.980 26.341 1.00 35.59 368 HIS A O 1
ATOM 2936 N N . GLY A 1 369 ? -29.776 13.960 24.740 1.00 35.62 369 GLY A N 1
ATOM 2937 C CA . GLY A 1 369 ? -30.708 12.862 24.519 1.00 35.62 369 GLY A CA 1
ATOM 2938 C C . GLY A 1 369 ? -29.983 11.554 24.226 1.00 35.62 369 GLY A C 1
ATOM 2939 O O . GLY A 1 369 ? -29.056 11.500 23.425 1.00 35.62 369 GLY A O 1
ATOM 2940 N N . THR A 1 370 ? -30.434 10.505 24.899 1.00 39.47 370 THR A N 1
ATOM 2941 C CA . THR A 1 370 ? -29.985 9.112 24.806 1.00 39.47 370 THR A CA 1
ATOM 2942 C C . THR A 1 370 ? -30.430 8.411 23.516 1.00 39.47 370 THR A C 1
ATOM 2944 O O . THR A 1 370 ? -30.299 7.198 23.407 1.00 39.47 370 THR A O 1
ATOM 2947 N N . ASP A 1 371 ? -30.955 9.145 22.536 1.00 37.56 371 ASP A N 1
ATOM 2948 C CA . ASP A 1 371 ? -31.715 8.564 21.424 1.00 37.56 371 ASP A CA 1
ATOM 2949 C C . ASP A 1 371 ? -30.842 7.998 20.291 1.00 37.56 371 ASP A C 1
ATOM 2951 O O . ASP A 1 371 ? -31.367 7.365 19.379 1.00 37.56 371 ASP A O 1
ATOM 2955 N N . SER A 1 372 ? -29.518 8.189 20.329 1.00 39.78 372 SER A N 1
ATOM 2956 C CA . SER A 1 372 ? -28.620 7.764 19.242 1.00 39.78 372 SER A CA 1
ATOM 2957 C C . SER A 1 372 ? -27.659 6.626 19.595 1.00 39.78 372 SER A C 1
ATOM 2959 O O . SER A 1 372 ? -26.964 6.125 18.712 1.00 39.78 372 SER A O 1
ATOM 2961 N N . CYS A 1 373 ? -27.615 6.179 20.853 1.00 37.88 373 CYS A N 1
ATOM 2962 C CA . CYS A 1 373 ? -26.786 5.041 21.243 1.00 37.88 373 CYS A CA 1
ATOM 2963 C C . CYS A 1 373 ? -27.632 3.757 21.178 1.00 37.88 373 CYS A C 1
ATOM 2965 O O . CYS A 1 373 ? -28.677 3.706 21.834 1.00 37.88 373 CYS A O 1
ATOM 2967 N N . PRO A 1 374 ? -27.225 2.713 20.427 1.00 48.44 374 PRO A N 1
ATOM 2968 C CA . PRO A 1 374 ? -27.875 1.408 20.504 1.00 48.44 374 PRO A CA 1
ATOM 2969 C C . PRO A 1 374 ? -27.964 0.975 21.972 1.00 48.44 374 PRO A C 1
ATOM 2971 O O . PRO A 1 374 ? -26.977 1.080 22.706 1.00 48.44 374 PRO A O 1
ATOM 2974 N N . LYS A 1 375 ? -29.144 0.533 22.420 1.00 50.97 375 LYS A N 1
ATOM 2975 C CA . LYS A 1 375 ? -29.443 0.261 23.842 1.00 50.97 375 LYS A CA 1
ATOM 2976 C C . LYS A 1 375 ? -28.392 -0.646 24.508 1.00 50.97 375 LYS A C 1
ATOM 2978 O O . LYS A 1 375 ? -28.014 -0.452 25.660 1.00 50.97 375 LYS A O 1
ATOM 2983 N N . ASP A 1 376 ? -27.867 -1.587 23.742 1.00 50.31 376 ASP A N 1
ATOM 2984 C CA . ASP A 1 376 ? -26.869 -2.582 24.120 1.00 50.31 376 ASP A CA 1
ATOM 2985 C C . ASP A 1 376 ? -25.440 -2.005 24.203 1.00 50.31 376 ASP A C 1
ATOM 2987 O O . ASP A 1 376 ? -24.629 -2.476 25.005 1.00 50.31 376 ASP A O 1
ATOM 2991 N N . ALA A 1 377 ? -25.129 -0.947 23.448 1.00 50.16 377 ALA A N 1
ATOM 2992 C CA . ALA A 1 377 ? -23.860 -0.222 23.540 1.00 50.16 377 ALA A CA 1
ATOM 2993 C C . ALA A 1 377 ? -23.813 0.684 24.782 1.00 50.16 377 ALA A C 1
ATOM 2995 O O . ALA A 1 377 ? -22.792 0.738 25.471 1.00 50.16 377 ALA A O 1
ATOM 2996 N N . TRP A 1 378 ? -24.938 1.322 25.132 1.00 57.78 378 TRP A N 1
ATOM 2997 C CA . TRP A 1 378 ? -25.034 2.158 26.332 1.00 57.78 378 TRP A CA 1
ATOM 2998 C C . TRP A 1 378 ? -24.794 1.354 27.615 1.00 57.78 378 TRP A C 1
ATOM 3000 O O . TRP A 1 378 ? -23.992 1.769 28.450 1.00 57.78 378 TRP A O 1
ATOM 3010 N N . ILE A 1 379 ? -25.412 0.172 27.747 1.00 58.38 379 ILE A N 1
ATOM 3011 C CA . ILE A 1 379 ? -25.209 -0.715 28.905 1.00 58.38 379 ILE A CA 1
ATOM 3012 C C . ILE A 1 379 ? -23.740 -1.125 29.026 1.00 58.38 379 ILE A C 1
ATOM 3014 O O . ILE A 1 379 ? -23.178 -1.078 30.120 1.00 58.38 379 ILE A O 1
ATOM 3018 N N . LYS A 1 380 ? -23.093 -1.495 27.914 1.00 56.66 380 LYS A N 1
ATOM 3019 C CA . LYS A 1 380 ? -21.670 -1.867 27.917 1.00 56.66 380 LYS A CA 1
ATOM 3020 C C . LYS A 1 380 ? -20.793 -0.704 28.385 1.00 56.66 380 LYS A C 1
ATOM 3022 O O . LYS A 1 380 ? -19.927 -0.909 29.231 1.00 56.66 380 LYS A O 1
ATOM 3027 N N . CYS A 1 381 ? -21.052 0.515 27.913 1.00 49.31 381 CYS A N 1
ATOM 3028 C CA . CYS A 1 381 ? -20.339 1.710 28.367 1.00 49.31 381 CYS A CA 1
ATOM 3029 C C . CYS A 1 381 ? -20.621 2.061 29.834 1.00 49.31 381 CYS A C 1
ATOM 3031 O O . CYS A 1 381 ? -19.689 2.418 30.552 1.00 49.31 381 CYS A O 1
ATOM 3033 N N . ALA A 1 382 ? -21.863 1.925 30.302 1.00 62.12 382 ALA A N 1
ATOM 3034 C CA . ALA A 1 382 ? -22.237 2.171 31.693 1.00 62.12 382 ALA A CA 1
ATOM 3035 C C . ALA A 1 382 ? -21.573 1.163 32.646 1.00 62.12 382 ALA A C 1
ATOM 3037 O O . ALA A 1 382 ? -21.031 1.551 33.678 1.00 62.12 382 ALA A O 1
ATOM 3038 N N . ILE A 1 383 ? -21.542 -0.119 32.270 1.00 60.19 383 ILE A N 1
ATOM 3039 C CA . ILE A 1 383 ? -20.855 -1.179 33.019 1.00 60.19 383 ILE A CA 1
ATOM 3040 C C . ILE A 1 383 ? -19.344 -0.923 33.062 1.00 60.19 383 ILE A C 1
ATOM 3042 O O . ILE A 1 383 ? -18.746 -1.000 34.134 1.00 60.19 383 ILE A O 1
ATOM 3046 N N . LEU A 1 384 ? -18.731 -0.583 31.922 1.00 54.94 384 LEU A N 1
ATOM 3047 C CA . LEU A 1 384 ? -17.301 -0.269 31.852 1.00 54.94 384 LEU A CA 1
ATOM 3048 C C . LEU A 1 384 ? -16.953 0.961 32.702 1.00 54.94 384 LEU A C 1
ATOM 3050 O O . LEU A 1 384 ? -15.994 0.916 33.467 1.00 54.94 384 LEU A O 1
ATOM 3054 N N . CYS A 1 385 ? -17.769 2.016 32.641 1.00 52.91 385 CYS A N 1
ATOM 3055 C CA . CYS A 1 385 ? -17.615 3.206 33.476 1.00 52.91 385 CYS A CA 1
ATOM 3056 C C . CYS A 1 385 ? -17.735 2.876 34.972 1.00 52.91 385 CYS A C 1
ATOM 3058 O O . CYS A 1 385 ? -16.882 3.278 35.750 1.00 52.91 385 CYS A O 1
ATOM 3060 N N . LEU A 1 386 ? -18.729 2.085 35.393 1.00 55.88 386 LEU A N 1
ATOM 3061 C CA . LEU A 1 386 ? -18.886 1.700 36.804 1.00 55.88 386 LEU A CA 1
ATOM 3062 C C . LEU A 1 386 ? -17.770 0.780 37.325 1.00 55.88 386 LEU A C 1
ATOM 3064 O O . LEU A 1 386 ? -17.584 0.675 38.538 1.00 55.88 386 LEU A O 1
ATOM 3068 N N . SER A 1 387 ? -17.044 0.103 36.431 1.00 51.34 387 SER A N 1
ATOM 3069 C CA . SER A 1 387 ? -15.870 -0.702 36.787 1.00 51.34 387 SER A CA 1
ATOM 3070 C C . SER A 1 387 ? -14.571 0.107 36.897 1.00 51.34 387 SER A C 1
ATOM 3072 O O . SER A 1 387 ? -13.588 -0.403 37.437 1.00 51.34 387 SER A O 1
ATOM 3074 N N . ASP A 1 388 ? -14.568 1.359 36.428 1.00 48.31 388 ASP A N 1
ATOM 3075 C CA . ASP A 1 388 ? -13.426 2.268 36.476 1.00 48.31 388 ASP A CA 1
ATOM 3076 C C . ASP A 1 388 ? -13.567 3.240 37.671 1.00 48.31 388 ASP A C 1
ATOM 3078 O O . ASP A 1 388 ? -14.510 4.038 37.705 1.00 48.31 388 ASP A O 1
ATOM 3082 N N . PRO A 1 389 ? -12.663 3.200 38.673 1.00 48.19 389 PRO A N 1
ATOM 3083 C CA . PRO A 1 389 ? -12.730 4.082 39.840 1.00 48.19 389 PRO A CA 1
ATOM 3084 C C . PRO A 1 389 ? -12.584 5.573 39.497 1.00 48.19 389 PRO A C 1
ATOM 3086 O O . PRO A 1 389 ? -12.981 6.408 40.310 1.00 48.19 389 PRO A O 1
ATOM 3089 N N . ASP A 1 390 ? -12.066 5.905 38.310 1.00 49.72 390 ASP A N 1
ATOM 3090 C CA . ASP A 1 390 ? -11.898 7.279 37.839 1.00 49.72 390 ASP A CA 1
ATOM 3091 C C . ASP A 1 390 ? -13.092 7.766 36.994 1.00 49.72 390 ASP A C 1
ATOM 3093 O O . ASP A 1 390 ? -13.100 8.909 36.521 1.00 49.72 390 ASP A O 1
ATOM 3097 N N . CYS A 1 391 ? -14.133 6.941 36.799 1.00 48.41 391 CYS A N 1
ATOM 3098 C CA . CYS A 1 391 ? -15.311 7.364 36.049 1.00 48.41 391 CYS A CA 1
ATOM 3099 C C . CYS A 1 391 ? -16.207 8.294 36.881 1.00 48.41 391 CYS A C 1
ATOM 3101 O O . CYS A 1 391 ? -17.027 7.873 37.698 1.00 48.41 391 CYS A O 1
ATOM 3103 N N . VAL A 1 392 ? -16.083 9.598 36.639 1.00 43.88 392 VAL A N 1
ATOM 3104 C CA . VAL A 1 392 ? -16.905 10.630 37.279 1.00 43.88 392 VAL A CA 1
ATOM 3105 C C . VAL A 1 392 ? -18.082 10.971 36.361 1.00 43.88 392 VAL A C 1
ATOM 3107 O O . VAL A 1 392 ? -17.931 11.771 35.438 1.00 43.88 392 VAL A O 1
ATOM 3110 N N . GLY A 1 393 ? -19.263 10.379 36.576 1.00 48.75 393 GLY A N 1
ATOM 3111 C CA . GLY A 1 393 ? -20.440 10.807 35.801 1.00 48.75 393 GLY A CA 1
ATOM 3112 C C . GLY A 1 393 ? -21.731 9.996 35.880 1.00 48.75 393 GLY A C 1
ATOM 3113 O O . GLY A 1 393 ? -22.773 10.536 35.520 1.00 48.75 393 GLY A O 1
ATOM 3114 N N . MET A 1 394 ? -21.721 8.748 36.354 1.00 53.16 394 MET A N 1
ATOM 3115 C CA . MET A 1 394 ? -22.953 7.953 36.469 1.00 53.16 394 MET A CA 1
ATOM 3116 C C . MET A 1 394 ? -23.197 7.559 37.918 1.00 53.16 394 MET A C 1
ATOM 3118 O O . MET A 1 394 ? -22.382 6.865 38.524 1.00 53.16 394 MET A O 1
ATOM 3122 N N . SER A 1 395 ? -24.325 8.001 38.488 1.00 55.91 395 SER A N 1
ATOM 3123 C CA . SER A 1 395 ? -24.731 7.473 39.787 1.00 55.91 395 SER A CA 1
ATOM 3124 C C . SER A 1 395 ? -25.132 6.002 39.600 1.00 55.91 395 SER A C 1
ATOM 3126 O O . SER A 1 395 ? -25.848 5.679 38.647 1.00 55.91 395 SER A O 1
ATOM 3128 N N . PRO A 1 396 ? -24.700 5.094 40.488 1.00 55.41 396 PRO A N 1
ATOM 3129 C CA . PRO A 1 396 ? -25.059 3.682 40.396 1.00 55.41 396 PRO A CA 1
ATOM 3130 C C . PRO A 1 396 ? -26.576 3.444 40.378 1.00 55.41 396 PRO A C 1
ATOM 3132 O O . PRO A 1 396 ? -27.045 2.537 39.697 1.00 55.41 396 PRO A O 1
ATOM 3135 N N . CYS A 1 397 ? -27.353 4.301 41.052 1.00 50.88 397 CYS A N 1
ATOM 3136 C CA . CYS A 1 397 ? -28.813 4.209 41.060 1.00 50.88 397 CYS A CA 1
ATOM 3137 C C . CYS A 1 397 ? -29.413 4.498 39.662 1.00 50.88 397 CYS A C 1
ATOM 3139 O O . CYS A 1 397 ? -30.346 3.819 39.256 1.00 50.88 397 CYS A O 1
ATOM 3141 N N . HIS A 1 398 ? -28.814 5.392 38.858 1.00 62.56 398 HIS A N 1
ATOM 3142 C CA . HIS A 1 398 ? -29.271 5.654 37.481 1.00 62.56 398 HIS A CA 1
ATOM 3143 C C . HIS A 1 398 ? -29.069 4.453 36.546 1.00 62.56 398 HIS A C 1
ATOM 3145 O O . HIS A 1 398 ? -29.850 4.242 35.622 1.00 62.56 398 HIS A O 1
ATOM 3151 N N . VAL A 1 399 ? -28.012 3.668 36.768 1.00 60.06 399 VAL A N 1
ATOM 3152 C CA . VAL A 1 399 ? -27.749 2.456 35.980 1.00 60.06 399 VAL A CA 1
ATOM 3153 C C . VAL A 1 399 ? -28.700 1.335 36.387 1.00 60.06 399 VAL A C 1
ATOM 3155 O O . VAL A 1 399 ? -29.221 0.646 35.517 1.00 60.06 399 VAL A O 1
ATOM 3158 N N . ILE A 1 400 ? -28.992 1.199 37.685 1.00 61.12 400 ILE A N 1
ATOM 3159 C CA . ILE A 1 400 ? -29.976 0.230 38.189 1.00 61.12 400 ILE A CA 1
ATOM 3160 C C . ILE A 1 400 ? -31.374 0.531 37.633 1.00 61.12 400 ILE A C 1
ATOM 3162 O O . ILE A 1 400 ? -32.012 -0.380 37.109 1.00 61.12 400 ILE A O 1
ATOM 3166 N N . ASP A 1 401 ? -31.816 1.792 37.669 1.00 61.34 401 ASP A N 1
ATOM 3167 C CA . ASP A 1 401 ? -33.127 2.193 37.141 1.00 61.34 401 ASP A CA 1
ATOM 3168 C C . ASP A 1 401 ? -33.259 1.884 35.644 1.00 61.34 401 ASP A C 1
ATOM 3170 O O . ASP A 1 401 ? -34.281 1.364 35.198 1.00 61.34 401 ASP A O 1
ATOM 3174 N N . GLN A 1 402 ? -32.208 2.135 34.858 1.00 62.34 402 GLN A N 1
ATOM 3175 C CA . GLN A 1 402 ? -32.203 1.826 33.426 1.00 62.34 402 GLN A CA 1
ATOM 3176 C C . GLN A 1 402 ? -32.151 0.316 33.153 1.00 62.34 402 GLN A C 1
ATOM 3178 O O . GLN A 1 402 ? -32.849 -0.162 32.262 1.00 62.34 402 GLN A O 1
ATOM 3183 N N . CYS A 1 403 ? -31.401 -0.462 33.941 1.00 54.78 403 CYS A N 1
ATOM 3184 C CA . CYS A 1 403 ? -31.416 -1.924 33.841 1.00 54.78 403 CYS A CA 1
ATOM 3185 C C . CYS A 1 403 ? -32.809 -2.504 34.137 1.00 54.78 403 CYS A C 1
ATOM 3187 O O . CYS A 1 403 ? -33.270 -3.376 33.402 1.00 54.78 403 CYS A O 1
ATOM 3189 N N . LEU A 1 404 ? -33.503 -1.984 35.157 1.00 58.38 404 LEU A N 1
ATOM 3190 C CA . LEU A 1 404 ? -34.869 -2.394 35.501 1.00 58.38 404 LEU A CA 1
ATOM 3191 C C . LEU A 1 404 ? -35.880 -2.004 34.414 1.00 58.38 404 LEU A C 1
ATOM 3193 O O . LEU A 1 404 ? -36.713 -2.825 34.035 1.00 58.38 404 LEU A O 1
ATOM 3197 N N . LEU A 1 405 ? -35.775 -0.793 33.854 1.00 57.88 405 LEU A N 1
ATOM 3198 C CA . LEU A 1 405 ? -36.603 -0.347 32.722 1.00 57.88 405 LEU A CA 1
ATOM 3199 C C . LEU A 1 405 ? -36.422 -1.217 31.469 1.00 57.88 405 LEU A C 1
ATOM 3201 O O . LEU A 1 405 ? -37.310 -1.274 30.620 1.00 57.88 405 LEU A O 1
ATOM 3205 N N . MET A 1 406 ? -35.285 -1.902 31.356 1.00 52.78 406 MET A N 1
ATOM 3206 C CA . MET A 1 406 ? -34.961 -2.804 30.252 1.00 52.78 406 MET A CA 1
ATOM 3207 C C . MET A 1 406 ? -35.293 -4.273 30.543 1.00 52.78 406 MET A C 1
ATOM 3209 O O . MET A 1 406 ? -34.992 -5.131 29.717 1.00 52.78 406 MET A O 1
ATOM 3213 N N . GLY A 1 407 ? -35.929 -4.571 31.681 1.00 59.09 407 GLY A N 1
ATOM 3214 C CA . GLY A 1 407 ? -36.340 -5.927 32.051 1.00 59.09 407 GLY A CA 1
ATOM 3215 C C . GLY A 1 407 ? -35.205 -6.824 32.550 1.00 59.09 407 GLY A C 1
ATOM 3216 O O . GLY A 1 407 ? -35.422 -8.019 32.729 1.00 59.09 407 GLY A O 1
ATOM 3217 N N . LEU A 1 408 ? -34.011 -6.275 32.802 1.00 62.31 408 LEU A N 1
ATOM 3218 C CA . LEU A 1 408 ? -32.890 -7.043 33.339 1.00 62.31 408 LEU A CA 1
ATOM 3219 C C . LEU A 1 408 ? -33.094 -7.293 34.835 1.00 62.31 408 LEU A C 1
ATOM 3221 O O . LEU A 1 408 ? -33.317 -6.369 35.621 1.00 62.31 408 LEU A O 1
ATOM 3225 N N . ASN A 1 409 ? -32.957 -8.552 35.245 1.00 58.19 409 ASN A N 1
ATOM 3226 C CA . ASN A 1 409 ? -33.062 -8.926 36.649 1.00 58.19 409 ASN A CA 1
ATOM 3227 C C . ASN A 1 409 ? -31.819 -8.482 37.434 1.00 58.19 409 ASN A C 1
ATOM 3229 O O . ASN A 1 409 ? -30.717 -9.015 37.257 1.00 58.19 409 ASN A O 1
ATOM 3233 N N . VAL A 1 410 ? -32.022 -7.528 38.345 1.00 59.38 410 VAL A N 1
ATOM 3234 C CA . VAL A 1 410 ? -31.028 -7.089 39.330 1.00 59.38 410 VAL A CA 1
ATOM 3235 C C . VAL A 1 410 ? -31.375 -7.714 40.679 1.00 59.38 410 VAL A C 1
ATOM 3237 O O . VAL A 1 410 ? -32.429 -7.430 41.241 1.00 59.38 410 VAL A O 1
ATOM 3240 N N . TYR A 1 411 ? -30.500 -8.561 41.223 1.00 54.34 411 TYR A N 1
ATOM 3241 C CA . TYR A 1 411 ? -30.738 -9.235 42.505 1.00 54.34 411 TYR A CA 1
ATOM 3242 C C . TYR A 1 411 ? -29.527 -9.090 43.426 1.00 54.34 411 TYR A C 1
ATOM 3244 O O . TYR A 1 411 ? -28.434 -9.493 43.058 1.00 54.34 411 TYR A O 1
ATOM 3252 N N . ASN A 1 412 ? -29.678 -8.536 44.633 1.00 56.09 412 ASN A N 1
ATOM 3253 C CA . ASN A 1 412 ? -28.582 -8.405 45.614 1.00 56.09 412 ASN A CA 1
ATOM 3254 C C . ASN A 1 412 ? -27.272 -7.804 45.050 1.00 56.09 412 ASN A C 1
ATOM 3256 O O . ASN A 1 412 ? -26.198 -8.374 45.235 1.00 56.09 412 ASN A O 1
ATOM 3260 N N . ASN A 1 413 ? -27.336 -6.647 44.377 1.00 58.16 413 ASN A N 1
ATOM 3261 C CA . ASN A 1 413 ? -26.170 -6.006 43.739 1.00 58.16 413 ASN A CA 1
ATOM 3262 C C . ASN A 1 413 ? -25.505 -6.861 42.641 1.00 58.16 413 ASN A C 1
ATOM 3264 O O . ASN A 1 413 ? -24.300 -6.740 42.403 1.00 58.16 413 ASN A O 1
ATOM 3268 N N . LYS A 1 414 ? -26.292 -7.719 41.986 1.00 55.59 414 LYS A N 1
ATOM 3269 C CA . LYS A 1 414 ? -25.879 -8.593 40.890 1.00 55.59 414 LYS A CA 1
ATOM 3270 C C . LYS A 1 414 ? -26.742 -8.315 39.665 1.00 55.59 414 LYS A C 1
ATOM 3272 O O . LYS A 1 414 ? -27.965 -8.364 39.772 1.00 55.59 414 LYS A O 1
ATOM 3277 N N . ILE A 1 415 ? -26.119 -8.069 38.514 1.00 61.62 415 ILE A N 1
ATOM 3278 C CA . ILE A 1 415 ? -26.801 -8.131 37.212 1.00 61.62 415 ILE A CA 1
ATOM 3279 C C . ILE A 1 415 ? -26.535 -9.515 36.627 1.00 61.62 415 ILE A C 1
ATOM 3281 O O . ILE A 1 415 ? -25.377 -9.919 36.496 1.00 61.62 415 ILE A O 1
ATOM 3285 N N . LEU A 1 416 ? -27.601 -10.243 36.292 1.00 56.72 416 LEU A N 1
ATOM 3286 C CA . LEU A 1 416 ? -27.494 -11.518 35.588 1.00 56.72 416 LEU A CA 1
ATOM 3287 C C . LEU A 1 416 ? -27.198 -11.236 34.111 1.00 56.72 416 LEU A C 1
ATOM 3289 O O . LEU A 1 416 ? -28.068 -10.892 33.322 1.00 56.72 416 LEU A O 1
ATOM 3293 N N . THR A 1 417 ? -25.930 -11.362 33.745 1.00 58.06 417 THR A N 1
ATOM 3294 C CA . THR A 1 417 ? -25.372 -11.030 32.425 1.00 58.06 417 THR A CA 1
ATOM 3295 C C . THR A 1 417 ? -25.659 -12.062 31.333 1.00 58.06 417 THR A C 1
ATOM 3297 O O . THR A 1 417 ? -25.304 -11.837 30.174 1.00 58.06 417 THR A O 1
ATOM 3300 N N . GLY A 1 418 ? -26.319 -13.173 31.682 1.00 50.31 418 GLY A N 1
ATOM 3301 C CA . GLY A 1 418 ? -26.641 -14.264 30.757 1.00 50.31 418 GLY A CA 1
ATOM 3302 C C . GLY A 1 418 ? -27.465 -13.817 29.546 1.00 50.31 418 GLY A C 1
ATOM 3303 O O . GLY A 1 418 ? -27.265 -14.340 28.456 1.00 50.31 418 GLY A O 1
ATOM 3304 N N . GLU A 1 419 ? -28.312 -12.799 29.707 1.00 48.34 419 GLU A N 1
ATOM 3305 C CA . GLU A 1 419 ? -29.132 -12.232 28.625 1.00 48.34 419 GLU A CA 1
ATOM 3306 C C . GLU A 1 419 ? -28.364 -11.243 27.727 1.00 48.34 419 GLU A C 1
ATOM 3308 O O . GLU A 1 419 ? -28.799 -10.943 26.621 1.00 48.34 419 GLU A O 1
ATOM 3313 N N . LEU A 1 420 ? -27.191 -10.767 28.166 1.00 47.31 420 LEU A N 1
ATOM 3314 C CA . LEU A 1 420 ? -26.356 -9.789 27.451 1.00 47.31 420 LEU A CA 1
ATOM 3315 C C . LEU A 1 420 ? -25.169 -10.432 26.709 1.00 47.31 420 LEU A C 1
ATOM 3317 O O . LEU A 1 420 ? -24.328 -9.722 26.156 1.00 47.31 420 LEU A O 1
ATOM 3321 N N . GLY A 1 421 ? -25.052 -11.766 26.730 1.00 46.84 421 GLY A N 1
ATOM 3322 C CA . GLY A 1 421 ? -23.932 -12.495 26.119 1.00 46.84 421 GLY A CA 1
ATOM 3323 C C . GLY A 1 421 ? -22.579 -12.276 26.813 1.00 46.84 421 GLY A C 1
ATOM 3324 O O . GLY A 1 421 ? -21.538 -12.642 26.267 1.00 46.84 421 GLY A O 1
ATOM 3325 N N . ILE A 1 422 ? -22.568 -11.686 28.013 1.00 51.38 422 ILE A N 1
ATOM 3326 C CA . ILE A 1 422 ? -21.355 -11.443 28.801 1.00 51.38 422 ILE A CA 1
ATOM 3327 C C . ILE A 1 422 ? -21.144 -12.645 29.734 1.00 51.38 422 ILE A C 1
ATOM 3329 O O . ILE A 1 422 ? -22.010 -12.981 30.539 1.00 51.38 422 ILE A O 1
ATOM 3333 N N . LYS A 1 423 ? -19.987 -13.314 29.644 1.00 40.47 423 LYS A N 1
ATOM 3334 C CA . LYS A 1 423 ? -19.633 -14.411 30.561 1.00 40.47 423 LYS A CA 1
ATOM 3335 C C . LYS A 1 423 ? -19.177 -13.854 31.913 1.00 40.47 423 LYS A C 1
ATOM 3337 O O . LYS A 1 423 ? -18.108 -13.258 31.998 1.00 40.47 423 LYS A O 1
ATOM 3342 N N . GLY A 1 424 ? -19.947 -14.137 32.963 1.00 50.41 424 GLY A N 1
ATOM 3343 C CA . GLY A 1 424 ? -19.593 -13.852 34.358 1.00 50.41 424 GLY A CA 1
ATOM 3344 C C . GLY A 1 424 ? -20.499 -12.812 35.014 1.00 50.41 424 GLY A C 1
ATOM 3345 O O . GLY A 1 424 ? -20.999 -11.902 34.360 1.00 50.41 424 GLY A O 1
ATOM 3346 N N . ASP A 1 425 ? -20.714 -12.965 36.317 1.00 49.59 425 ASP A N 1
ATOM 3347 C CA . ASP A 1 425 ? -21.563 -12.080 37.114 1.00 49.59 425 ASP A CA 1
ATOM 3348 C C . ASP A 1 425 ? -20.849 -10.759 37.441 1.00 49.59 425 ASP A C 1
ATOM 3350 O O . ASP A 1 425 ? -19.680 -10.762 37.832 1.00 49.59 425 ASP A O 1
ATOM 3354 N N . ILE A 1 426 ? -21.562 -9.633 37.344 1.00 55.22 426 ILE A N 1
ATOM 3355 C CA . ILE A 1 426 ? -21.046 -8.318 37.755 1.00 55.22 426 ILE A CA 1
ATOM 3356 C C . ILE A 1 426 ? -21.512 -8.036 39.183 1.00 55.22 426 ILE A C 1
ATOM 3358 O O . ILE A 1 426 ? -22.713 -8.035 39.457 1.00 55.22 426 ILE A O 1
ATOM 3362 N N . TYR A 1 427 ? -20.557 -7.787 40.081 1.00 50.91 427 TYR A N 1
ATOM 3363 C CA . TYR A 1 427 ? -20.808 -7.469 41.486 1.00 50.91 427 TYR A CA 1
ATOM 3364 C C . TYR A 1 427 ? -20.555 -5.985 41.748 1.00 50.91 427 TYR A C 1
ATOM 3366 O O . TYR A 1 427 ? -19.454 -5.491 41.503 1.00 50.91 427 TYR A O 1
ATOM 3374 N N . PHE A 1 428 ? -21.536 -5.286 42.319 1.00 50.78 428 PHE A N 1
ATOM 3375 C CA . PHE A 1 428 ? -21.336 -3.918 42.804 1.00 50.78 428 PHE A CA 1
ATOM 3376 C C . PHE A 1 428 ? -20.891 -3.915 44.272 1.00 50.78 428 PHE A C 1
ATOM 3378 O O . PHE A 1 428 ? -21.373 -4.699 45.095 1.00 50.78 428 PHE A O 1
ATOM 3385 N N . ARG A 1 429 ? -19.985 -2.997 44.637 1.00 42.59 429 ARG A N 1
ATOM 3386 C CA . ARG A 1 429 ? -19.676 -2.717 46.049 1.00 42.59 429 ARG A CA 1
ATOM 3387 C C . ARG A 1 429 ? -20.941 -2.181 46.711 1.00 42.59 429 ARG A C 1
ATOM 3389 O O . ARG A 1 429 ? -21.417 -1.147 46.277 1.00 42.59 429 ARG A O 1
ATOM 3396 N N . LYS A 1 430 ? -21.437 -2.877 47.743 1.00 39.94 430 LYS A N 1
ATOM 3397 C CA . LYS A 1 430 ? -22.545 -2.513 48.651 1.00 39.94 430 LYS A CA 1
ATOM 3398 C C . LYS A 1 430 ? -23.056 -1.073 48.445 1.00 39.94 430 LYS A C 1
ATOM 3400 O O . LYS A 1 430 ? -22.546 -0.140 49.058 1.00 39.94 430 LYS A O 1
ATOM 3405 N N . LEU A 1 431 ? -24.036 -0.921 47.557 1.00 43.12 431 LEU A N 1
ATOM 3406 C CA . LEU A 1 431 ? -24.669 0.357 47.255 1.00 43.12 431 LEU A CA 1
ATOM 3407 C C . LEU A 1 431 ? -25.849 0.532 48.207 1.00 43.12 431 LEU A C 1
ATOM 3409 O O . LEU A 1 431 ? -26.826 -0.206 48.135 1.00 43.12 431 LEU A O 1
ATOM 3413 N N . THR A 1 432 ? -25.756 1.484 49.125 1.00 37.75 432 THR A N 1
ATOM 3414 C CA . THR A 1 432 ? -26.939 2.044 49.785 1.00 37.75 432 THR A CA 1
ATOM 3415 C C . THR A 1 432 ? -27.457 3.168 48.892 1.00 37.75 432 THR A C 1
ATOM 3417 O O . THR A 1 432 ? -26.893 4.260 48.910 1.00 37.75 432 THR A O 1
ATOM 3420 N N . CYS A 1 433 ? -28.474 2.888 48.072 1.00 34.06 433 CYS A N 1
ATOM 3421 C CA . CYS A 1 433 ? -29.325 3.941 47.511 1.00 34.06 433 CYS A CA 1
ATOM 3422 C C . CYS A 1 433 ? -30.309 4.339 48.628 1.00 34.06 433 CYS A C 1
ATOM 3424 O O . CYS A 1 433 ? -30.949 3.458 49.204 1.00 34.06 433 CYS A O 1
ATOM 3426 N N . ASN A 1 434 ? -30.346 5.626 48.981 1.00 33.47 434 ASN A N 1
ATOM 3427 C CA . ASN A 1 434 ? -31.368 6.200 49.864 1.00 33.47 434 ASN A CA 1
ATOM 3428 C C . ASN A 1 434 ? -32.595 6.593 49.052 1.00 33.47 434 ASN A C 1
ATOM 3430 O O . ASN A 1 434 ? -32.380 7.118 47.933 1.00 33.47 434 ASN A O 1
#

pLDDT: mean 73.28, std 20.81, range [26.48, 97.88]